Protein AF-A0A4U3INP8-F1 (afdb_monomer_lite)

Secondary structure (DSSP, 8-state):
--SPPTTPPPS-TTTSSEES-TTSSTHHHHHHHHHHHHHH-SSHHHHSSEEEE-SSEEEEE-TTS-EEEEEHHHHHHHHHHT-EE-S-HHHHHHHHHHHHHHHHHHHHHHHH-TT---TTSSSTTSSHHHHHHHGGG---HHHHHHHTT-GGGEEEEETTT--S--EEES---STT--S-EETTEEEETTEEEEPPTT--EEEEEPPP-SSPPPPPPPP-SPPPP-----PPPP---GGG----TTS-S--TTPPPSSTTTSEEE---SSSS-B-HHHHHHHHHHHHHH-SSHHHHSSEEEEETTEEEEE-TTS-EEEEEHHHHHHHHHHH-EEES-HHHHHHHHHHHHHHHHHHHHSS--TTS-SSHHHHHHHHTB---HHHHHHHTT-GGGEEEES-GGGSSS-EEE-SSS---EEETTEEEETTEEEE-SS-TT--EEEE-

Sequence (444 aa):
MSNKDKGEPPRDIWTGFYASYHWDHHDDWAGPIKAAMSGLGQSPLGIFDEVARTENGYNITMKDNFKLHITDKELALATHYAKFSGTDEGMLKDARFLFAVMNKRRHIDYHYDVQHIDYSNDLRKRSFNATLQASDYGIQGHQALKLLGLGTQLKQVWSQDVKNEVGVPATNPFPYRRGMISEGFMDSYGQKKSAPKWIESFIVLKEPHTSMPPPLVTPSSPPKPRTFTLEPLPNSNPEALGELPDLSKKRNGQKPDDPMLGFYTTRPYMFEGETSTHADVIKLLMNTFGQSPTDVFSSVKHADNVYAITFRDGVEVKLSRDELELAEDNSRFTGNDDGLLQDANFIFAAYIKRQQLQPPEPGFGLSFEAALERNLTGRTVKSVLEGMGVTHSIKYVERAGDADGMVLLSAGNAGGLFKDGALAKEGQYHSEDGATQKQGYQLV

Foldseek 3Di:
DAPDDWQAADPDLQFQKFAQDQLFALQLLSFLLSLQCHQQNLALNSLFVDWADDPFFTWTQHPLRDIDTDGPVLLVLLLVLSRMDGPNPRSSSRSSNLSSQLLRLVLVVVVVPPPPDDPVRPPLRPDSNSSSVCCSNHDHSLSSNVSSVCNVQKDKDFPVGDDQRKFWQLDDPDDRFGHIDGPQWGRRRSDTHGNDPLSTMTIHGHRPPPDDDDDDDDDPDDDDDDDDDDDDDDPDDPPPQPDPPLAFPWDDLAADPDLQQQKAAADDPPDWFDLQLLSNLLSQLCRVQNLALVRSFVDWHDDPQWIWTAHPQGDIFIAHPVLLVLLLVRNRMDHDDSNSSSRSSVLSSVLLRLQCPDPDPSFSHVDSVSSSSSNRPDDFSLVSCVSSVQNVQKDKDQFQCVDDAKWQFGDDPGHWIDDPQWTGGRSDIDRDDDDRGTIGIHGD

pLDDT: mean 78.91, std 19.86, range [23.89, 98.69]

Structure (mmCIF, N/CA/C/O backbone):
data_AF-A0A4U3INP8-F1
#
_entry.id   AF-A0A4U3INP8-F1
#
loop_
_atom_site.group_PDB
_atom_site.id
_atom_site.type_symbol
_atom_site.label_atom_id
_atom_site.label_alt_id
_atom_site.label_comp_id
_atom_site.label_asym_id
_atom_site.label_entity_id
_atom_site.label_seq_id
_atom_site.pdbx_PDB_ins_code
_atom_site.Cartn_x
_atom_site.Cartn_y
_atom_site.Cartn_z
_atom_site.occupancy
_atom_site.B_iso_or_equiv
_atom_site.auth_seq_id
_atom_site.auth_comp_id
_atom_site.auth_asym_id
_atom_site.auth_atom_id
_atom_site.pdbx_PDB_model_num
ATOM 1 N N . MET A 1 1 ? -19.592 2.171 27.730 1.00 91.06 1 MET A N 1
ATOM 2 C CA . MET A 1 1 ? -19.597 0.783 27.229 1.00 91.06 1 MET A CA 1
ATOM 3 C C . MET A 1 1 ? -21.016 0.240 27.312 1.00 91.06 1 MET A C 1
ATOM 5 O O . MET A 1 1 ? -21.823 0.813 28.047 1.00 91.06 1 MET A O 1
ATOM 9 N N . SER A 1 2 ? -21.337 -0.775 26.521 1.00 92.56 2 SER A N 1
ATOM 10 C CA . SER A 1 2 ? -22.591 -1.525 26.572 1.00 92.56 2 SER A CA 1
ATOM 11 C C . SER A 1 2 ? -22.599 -2.534 27.727 1.00 92.56 2 SER A C 1
ATOM 13 O O . SER A 1 2 ? -21.619 -2.659 28.461 1.00 92.56 2 SER A O 1
ATOM 15 N N . ASN A 1 3 ? -23.714 -3.254 27.871 1.00 91.69 3 ASN A N 1
ATOM 16 C CA . ASN A 1 3 ? -23.859 -4.363 28.818 1.00 91.69 3 ASN A CA 1
ATOM 17 C C . ASN A 1 3 ? -23.580 -5.731 28.166 1.00 91.69 3 ASN A C 1
ATOM 19 O O . ASN A 1 3 ? -23.982 -6.744 28.729 1.00 91.69 3 ASN A O 1
ATOM 23 N N . LYS A 1 4 ? -22.976 -5.775 26.967 1.00 90.12 4 LYS A N 1
ATOM 24 C CA . LYS A 1 4 ? -22.643 -7.047 26.314 1.00 90.12 4 LYS A CA 1
ATOM 25 C C . LYS A 1 4 ? -21.548 -7.791 27.062 1.00 90.12 4 LYS A C 1
ATOM 27 O O . LYS A 1 4 ? -20.592 -7.179 27.555 1.00 90.12 4 LYS A O 1
ATOM 32 N N . ASP A 1 5 ? -21.666 -9.112 27.055 1.00 91.06 5 ASP A N 1
ATOM 33 C CA . ASP A 1 5 ? -20.689 -9.984 27.685 1.00 91.06 5 ASP A CA 1
ATOM 34 C C . ASP A 1 5 ? -19.350 -9.955 26.936 1.00 91.06 5 ASP A C 1
ATOM 36 O O . ASP A 1 5 ? -19.252 -9.664 25.737 1.00 91.06 5 ASP A O 1
ATOM 40 N N . LYS A 1 6 ? -18.273 -10.265 27.663 1.00 92.12 6 LYS A N 1
ATOM 41 C CA . LYS A 1 6 ? -16.932 -10.380 27.084 1.00 92.12 6 LYS A CA 1
ATOM 42 C C . LYS A 1 6 ? -16.926 -11.453 25.990 1.00 92.12 6 LYS A C 1
ATOM 44 O O . LYS A 1 6 ? -17.255 -12.604 26.253 1.00 92.12 6 LYS A O 1
ATOM 49 N N . GLY A 1 7 ? -16.493 -11.078 24.786 1.00 89.94 7 GLY A N 1
ATOM 50 C CA . GLY A 1 7 ? -16.437 -11.979 23.631 1.00 89.94 7 GLY A CA 1
ATOM 51 C C . GLY A 1 7 ? -17.761 -12.137 22.877 1.00 89.94 7 GLY A C 1
ATOM 52 O O . GLY A 1 7 ? -17.780 -12.800 21.845 1.00 89.94 7 GLY A O 1
ATOM 53 N N . GLU A 1 8 ? -18.856 -11.519 23.334 1.00 92.06 8 GLU A N 1
ATOM 54 C CA . GLU A 1 8 ? -20.132 -11.582 22.619 1.00 92.06 8 GLU A CA 1
ATOM 55 C C . GLU A 1 8 ? -20.040 -10.804 21.289 1.00 92.06 8 GLU A C 1
ATOM 57 O O . GLU A 1 8 ? -19.709 -9.610 21.301 1.00 92.06 8 GLU A O 1
ATOM 62 N N . PRO A 1 9 ? -20.332 -11.431 20.131 1.00 90.19 9 PRO A N 1
ATOM 63 C CA . PRO A 1 9 ? -20.201 -10.776 18.835 1.00 90.19 9 PRO A CA 1
ATOM 64 C C . PRO A 1 9 ? -21.267 -9.687 18.633 1.00 90.19 9 PRO A C 1
ATOM 66 O O . PRO A 1 9 ? -22.339 -9.725 19.253 1.00 90.19 9 PRO A O 1
ATOM 69 N N . PRO A 1 10 ? -21.016 -8.703 17.757 1.00 92.06 10 PRO A N 1
ATOM 70 C CA . PRO A 1 10 ? -22.031 -7.733 17.365 1.00 92.06 10 PRO A CA 1
ATOM 71 C C . PRO A 1 10 ? -23.179 -8.419 16.616 1.00 92.06 10 PRO A C 1
ATOM 73 O O . PRO A 1 10 ? -22.961 -9.356 15.852 1.00 92.06 10 PRO A O 1
ATOM 76 N N . ARG A 1 11 ? -24.416 -7.953 16.838 1.00 90.69 11 ARG A N 1
ATOM 77 C CA . ARG A 1 11 ? -25.597 -8.494 16.132 1.00 90.69 11 ARG A CA 1
ATOM 78 C C . ARG A 1 11 ? -25.639 -8.054 14.671 1.00 90.69 11 ARG A C 1
ATOM 80 O O . ARG A 1 11 ? -26.052 -8.828 13.817 1.00 90.69 11 ARG A O 1
ATOM 87 N N . ASP A 1 12 ? -25.213 -6.823 14.409 1.00 92.38 12 ASP A N 1
ATOM 88 C CA . ASP A 1 12 ? -25.079 -6.265 13.069 1.00 92.38 12 ASP A CA 1
ATOM 89 C C . ASP A 1 12 ? -23.806 -5.416 12.988 1.00 92.38 12 ASP A C 1
ATOM 91 O O . ASP A 1 12 ? -23.745 -4.297 13.497 1.00 92.38 12 ASP A O 1
ATOM 95 N N . ILE A 1 13 ? -22.780 -5.959 12.334 1.00 91.50 13 ILE A N 1
ATOM 96 C CA . ILE A 1 13 ? -21.500 -5.272 12.140 1.00 91.50 13 ILE A CA 1
ATOM 97 C C . ILE A 1 13 ? -21.576 -4.164 11.074 1.00 91.50 13 ILE A C 1
ATOM 99 O O . ILE A 1 13 ? -20.742 -3.258 11.063 1.00 91.50 13 ILE A O 1
ATOM 103 N N . TRP A 1 14 ? -22.573 -4.193 10.186 1.00 90.69 14 TRP A N 1
ATOM 104 C CA . TRP A 1 14 ? -22.686 -3.255 9.071 1.00 90.69 14 TRP A CA 1
ATOM 105 C C . TRP A 1 14 ? -23.359 -1.955 9.504 1.00 90.69 14 TRP A C 1
ATOM 107 O O . TRP A 1 14 ? -22.756 -0.894 9.351 1.00 90.69 14 TRP A O 1
ATOM 117 N N . THR A 1 15 ? -24.558 -2.023 10.090 1.00 93.31 15 THR A N 1
ATOM 118 C CA . THR A 1 15 ? -25.324 -0.814 10.457 1.00 93.31 15 THR A CA 1
ATOM 119 C C . THR A 1 15 ? -25.416 -0.556 11.958 1.00 93.31 15 THR A C 1
ATOM 121 O O . THR A 1 15 ? -25.868 0.522 12.357 1.00 93.31 15 THR A O 1
ATOM 124 N N . GLY A 1 16 ? -24.926 -1.478 12.800 1.00 94.44 16 GLY A N 1
ATOM 125 C CA . GLY A 1 16 ? -24.899 -1.294 14.254 1.00 94.44 16 GLY A CA 1
ATOM 126 C C . GLY A 1 16 ? -24.140 -0.030 14.672 1.00 94.44 16 GLY A C 1
ATOM 127 O O . GLY A 1 16 ? -24.625 0.728 15.509 1.00 94.44 16 GLY A O 1
ATOM 128 N N . PHE A 1 17 ? -23.021 0.271 14.006 1.00 95.62 17 PHE A N 1
ATOM 129 C CA . PHE A 1 17 ? -22.447 1.618 13.949 1.00 95.62 17 PHE A CA 1
ATOM 130 C C . PHE A 1 17 ? -21.700 1.852 12.632 1.00 95.62 17 PHE A C 1
ATOM 132 O O . PHE A 1 17 ? -21.324 0.897 11.965 1.00 95.62 17 PHE A O 1
ATOM 139 N N . TYR A 1 18 ? -21.475 3.107 12.259 1.00 93.19 18 TYR A N 1
ATOM 140 C CA . TYR A 1 18 ? -20.720 3.550 11.087 1.00 93.19 18 TYR A CA 1
ATOM 141 C C . TYR A 1 18 ? -20.326 5.032 11.236 1.00 93.19 18 TYR A C 1
ATOM 143 O O . TYR A 1 18 ? -20.828 5.736 12.118 1.00 93.19 18 TYR A O 1
ATOM 151 N N . ALA A 1 19 ? -19.416 5.527 10.393 1.00 89.56 19 ALA A N 1
ATOM 152 C CA . ALA A 1 19 ? -19.051 6.945 10.370 1.00 89.56 19 ALA A CA 1
ATOM 153 C C . ALA A 1 19 ? -20.181 7.803 9.773 1.00 89.56 19 ALA A C 1
ATOM 155 O O . ALA A 1 19 ? -20.737 7.470 8.733 1.00 89.56 19 ALA A O 1
ATOM 156 N N . SER A 1 20 ? -20.534 8.918 10.410 1.00 81.38 20 SER A N 1
ATOM 157 C CA . SER A 1 20 ? -21.737 9.686 10.065 1.00 81.38 20 SER A CA 1
ATOM 158 C C . SER A 1 20 ? -21.535 10.747 8.979 1.00 81.38 20 SER A C 1
ATOM 160 O O . SER A 1 20 ? -22.519 11.315 8.509 1.00 81.38 20 SER A O 1
ATOM 162 N N . TYR A 1 21 ? -20.292 11.070 8.608 1.00 68.75 21 TYR A N 1
ATOM 163 C CA . TYR A 1 21 ? -19.989 12.217 7.750 1.00 68.75 21 TYR A CA 1
ATOM 164 C C . TYR A 1 21 ? -19.050 11.844 6.601 1.00 68.75 21 TYR A C 1
ATOM 166 O O . TYR A 1 21 ? -17.924 11.425 6.815 1.00 68.75 21 TYR A O 1
ATOM 174 N N . HIS A 1 22 ? -19.506 12.011 5.361 1.00 58.84 22 HIS A N 1
ATOM 175 C CA . HIS A 1 22 ? -18.813 11.476 4.182 1.00 58.84 22 HIS A CA 1
ATOM 176 C C . HIS A 1 22 ? -17.670 12.353 3.638 1.00 58.84 22 HIS A C 1
ATOM 178 O O . HIS A 1 22 ? -16.983 11.952 2.700 1.00 58.84 22 HIS A O 1
ATOM 184 N N . TRP A 1 23 ? -17.476 13.556 4.189 1.00 57.22 23 TRP A N 1
ATOM 185 C CA . TRP A 1 23 ? -16.413 14.482 3.770 1.00 57.22 23 TRP A CA 1
ATOM 186 C C . TRP A 1 23 ? -15.166 14.419 4.656 1.00 57.22 23 TRP A C 1
ATOM 188 O O . TRP A 1 23 ? -14.123 14.938 4.267 1.00 57.22 23 TRP A O 1
ATOM 198 N N . ASP A 1 24 ? -15.261 13.790 5.829 1.00 62.78 24 ASP A N 1
ATOM 199 C CA . ASP A 1 24 ? -14.112 13.506 6.683 1.00 62.78 24 ASP A CA 1
ATOM 200 C C . ASP A 1 24 ? -13.745 12.022 6.622 1.00 62.78 24 ASP A C 1
ATOM 202 O O . ASP A 1 24 ? -14.408 11.188 5.995 1.00 62.78 24 ASP A O 1
ATOM 206 N N . HIS A 1 25 ? -12.590 11.701 7.184 1.00 73.75 25 HIS A N 1
ATOM 207 C CA . HIS A 1 25 ? -11.974 10.394 7.027 1.00 73.75 25 HIS A CA 1
ATOM 208 C C . HIS A 1 25 ? -12.327 9.467 8.205 1.00 73.75 25 HIS A C 1
ATOM 210 O O . HIS A 1 25 ? -11.584 8.543 8.511 1.00 73.75 25 HIS A O 1
ATOM 216 N N . HIS A 1 26 ? -13.464 9.681 8.885 1.00 79.31 26 HIS A N 1
ATOM 217 C CA . HIS A 1 26 ? -13.837 8.922 10.090 1.00 79.31 26 HIS A CA 1
ATOM 218 C C . HIS A 1 26 ? -14.176 7.446 9.836 1.00 79.31 26 HIS A C 1
ATOM 220 O O . HIS A 1 26 ? -14.079 6.618 10.745 1.00 79.31 26 HIS A O 1
ATOM 226 N N . ASP A 1 27 ? -14.498 7.088 8.595 1.00 81.19 27 ASP A N 1
ATOM 227 C CA . ASP A 1 27 ? -14.688 5.697 8.173 1.00 81.19 27 ASP A CA 1
ATOM 228 C C . ASP A 1 27 ? -13.397 4.860 8.321 1.00 81.19 27 ASP A C 1
ATOM 230 O O . ASP A 1 27 ? -13.449 3.667 8.628 1.00 81.19 27 ASP A O 1
ATOM 234 N N . ASP A 1 28 ? -12.225 5.513 8.250 1.00 86.06 28 ASP A N 1
ATOM 235 C CA . ASP A 1 28 ? -10.914 4.906 8.540 1.00 86.06 28 ASP A CA 1
ATOM 236 C C . ASP A 1 28 ? -10.778 4.413 9.982 1.00 86.06 28 ASP A C 1
ATOM 238 O O . ASP A 1 28 ? -9.974 3.527 10.271 1.00 86.06 28 ASP A O 1
ATOM 242 N N . TRP A 1 29 ? -11.546 4.991 10.902 1.00 91.81 29 TRP A N 1
ATOM 243 C CA . TRP A 1 29 ? -11.561 4.587 12.303 1.00 91.81 29 TRP A CA 1
ATOM 244 C C . TRP A 1 29 ? -12.634 3.535 12.568 1.00 91.81 29 TRP A C 1
ATOM 246 O O . TRP A 1 29 ? -12.410 2.615 13.357 1.00 91.81 29 TRP A O 1
ATOM 256 N N . ALA A 1 30 ? -13.780 3.638 11.891 1.00 94.06 30 ALA A N 1
ATOM 257 C CA . ALA A 1 30 ? -14.879 2.693 12.040 1.00 94.06 30 ALA A CA 1
ATOM 258 C C . ALA A 1 30 ? -14.490 1.281 11.575 1.00 94.06 30 ALA A C 1
ATOM 260 O O . ALA A 1 30 ? -14.733 0.316 12.301 1.00 94.06 30 ALA A O 1
ATOM 261 N N . GLY A 1 31 ? -13.827 1.149 10.421 1.00 92.69 31 GLY A N 1
ATOM 262 C CA . GLY A 1 31 ? -13.433 -0.153 9.866 1.00 92.69 31 GLY A CA 1
ATOM 263 C C . GLY A 1 31 ? -12.593 -1.026 10.817 1.00 92.69 31 GLY A C 1
ATOM 264 O O . GLY A 1 31 ? -12.988 -2.151 11.122 1.00 92.69 31 GLY A O 1
ATOM 265 N N . PRO A 1 32 ? -11.467 -0.520 11.347 1.00 93.69 32 PRO A N 1
ATOM 266 C CA . PRO A 1 32 ? -10.631 -1.219 12.328 1.00 93.69 32 PRO A CA 1
ATOM 267 C C . PRO A 1 32 ? -11.364 -1.590 13.617 1.00 93.69 32 PRO A C 1
ATOM 269 O O . PRO A 1 32 ? -11.158 -2.680 14.150 1.00 93.69 32 PRO A O 1
ATOM 272 N N . ILE A 1 33 ? -12.237 -0.707 14.113 1.00 97.19 33 ILE A N 1
ATOM 273 C CA . ILE A 1 33 ? -13.065 -0.986 15.291 1.00 97.19 33 ILE A CA 1
ATOM 274 C C . ILE A 1 33 ? -14.012 -2.153 14.993 1.00 97.19 33 ILE A C 1
ATOM 276 O O . ILE A 1 33 ? -14.111 -3.074 15.802 1.00 97.19 33 ILE A O 1
ATOM 280 N N . LYS A 1 34 ? -14.657 -2.163 13.822 1.00 95.88 34 LYS A N 1
ATOM 281 C CA . LYS A 1 34 ? -15.517 -3.272 13.391 1.00 95.88 34 LYS A CA 1
ATOM 282 C C . LYS A 1 34 ? -14.752 -4.583 13.256 1.00 95.88 34 LYS A C 1
ATOM 284 O O . LYS A 1 34 ? -15.223 -5.607 13.742 1.00 95.88 34 LYS A O 1
ATOM 289 N N . ALA A 1 35 ? -13.560 -4.547 12.663 1.00 94.12 35 ALA A N 1
ATOM 290 C CA . ALA A 1 35 ? -12.696 -5.719 12.552 1.00 94.12 35 ALA A CA 1
ATOM 291 C C . ALA A 1 35 ? -12.325 -6.285 13.934 1.00 94.12 35 ALA A C 1
ATOM 293 O O . ALA A 1 35 ? -12.445 -7.490 14.159 1.00 94.12 35 ALA A O 1
ATOM 294 N N . ALA A 1 36 ? -11.969 -5.422 14.891 1.00 96.00 36 ALA A N 1
ATOM 295 C CA . ALA A 1 36 ? -11.712 -5.835 16.269 1.00 96.00 36 ALA A CA 1
ATOM 296 C C . ALA A 1 36 ? -12.963 -6.429 16.940 1.00 96.00 36 ALA A C 1
ATOM 298 O O . ALA A 1 36 ? -12.890 -7.515 17.515 1.00 96.00 36 ALA A O 1
ATOM 299 N N . MET A 1 37 ? -14.117 -5.763 16.820 1.00 96.31 37 MET A N 1
ATOM 300 C CA . MET A 1 37 ? -15.384 -6.227 17.398 1.00 96.31 37 MET A CA 1
ATOM 301 C C . MET A 1 37 ? -15.846 -7.567 16.820 1.00 96.31 37 MET A C 1
ATOM 303 O O . MET A 1 37 ? -16.395 -8.398 17.541 1.00 96.31 37 MET A O 1
ATOM 307 N N . SER A 1 38 ? -15.622 -7.792 15.525 1.00 93.44 38 SER A N 1
ATOM 308 C CA . SER A 1 38 ? -15.994 -9.044 14.872 1.00 93.44 38 SER A CA 1
ATOM 309 C C . SER A 1 38 ? -15.158 -10.227 15.354 1.00 93.44 38 SER A C 1
ATOM 311 O O . SER A 1 38 ? -15.687 -11.332 15.427 1.00 93.44 38 SER A O 1
ATOM 313 N N . GLY A 1 39 ? -13.868 -10.027 15.641 1.00 90.75 39 GLY A N 1
ATOM 314 C CA . GLY A 1 39 ? -12.975 -11.119 16.039 1.00 90.75 39 GLY A CA 1
ATOM 315 C C . GLY A 1 39 ? -12.874 -11.343 17.548 1.00 90.75 39 GLY A C 1
ATOM 316 O O . GLY A 1 39 ? -12.622 -12.464 17.979 1.00 90.75 39 GLY A O 1
ATOM 317 N N . LEU A 1 40 ? -13.058 -10.295 18.357 1.00 94.31 40 LEU A N 1
ATOM 318 C CA . LEU A 1 40 ? -12.836 -10.330 19.811 1.00 94.31 40 LEU A CA 1
ATOM 319 C C . LEU A 1 40 ? -14.106 -10.052 20.632 1.00 94.31 40 LEU A C 1
ATOM 321 O O . LEU A 1 40 ? -14.058 -10.051 21.863 1.00 94.31 40 LEU A O 1
ATOM 325 N N . GLY A 1 41 ? -15.239 -9.836 19.963 1.00 94.62 41 GLY A N 1
ATOM 326 C CA . GLY A 1 41 ? -16.502 -9.439 20.574 1.00 94.62 41 GLY A CA 1
ATOM 327 C C . GLY A 1 41 ? -16.689 -7.922 20.609 1.00 94.62 41 GLY A C 1
ATOM 328 O O . GLY A 1 41 ? -15.733 -7.148 20.620 1.00 94.62 41 GLY A O 1
ATOM 329 N N . GLN A 1 42 ? -17.949 -7.490 20.634 1.00 95.94 42 GLN A N 1
ATOM 330 C CA . GLN A 1 42 ? -18.337 -6.081 20.538 1.00 95.94 42 GLN A CA 1
ATOM 331 C C . GLN A 1 42 ? -17.820 -5.238 21.714 1.00 95.94 42 GLN A C 1
ATOM 333 O O . GLN A 1 42 ? -17.402 -4.095 21.535 1.00 95.94 42 GLN A O 1
ATOM 338 N N . SER A 1 43 ? -17.883 -5.792 22.925 1.00 96.69 43 SER A N 1
ATOM 339 C CA . SER A 1 43 ? -17.533 -5.075 24.149 1.00 96.69 43 SER A CA 1
ATOM 340 C C . SER A 1 43 ? -16.018 -4.822 24.233 1.00 96.69 43 SER A C 1
ATOM 342 O O . SER A 1 43 ? -15.240 -5.753 23.998 1.00 96.69 43 SER A O 1
ATOM 344 N N . PRO A 1 44 ? -15.554 -3.630 24.672 1.00 97.88 44 PRO A N 1
ATOM 345 C CA . PRO A 1 44 ? -14.130 -3.368 24.912 1.00 97.88 44 PRO A CA 1
ATOM 346 C C . PRO A 1 44 ? -13.475 -4.368 25.876 1.00 97.88 44 PRO A C 1
ATOM 348 O O . PRO A 1 44 ? -12.263 -4.561 25.824 1.00 97.88 44 PRO A O 1
ATOM 351 N N . LEU A 1 45 ? -14.275 -5.047 26.709 1.00 96.31 45 LEU A N 1
ATOM 352 C CA . LEU A 1 45 ? -13.837 -6.122 27.605 1.00 96.31 45 LEU A CA 1
ATOM 353 C C . LEU A 1 45 ? -13.281 -7.357 26.872 1.00 96.31 45 LEU A C 1
ATOM 355 O O . LEU A 1 45 ? -12.530 -8.131 27.468 1.00 96.31 45 LEU A O 1
ATOM 359 N N . GLY A 1 46 ? -13.672 -7.577 25.613 1.00 94.38 46 GLY A N 1
ATOM 360 C CA . GLY A 1 46 ? -13.119 -8.625 24.747 1.00 94.38 46 GLY A CA 1
ATOM 361 C C . GLY A 1 46 ? -11.842 -8.199 24.019 1.00 94.38 46 GLY A C 1
ATOM 362 O O . GLY A 1 46 ? -10.955 -9.020 23.779 1.00 94.38 46 GLY A O 1
ATOM 363 N N . ILE A 1 47 ? -11.722 -6.902 23.723 1.00 96.50 47 ILE A N 1
ATOM 364 C CA . ILE A 1 47 ? -10.636 -6.331 22.916 1.00 96.50 47 ILE A CA 1
ATOM 365 C C . ILE A 1 47 ? -9.393 -6.021 23.760 1.00 96.50 47 ILE A C 1
ATOM 367 O O . ILE A 1 47 ? -8.276 -6.272 23.310 1.00 96.50 47 ILE A O 1
ATOM 371 N N . PHE A 1 48 ? -9.560 -5.517 24.983 1.00 97.19 48 PHE A N 1
ATOM 372 C CA . PHE A 1 48 ? -8.457 -5.250 25.912 1.00 97.19 48 PHE A CA 1
ATOM 373 C C . PHE A 1 48 ? -8.284 -6.392 26.922 1.00 97.19 48 PHE A C 1
ATOM 375 O O . PHE A 1 48 ? -9.214 -7.158 27.179 1.00 97.19 48 PHE A O 1
ATOM 382 N N . ASP A 1 49 ? -7.087 -6.525 27.498 1.00 95.00 49 ASP A N 1
ATOM 383 C CA . ASP A 1 49 ? -6.847 -7.512 28.559 1.00 95.00 49 ASP A CA 1
ATOM 384 C C . ASP A 1 49 ? -7.467 -7.061 29.883 1.00 95.00 49 ASP A C 1
ATOM 386 O O . ASP A 1 49 ? -8.013 -7.884 30.619 1.00 95.00 49 ASP A O 1
ATOM 390 N N . GLU A 1 50 ? -7.468 -5.751 30.140 1.00 96.19 50 GLU A N 1
ATOM 391 C CA . GLU A 1 50 ? -8.102 -5.146 31.308 1.00 96.19 50 GLU A CA 1
ATOM 392 C C . GLU A 1 50 ? -8.782 -3.821 30.951 1.00 96.19 50 GLU A C 1
ATOM 394 O O . GLU A 1 50 ? -8.210 -2.987 30.245 1.00 96.19 50 GLU A O 1
ATOM 399 N N . VAL A 1 51 ? -9.984 -3.611 31.496 1.00 97.56 51 VAL A N 1
ATOM 400 C CA . VAL A 1 51 ? -10.671 -2.315 31.537 1.00 97.56 51 VAL A CA 1
ATOM 401 C C . VAL A 1 51 ? -11.248 -2.139 32.939 1.00 97.56 51 VAL A C 1
ATOM 403 O O . VAL A 1 51 ? -12.264 -2.743 33.280 1.00 97.56 51 VAL A O 1
ATOM 406 N N . ALA A 1 52 ? -10.601 -1.318 33.761 1.00 96.50 52 ALA A N 1
ATOM 407 C CA . ALA A 1 52 ? -10.977 -1.096 35.153 1.00 96.50 52 ALA A CA 1
ATOM 408 C C . ALA A 1 52 ? -11.514 0.327 35.348 1.00 96.50 52 ALA A C 1
ATOM 410 O O . ALA A 1 52 ? -10.826 1.308 35.056 1.00 96.50 52 ALA A O 1
ATOM 411 N N . ARG A 1 53 ? -12.748 0.451 35.850 1.00 97.06 53 ARG A N 1
ATOM 412 C CA . ARG A 1 53 ? -13.343 1.744 36.218 1.00 97.06 53 ARG A CA 1
ATOM 413 C C . ARG A 1 53 ? -12.589 2.348 37.408 1.00 97.06 53 ARG A C 1
ATOM 415 O O . ARG A 1 53 ? -12.337 1.655 38.387 1.00 97.06 53 ARG A O 1
ATOM 422 N N . THR A 1 54 ? -12.287 3.642 37.345 1.00 97.00 54 THR A N 1
ATOM 423 C CA . THR A 1 54 ? -11.757 4.431 38.471 1.00 97.00 54 THR A CA 1
ATOM 424 C C . THR A 1 54 ? -12.763 5.510 38.882 1.00 97.00 54 THR A C 1
ATOM 426 O O . THR A 1 54 ? -13.819 5.656 38.263 1.00 97.00 54 THR A O 1
ATOM 429 N N . GLU A 1 55 ? -12.448 6.304 39.906 1.00 95.12 55 GLU A N 1
ATOM 430 C CA . GLU A 1 55 ? -13.285 7.445 40.306 1.00 95.12 55 GLU A CA 1
ATOM 431 C C . GLU A 1 55 ? -13.455 8.490 39.188 1.00 95.12 55 GLU A C 1
ATOM 433 O O . GLU A 1 55 ? -14.499 9.131 39.100 1.00 95.12 55 GLU A O 1
ATOM 438 N N . ASN A 1 56 ? -12.453 8.644 38.314 1.00 94.75 56 ASN A N 1
ATOM 439 C CA . ASN A 1 56 ? -12.358 9.724 37.328 1.00 94.75 56 ASN A CA 1
ATOM 440 C C . ASN A 1 56 ? -12.147 9.256 35.876 1.00 94.75 56 ASN A C 1
ATOM 442 O O . ASN A 1 56 ? -11.789 10.077 35.026 1.00 94.75 56 ASN A O 1
ATOM 446 N N . GLY A 1 57 ? -12.322 7.966 35.580 1.00 97.75 57 GLY A N 1
ATOM 447 C CA . GLY A 1 57 ? -12.013 7.424 34.261 1.00 97.75 57 GLY A CA 1
ATOM 448 C C . GLY A 1 57 ? -11.903 5.903 34.210 1.00 97.75 57 GLY A C 1
ATOM 449 O O . GLY A 1 57 ? -12.635 5.181 34.893 1.00 97.75 57 GLY A O 1
ATOM 450 N N . TYR A 1 58 ? -11.003 5.417 33.357 1.00 98.50 58 TYR A N 1
ATOM 451 C CA . TYR A 1 58 ? -10.716 3.997 33.172 1.00 98.50 58 TYR A CA 1
ATOM 452 C C . TYR A 1 58 ? -9.215 3.757 33.045 1.00 98.50 58 TYR A C 1
ATOM 454 O O . TYR A 1 58 ? -8.533 4.450 32.288 1.00 98.50 58 TYR A O 1
ATOM 462 N N . ASN A 1 59 ? -8.720 2.741 33.747 1.00 98.25 59 ASN A N 1
ATOM 463 C CA . ASN A 1 59 ? -7.412 2.146 33.492 1.00 98.25 59 ASN A CA 1
ATOM 464 C C . ASN A 1 59 ? -7.573 1.015 32.480 1.00 98.25 59 ASN A C 1
ATOM 466 O O . ASN A 1 59 ? -8.482 0.193 32.607 1.00 98.25 59 ASN A O 1
ATOM 470 N N . ILE A 1 60 ? -6.702 0.984 31.477 1.00 98.38 60 ILE A N 1
ATOM 471 C CA . ILE A 1 60 ? -6.742 0.004 30.392 1.00 98.38 60 ILE A CA 1
ATOM 472 C C . ILE A 1 60 ? -5.376 -0.659 30.262 1.00 98.38 60 ILE A C 1
ATOM 474 O O . ILE A 1 60 ? -4.358 0.034 30.197 1.00 98.38 60 ILE A O 1
ATOM 478 N N . THR A 1 61 ? -5.382 -1.987 30.157 1.00 95.00 61 THR A N 1
ATOM 479 C CA . THR A 1 61 ? -4.227 -2.793 29.746 1.00 95.00 61 THR A CA 1
ATOM 480 C C . THR A 1 61 ? -4.546 -3.435 28.398 1.00 95.00 61 THR A C 1
ATOM 482 O O . THR A 1 61 ? -5.506 -4.197 28.269 1.00 95.00 61 THR A O 1
ATOM 485 N N . MET A 1 62 ? -3.761 -3.104 27.375 1.00 94.75 62 MET A N 1
ATOM 486 C CA . MET A 1 62 ? -3.898 -3.643 26.021 1.00 94.75 62 MET A CA 1
ATOM 487 C C . MET A 1 62 ? -3.137 -4.964 25.854 1.00 94.75 62 MET A C 1
ATOM 489 O O . MET A 1 62 ? -2.247 -5.278 26.642 1.00 94.75 62 MET A O 1
ATOM 493 N N . LYS A 1 63 ? -3.437 -5.702 24.777 1.00 90.62 63 LYS A N 1
ATOM 494 C CA . LYS A 1 63 ? -2.844 -7.024 24.490 1.00 90.62 63 LYS A CA 1
ATOM 495 C C . LYS A 1 63 ? -1.353 -7.000 24.142 1.00 90.62 63 LYS A C 1
ATOM 497 O O . LYS A 1 63 ? -0.694 -8.035 24.149 1.00 90.62 63 LYS A O 1
ATOM 502 N N . ASP A 1 64 ? -0.808 -5.830 23.833 1.00 85.75 64 ASP A N 1
ATOM 503 C CA . ASP A 1 64 ? 0.627 -5.603 23.646 1.00 85.75 64 ASP A CA 1
ATOM 504 C C . ASP A 1 64 ? 1.309 -5.060 24.912 1.00 85.75 64 ASP A C 1
ATOM 506 O O . ASP A 1 64 ? 2.430 -4.558 24.851 1.00 85.75 64 ASP A O 1
ATOM 510 N N . ASN A 1 65 ? 0.645 -5.186 26.065 1.00 85.56 65 ASN A N 1
ATOM 511 C CA . ASN A 1 65 ? 1.063 -4.683 27.372 1.00 85.56 65 ASN A CA 1
ATOM 512 C C . ASN A 1 65 ? 1.102 -3.153 27.498 1.00 85.56 65 ASN A C 1
ATOM 514 O O . ASN A 1 65 ? 1.544 -2.650 28.535 1.00 85.56 65 ASN A O 1
ATOM 518 N N . PHE A 1 66 ? 0.624 -2.397 26.502 1.00 87.44 66 PHE A N 1
ATOM 519 C CA . PHE A 1 66 ? 0.486 -0.952 26.646 1.00 87.44 66 PHE A CA 1
ATOM 520 C C . PHE A 1 66 ? -0.573 -0.630 27.703 1.00 87.44 66 PHE A C 1
ATOM 522 O O . PHE A 1 66 ? -1.683 -1.169 27.677 1.00 87.44 66 PHE A O 1
ATOM 529 N N . LYS A 1 67 ? -0.240 0.268 28.632 1.00 93.19 67 LYS A N 1
ATOM 530 C CA . LYS A 1 67 ? -1.139 0.692 29.708 1.00 93.19 67 LYS A CA 1
ATOM 531 C C . LYS A 1 67 ? -1.422 2.176 29.599 1.00 93.19 67 LYS A C 1
ATOM 533 O O . LYS A 1 67 ? -0.503 2.969 29.407 1.00 93.19 67 LYS A O 1
ATOM 538 N N . LEU A 1 68 ? -2.684 2.556 29.761 1.00 93.69 68 LEU A N 1
ATOM 539 C CA . LEU A 1 68 ? -3.074 3.961 29.823 1.00 93.69 68 LEU A CA 1
ATOM 540 C C . LEU A 1 68 ? -4.237 4.196 30.774 1.00 93.69 68 LEU A C 1
ATOM 542 O O . LEU A 1 68 ? -5.006 3.291 31.092 1.00 93.69 68 LEU A O 1
ATOM 546 N N . HIS A 1 69 ? -4.369 5.455 31.175 1.00 96.56 69 HIS A N 1
ATOM 547 C CA . HIS A 1 69 ? -5.549 5.977 31.840 1.00 96.56 69 HIS A CA 1
ATOM 548 C C . HIS A 1 69 ? -6.261 6.956 30.903 1.00 96.56 69 HIS A C 1
ATOM 550 O O . HIS A 1 69 ? -5.611 7.827 30.315 1.00 96.56 69 HIS A O 1
ATOM 556 N N . ILE A 1 70 ? -7.581 6.826 30.773 1.00 95.44 70 ILE A N 1
ATOM 557 C CA . ILE A 1 70 ? -8.433 7.806 30.092 1.00 95.44 70 ILE A CA 1
ATOM 558 C C . ILE A 1 70 ? -9.458 8.366 31.072 1.00 95.44 70 ILE A C 1
ATOM 560 O O . ILE A 1 70 ? -10.209 7.616 31.695 1.00 95.44 70 ILE A O 1
ATOM 564 N N . THR A 1 71 ? -9.485 9.689 31.210 1.00 97.75 71 THR A N 1
ATOM 565 C CA . THR A 1 71 ? -10.404 10.367 32.132 1.00 97.75 71 THR A CA 1
ATOM 566 C C . THR A 1 71 ? -11.821 10.456 31.563 1.00 97.75 71 THR A C 1
ATOM 568 O O . THR A 1 71 ? -12.020 10.423 30.347 1.00 97.75 71 THR A O 1
ATOM 571 N N . ASP A 1 72 ? -12.820 10.669 32.420 1.00 97.81 72 ASP A N 1
ATOM 572 C CA . ASP A 1 72 ? -14.210 10.887 31.989 1.00 97.81 72 ASP A CA 1
ATOM 573 C C . ASP A 1 72 ? -14.357 12.093 31.052 1.00 97.81 72 ASP A C 1
ATOM 575 O O . ASP A 1 72 ? -15.133 12.056 30.097 1.00 97.81 72 ASP A O 1
ATOM 579 N N . LYS A 1 73 ? -13.567 13.150 31.281 1.00 97.44 73 LYS A N 1
ATOM 580 C CA . LYS A 1 73 ? -13.545 14.345 30.425 1.00 97.44 73 LYS A CA 1
ATOM 581 C C . LYS A 1 73 ? -12.980 14.038 29.041 1.00 97.44 73 LYS A C 1
ATOM 583 O O . LYS A 1 73 ? -13.543 14.477 28.043 1.00 97.44 73 LYS A O 1
ATOM 588 N N . GLU A 1 74 ? -11.888 13.280 28.971 1.00 96.50 74 GLU A N 1
ATOM 589 C CA . GLU A 1 74 ? -11.291 12.856 27.701 1.00 96.50 74 GLU A CA 1
ATOM 590 C C . GLU A 1 74 ? -12.218 11.907 26.941 1.00 96.50 74 GLU A C 1
ATOM 592 O O . GLU A 1 74 ? -12.426 12.081 25.743 1.00 96.50 74 GLU A O 1
ATOM 597 N N . LEU A 1 75 ? -12.837 10.951 27.633 1.00 98.00 75 LEU A N 1
ATOM 598 C CA . LEU A 1 75 ? -13.795 10.032 27.029 1.00 98.00 75 LEU A CA 1
ATOM 599 C C . LEU A 1 75 ? -15.019 10.774 26.466 1.00 98.00 75 LEU A C 1
ATOM 601 O O . LEU A 1 75 ? -15.447 10.489 25.344 1.00 98.00 75 LEU A O 1
ATOM 605 N N . ALA A 1 76 ? -15.563 11.744 27.207 1.00 97.31 76 ALA A N 1
ATOM 606 C CA . ALA A 1 76 ? -16.665 12.584 26.738 1.00 97.31 76 ALA A CA 1
ATOM 607 C C . ALA A 1 76 ? -16.260 13.429 25.519 1.00 97.31 76 ALA A C 1
ATOM 609 O O . ALA A 1 76 ? -17.004 13.498 24.539 1.00 97.31 76 ALA A O 1
ATOM 610 N N . LEU A 1 77 ? -15.060 14.017 25.544 1.00 96.06 77 LEU A N 1
ATOM 611 C CA . LEU A 1 77 ? -14.533 14.796 24.426 1.00 96.06 77 LEU A CA 1
ATOM 612 C C . LEU A 1 77 ? -14.359 13.928 23.172 1.00 96.06 77 LEU A C 1
ATOM 614 O O . LEU A 1 77 ? -14.869 14.267 22.109 1.00 96.06 77 LEU A O 1
ATOM 618 N N . ALA A 1 78 ? -13.705 12.774 23.294 1.00 95.56 78 ALA A N 1
ATOM 619 C CA . ALA A 1 78 ? -13.509 11.851 22.181 1.00 95.56 78 ALA A CA 1
ATOM 620 C C . ALA A 1 78 ? -14.833 11.307 21.628 1.00 95.56 78 ALA A C 1
ATOM 622 O O . ALA A 1 78 ? -14.974 11.151 20.419 1.00 95.56 78 ALA A O 1
ATOM 623 N N . THR A 1 79 ? -15.824 11.080 22.495 1.00 93.94 79 THR A N 1
ATOM 624 C CA . THR A 1 79 ? -17.181 10.687 22.089 1.00 93.94 79 THR A CA 1
ATOM 625 C C . THR A 1 79 ? -17.819 11.726 21.169 1.00 93.94 79 THR A C 1
ATOM 627 O O . THR A 1 79 ? -18.434 11.351 20.170 1.00 93.94 79 THR A O 1
ATOM 630 N N . HIS A 1 80 ? -17.648 13.016 21.469 1.00 90.94 80 HIS A N 1
ATOM 631 C CA . HIS A 1 80 ? -18.137 14.098 20.615 1.00 90.94 80 HIS A CA 1
ATOM 632 C C . HIS A 1 80 ? -17.412 14.134 19.259 1.00 90.94 80 HIS A C 1
ATOM 634 O O . HIS A 1 80 ? -18.051 14.319 18.227 1.00 90.94 80 HIS A O 1
ATOM 640 N N . TYR A 1 81 ? -16.099 13.885 19.251 1.00 91.00 81 TYR A N 1
ATOM 641 C CA . TYR A 1 81 ? -15.289 13.877 18.028 1.00 91.00 81 TYR A CA 1
ATOM 642 C C . TYR A 1 81 ? -15.457 12.630 17.159 1.00 91.00 81 TYR A C 1
ATOM 644 O O . TYR A 1 81 ? -15.196 12.710 15.968 1.00 91.00 81 TYR A O 1
ATOM 652 N N . ALA A 1 82 ? -15.879 11.488 17.705 1.00 90.56 82 ALA A N 1
ATOM 653 C CA . ALA A 1 82 ? -15.907 10.223 16.968 1.00 90.56 82 ALA A CA 1
ATOM 654 C C . ALA A 1 82 ? -16.783 10.260 15.702 1.00 90.56 82 ALA A C 1
ATOM 656 O O . ALA A 1 82 ? -16.487 9.534 14.757 1.00 90.56 82 ALA A O 1
ATOM 657 N N . LYS A 1 83 ? -17.833 11.102 15.672 1.00 90.81 83 LYS A N 1
ATOM 658 C CA . LYS A 1 83 ? -18.773 11.237 14.538 1.00 90.81 83 LYS A CA 1
ATOM 659 C C . LYS A 1 83 ? -19.300 9.877 14.050 1.00 90.81 83 LYS A C 1
ATOM 661 O O . LYS A 1 83 ? -19.288 9.561 12.864 1.00 90.81 83 LYS A O 1
ATOM 666 N N . PHE A 1 84 ? -19.730 9.040 14.995 1.00 94.19 84 PHE A N 1
ATOM 667 C CA . PHE A 1 84 ? -20.349 7.743 14.709 1.00 94.19 84 PHE A CA 1
ATOM 668 C C . PHE A 1 84 ? -21.870 7.809 14.867 1.00 94.19 84 PHE A C 1
ATOM 670 O O . PHE A 1 84 ? -22.371 8.371 15.851 1.00 94.19 84 PHE A O 1
ATOM 677 N N . SER A 1 85 ? -22.568 7.171 13.930 1.00 94.50 85 SER A N 1
ATOM 678 C CA . SER A 1 85 ? -24.016 6.923 13.900 1.00 94.50 85 SER A CA 1
ATOM 679 C C . SER A 1 85 ? -24.278 5.424 13.765 1.00 94.50 85 SER A C 1
ATOM 681 O O . SER A 1 85 ? -23.357 4.669 13.479 1.00 94.50 85 SER A O 1
ATOM 683 N N . GLY A 1 86 ? -25.497 4.959 14.023 1.00 94.69 86 GLY A N 1
ATOM 684 C CA . GLY A 1 86 ? -25.790 3.528 14.026 1.00 94.69 86 GLY A CA 1
ATOM 685 C C . GLY A 1 86 ? -27.154 3.198 14.602 1.00 94.69 86 GLY A C 1
ATOM 686 O O . GLY A 1 86 ? -27.778 4.040 15.245 1.00 94.69 86 GLY A O 1
ATOM 687 N N . THR A 1 87 ? -27.601 1.968 14.364 1.00 94.81 87 THR A N 1
ATOM 688 C CA . THR A 1 87 ? -28.860 1.428 14.903 1.00 94.81 87 THR A CA 1
ATOM 689 C C . THR A 1 87 ? -28.691 0.766 16.276 1.00 94.81 87 THR A C 1
ATOM 691 O O . THR A 1 87 ? -29.679 0.594 16.990 1.00 94.81 87 THR A O 1
ATOM 694 N N . ASP A 1 88 ? -27.459 0.427 16.678 1.00 96.44 88 ASP A N 1
ATOM 695 C CA . ASP A 1 88 ? -27.146 -0.202 17.965 1.00 96.44 88 ASP A CA 1
ATOM 696 C C . ASP A 1 88 ? -26.468 0.799 18.921 1.00 96.44 88 ASP A C 1
ATOM 698 O O . ASP A 1 88 ? -25.264 1.063 18.869 1.00 96.44 88 ASP A O 1
ATOM 702 N N . GLU A 1 89 ? -27.255 1.339 19.854 1.00 96.44 89 GLU A N 1
ATOM 703 C CA . GLU A 1 89 ? -26.784 2.266 20.895 1.00 96.44 89 GLU A CA 1
ATOM 704 C C . GLU A 1 89 ? -25.699 1.671 21.808 1.00 96.44 89 GLU A C 1
ATOM 706 O O . GLU A 1 89 ? -24.833 2.392 22.315 1.00 96.44 89 GLU A O 1
ATOM 711 N N . GLY A 1 90 ? -25.725 0.357 22.044 1.00 97.31 90 GLY A N 1
ATOM 712 C CA . GLY A 1 90 ? -24.685 -0.329 22.805 1.00 97.31 90 GLY A CA 1
ATOM 713 C C . GLY A 1 90 ? -23.369 -0.334 22.035 1.00 97.31 90 GLY A C 1
ATOM 714 O O . GLY A 1 90 ? -22.336 0.081 22.564 1.00 97.31 90 GLY A O 1
ATOM 715 N N . MET A 1 91 ? -23.425 -0.726 20.766 1.00 97.31 91 MET A N 1
ATOM 716 C CA . MET A 1 91 ? -22.268 -0.762 19.875 1.00 97.31 91 MET A CA 1
ATOM 717 C C . MET A 1 91 ? -21.669 0.630 19.661 1.00 97.31 91 MET A C 1
ATOM 719 O O . MET A 1 91 ? -20.450 0.776 19.684 1.00 97.31 91 MET A O 1
ATOM 723 N N . LEU A 1 92 ? -22.497 1.675 19.564 1.00 97.31 92 LEU A N 1
ATOM 724 C CA . LEU A 1 92 ? -22.033 3.064 19.513 1.00 97.31 92 LEU A CA 1
ATOM 725 C C . LEU A 1 92 ? -21.237 3.462 20.760 1.00 97.31 92 LEU A C 1
ATOM 727 O O . LEU A 1 92 ? -20.181 4.089 20.644 1.00 97.31 92 LEU A O 1
ATOM 731 N N . LYS A 1 93 ? -21.714 3.097 21.957 1.00 97.75 93 LYS A N 1
ATOM 732 C CA . LYS A 1 93 ? -20.991 3.353 23.216 1.00 97.75 93 LYS A CA 1
ATOM 733 C C . LYS A 1 93 ? -19.646 2.633 23.253 1.00 97.75 93 LYS A C 1
ATOM 735 O O . LYS A 1 93 ? -18.682 3.196 23.769 1.00 97.75 93 LYS A O 1
ATOM 740 N N . ASP A 1 94 ? -19.588 1.413 22.734 1.00 98.50 94 ASP A N 1
ATOM 741 C CA . ASP A 1 94 ? -18.361 0.618 22.671 1.00 98.50 94 ASP A CA 1
ATOM 742 C C . ASP A 1 94 ? -17.378 1.183 21.638 1.00 98.50 94 ASP A C 1
ATOM 744 O O . ASP A 1 94 ? -16.211 1.406 21.955 1.00 98.50 94 ASP A O 1
ATOM 748 N N . ALA A 1 95 ? -17.854 1.529 20.442 1.00 98.12 95 ALA A N 1
ATOM 749 C CA . ALA A 1 95 ? -17.041 2.111 19.377 1.00 98.12 95 ALA A CA 1
ATOM 750 C C . ALA A 1 95 ? -16.441 3.466 19.779 1.00 98.12 95 ALA A C 1
ATOM 752 O O . ALA A 1 95 ? -15.252 3.707 19.572 1.00 98.12 95 ALA A O 1
ATOM 753 N N . ARG A 1 96 ? -17.228 4.342 20.416 1.00 98.12 96 ARG A N 1
ATOM 754 C CA . ARG A 1 96 ? -16.745 5.634 20.940 1.00 98.12 96 ARG A CA 1
ATOM 755 C C . ARG A 1 96 ? -15.690 5.451 22.029 1.00 98.12 96 ARG A C 1
ATOM 757 O O . ARG A 1 96 ? -14.719 6.203 22.063 1.00 98.12 96 ARG A O 1
ATOM 764 N N . PHE A 1 97 ? -15.846 4.436 22.881 1.00 98.69 97 PHE A N 1
ATOM 765 C CA . PHE A 1 97 ? -14.837 4.086 23.878 1.00 98.69 97 PHE A CA 1
ATOM 766 C C . PHE A 1 97 ? -13.528 3.646 23.210 1.00 98.69 97 PHE A C 1
ATOM 768 O O . PHE A 1 97 ? -12.473 4.192 23.520 1.00 98.69 97 PHE A O 1
ATOM 775 N N . LEU A 1 98 ? -13.590 2.727 22.244 1.00 98.62 98 LEU A N 1
ATOM 776 C CA . LEU A 1 98 ? -12.414 2.250 21.507 1.00 98.62 98 LEU A CA 1
ATOM 777 C C . LEU A 1 98 ? -11.708 3.391 20.761 1.00 98.62 98 LEU A C 1
ATOM 779 O O . LEU A 1 98 ? -10.497 3.550 20.899 1.00 98.62 98 LEU A O 1
ATOM 783 N N . PHE A 1 99 ? -12.462 4.247 20.066 1.00 98.00 99 PHE A N 1
ATOM 784 C CA . PHE A 1 99 ? -11.933 5.440 19.396 1.00 98.00 99 PHE A CA 1
ATOM 785 C C . PHE A 1 99 ? -11.197 6.381 20.362 1.00 98.00 99 PHE A C 1
ATOM 787 O O . PHE A 1 99 ? -10.114 6.884 20.047 1.00 98.00 99 PHE A O 1
ATOM 794 N N . ALA A 1 100 ? -11.756 6.594 21.557 1.00 98.12 100 ALA A N 1
ATOM 795 C CA . ALA A 1 100 ? -11.145 7.421 22.591 1.00 98.12 100 ALA A CA 1
ATOM 796 C C . ALA A 1 100 ? -9.816 6.832 23.085 1.00 98.12 100 ALA A C 1
ATOM 798 O O . ALA A 1 100 ? -8.818 7.547 23.187 1.00 98.12 100 ALA A O 1
ATOM 799 N N . VAL A 1 101 ? -9.782 5.522 23.336 1.00 98.31 101 VAL A N 1
ATOM 800 C CA . VAL A 1 101 ? -8.586 4.804 23.795 1.00 98.31 101 VAL A CA 1
ATOM 801 C C . VAL A 1 101 ? -7.479 4.818 22.740 1.00 98.31 101 VAL A C 1
ATOM 803 O O . VAL A 1 101 ? -6.332 5.123 23.069 1.00 98.31 101 VAL A O 1
ATOM 806 N N . MET A 1 102 ? -7.818 4.573 21.471 1.00 96.75 102 MET A N 1
ATOM 807 C CA . MET A 1 102 ? -6.867 4.634 20.353 1.00 96.75 102 MET A CA 1
ATOM 808 C C . MET A 1 102 ? -6.216 6.014 20.246 1.00 96.75 102 MET A C 1
ATOM 810 O O . MET A 1 102 ? -4.996 6.123 20.123 1.00 96.75 102 MET A O 1
ATOM 814 N N . ASN A 1 103 ? -7.015 7.079 20.340 1.00 93.62 103 ASN A N 1
ATOM 815 C CA . ASN A 1 103 ? -6.502 8.444 20.284 1.00 93.62 103 ASN A CA 1
ATOM 816 C C . ASN A 1 103 ? -5.721 8.836 21.538 1.00 93.62 103 ASN A C 1
ATOM 818 O O . ASN A 1 103 ? -4.762 9.601 21.442 1.00 93.62 103 ASN A O 1
ATOM 822 N N . LYS A 1 104 ? -6.071 8.291 22.710 1.00 94.12 104 LYS A N 1
ATOM 823 C CA . LYS A 1 104 ? -5.311 8.533 23.941 1.00 94.12 104 LYS A CA 1
ATOM 824 C C . LYS A 1 104 ? -3.937 7.884 23.854 1.00 94.12 104 LYS A C 1
ATOM 826 O O . LYS A 1 104 ? -2.948 8.537 24.173 1.00 94.12 104 LYS A O 1
ATOM 831 N N . ARG A 1 105 ? -3.861 6.650 23.354 1.00 93.19 105 ARG A N 1
ATOM 832 C CA . ARG A 1 105 ? -2.587 5.991 23.056 1.00 93.19 105 ARG A CA 1
ATOM 833 C C . ARG A 1 105 ? -1.778 6.776 22.031 1.00 93.19 105 ARG A C 1
ATOM 835 O O . ARG A 1 105 ? -0.632 7.096 22.306 1.00 93.19 105 ARG A O 1
ATOM 842 N N . ARG A 1 106 ? -2.385 7.163 20.904 1.00 86.88 106 ARG A N 1
ATOM 843 C CA . ARG A 1 106 ? -1.725 7.963 19.858 1.00 86.88 106 ARG A CA 1
ATOM 844 C C . ARG A 1 106 ? -1.136 9.265 20.409 1.00 86.88 106 ARG A C 1
ATOM 846 O O . ARG A 1 106 ? -0.015 9.623 20.069 1.00 86.88 106 ARG A O 1
ATOM 853 N N . HIS A 1 107 ? -1.882 9.955 21.270 1.00 82.62 107 HIS A N 1
ATOM 854 C CA . HIS A 1 107 ? -1.417 11.153 21.964 1.00 82.62 107 HIS A CA 1
ATOM 855 C C . HIS A 1 107 ? -0.195 10.865 22.850 1.00 82.62 107 HIS A C 1
ATOM 857 O O . HIS A 1 107 ? 0.768 11.624 22.813 1.00 82.62 107 HIS A O 1
ATOM 863 N N . ILE A 1 108 ? -0.215 9.766 23.610 1.00 79.88 108 ILE A N 1
ATOM 864 C CA . ILE A 1 108 ? 0.901 9.348 24.469 1.00 79.88 108 ILE A CA 1
ATOM 865 C C . ILE A 1 108 ? 2.131 8.951 23.635 1.00 79.88 108 ILE A C 1
ATOM 867 O O . ILE A 1 108 ? 3.224 9.426 23.925 1.00 79.88 108 ILE A O 1
ATOM 871 N N . ASP A 1 109 ? 1.969 8.146 22.582 1.00 72.56 109 ASP A N 1
ATOM 872 C CA . ASP A 1 109 ? 3.070 7.711 21.709 1.00 72.56 109 ASP A CA 1
ATOM 873 C C . ASP A 1 109 ? 3.794 8.917 21.077 1.00 72.56 109 ASP A C 1
ATOM 875 O O . ASP A 1 109 ? 5.024 8.973 21.074 1.00 72.56 109 ASP A O 1
ATOM 879 N N . TYR A 1 110 ? 3.050 9.942 20.635 1.00 64.50 110 TYR A N 1
ATOM 880 C CA . TYR A 1 110 ? 3.640 11.187 20.122 1.00 64.50 110 TYR A CA 1
ATOM 881 C C . TYR A 1 110 ? 4.439 11.977 21.162 1.00 64.50 110 TYR A C 1
ATOM 883 O O . TYR A 1 110 ? 5.346 12.715 20.787 1.00 64.50 110 TYR A O 1
ATOM 891 N N . HIS A 1 111 ? 4.127 11.845 22.452 1.00 56.62 111 HIS A N 1
ATOM 892 C CA . HIS A 1 111 ? 4.911 12.487 23.504 1.00 56.62 111 HIS A CA 1
ATOM 893 C C . HIS A 1 111 ? 6.262 11.803 23.747 1.00 56.62 111 HIS A C 1
ATOM 895 O O . HIS A 1 111 ? 7.176 12.459 24.246 1.00 56.62 111 HIS A O 1
ATOM 901 N N . TYR A 1 112 ? 6.407 10.523 23.391 1.00 50.88 112 TYR A N 1
ATOM 902 C CA . TYR A 1 112 ? 7.642 9.762 23.593 1.00 50.88 112 TYR A CA 1
ATOM 903 C C . TYR A 1 112 ? 8.568 9.745 22.361 1.00 50.88 112 TYR A C 1
ATOM 905 O O . TYR A 1 112 ? 9.782 9.640 22.531 1.00 50.88 112 TYR A O 1
ATOM 913 N N . ASP A 1 113 ? 8.045 9.912 21.141 1.00 48.84 113 ASP A N 1
ATOM 914 C CA . ASP A 1 113 ? 8.832 9.953 19.892 1.00 48.84 113 ASP A CA 1
ATOM 915 C C . ASP A 1 113 ? 9.244 11.388 19.496 1.00 48.84 113 ASP A C 1
ATOM 917 O O . ASP A 1 113 ? 8.773 11.975 18.520 1.00 48.84 113 ASP A O 1
ATOM 921 N N . VAL A 1 114 ? 10.138 11.984 20.290 1.00 47.31 114 VAL A N 1
ATOM 922 C CA . VAL A 1 114 ? 10.668 13.350 20.087 1.00 47.31 114 VAL A CA 1
ATOM 923 C C . VAL A 1 114 ? 11.652 13.487 18.910 1.00 47.31 114 VAL A C 1
ATOM 925 O O . VAL A 1 114 ? 12.081 14.600 18.615 1.00 47.31 114 VAL A O 1
ATOM 928 N N . GLN A 1 115 ? 12.013 12.399 18.216 1.00 43.56 115 GLN A N 1
ATOM 929 C CA . GLN A 1 115 ? 13.030 12.417 17.147 1.00 43.56 115 GLN A CA 1
ATOM 930 C C . GLN A 1 115 ? 12.466 12.626 15.727 1.00 43.56 115 GLN A C 1
ATOM 932 O O . GLN A 1 115 ? 13.242 12.863 14.806 1.00 43.56 115 GLN A O 1
ATOM 937 N N . HIS A 1 116 ? 11.139 12.621 15.542 1.00 43.25 116 HIS A N 1
ATOM 938 C CA . HIS A 1 116 ? 10.477 12.787 14.232 1.00 43.25 116 HIS A CA 1
ATOM 939 C C . HIS A 1 116 ? 9.689 14.109 14.087 1.00 43.25 116 HIS A C 1
ATOM 941 O O . HIS A 1 116 ? 8.734 14.203 13.309 1.00 43.25 116 HIS A O 1
ATOM 947 N N . ILE A 1 117 ? 10.062 15.150 14.839 1.00 44.28 117 ILE A N 1
ATOM 948 C CA . ILE A 1 117 ? 9.409 16.467 14.777 1.00 44.28 117 ILE A CA 1
ATOM 949 C C . ILE A 1 117 ? 9.987 17.278 13.602 1.00 44.28 117 ILE A C 1
ATOM 951 O O . ILE A 1 117 ? 10.966 18.000 13.752 1.00 44.28 117 ILE A O 1
ATOM 955 N N . ASP A 1 118 ? 9.373 17.161 12.421 1.00 42.56 118 ASP A N 1
ATOM 956 C CA . ASP A 1 118 ? 9.537 18.132 11.325 1.00 42.56 118 ASP A CA 1
ATOM 957 C C . ASP A 1 118 ? 8.737 19.428 11.604 1.00 42.56 118 ASP A C 1
ATOM 959 O O . ASP A 1 118 ? 7.686 19.403 12.252 1.00 42.56 118 ASP A O 1
ATOM 963 N N . TYR A 1 119 ? 9.212 20.559 11.075 1.00 37.59 119 TYR A N 1
ATOM 964 C CA . TYR A 1 119 ? 8.741 21.936 11.284 1.00 37.59 119 TYR A CA 1
ATOM 965 C C . TYR A 1 119 ? 7.249 22.146 10.938 1.00 37.59 119 TYR A C 1
ATOM 967 O O . TYR A 1 119 ? 6.609 23.066 11.446 1.00 37.59 119 TYR A O 1
ATOM 975 N N . SER A 1 120 ? 6.650 21.267 10.123 1.00 44.38 120 SER A N 1
ATOM 976 C CA . SER A 1 120 ? 5.215 21.280 9.785 1.00 44.38 120 SER A CA 1
ATOM 977 C C . SER A 1 120 ? 4.288 20.694 10.874 1.00 44.38 120 SER A C 1
ATOM 979 O O . SER A 1 120 ? 3.066 20.870 10.816 1.00 44.38 120 SER A O 1
ATOM 981 N N . ASN A 1 121 ? 4.840 20.013 11.888 1.00 46.12 121 ASN A N 1
ATOM 982 C CA . ASN A 1 121 ? 4.102 19.153 12.826 1.00 46.12 121 ASN A CA 1
ATOM 983 C C . ASN A 1 121 ? 3.860 19.733 14.239 1.00 46.12 121 ASN A C 1
ATOM 985 O O . ASN A 1 121 ? 3.272 19.050 15.081 1.00 46.12 121 ASN A O 1
ATOM 989 N N . ASP A 1 122 ? 4.264 20.974 14.520 1.00 50.50 122 ASP A N 1
ATOM 990 C CA . ASP A 1 122 ? 4.649 21.368 15.889 1.00 50.50 122 ASP A CA 1
ATOM 991 C C . ASP A 1 122 ? 3.534 21.950 16.808 1.00 50.50 122 ASP A C 1
ATOM 993 O O . ASP A 1 122 ? 3.745 22.185 17.998 1.00 50.50 122 ASP A O 1
ATOM 997 N N . LEU A 1 123 ? 2.291 22.127 16.335 1.00 44.44 123 LEU A N 1
ATOM 998 C CA . LEU A 1 123 ? 1.193 22.660 17.181 1.00 44.44 123 LEU A CA 1
ATOM 999 C C . LEU A 1 123 ? -0.011 21.720 17.354 1.00 44.44 123 LEU A C 1
ATOM 1001 O O . LEU A 1 123 ? -0.689 21.765 18.380 1.00 44.44 123 LEU A O 1
ATOM 1005 N N . ARG A 1 124 ? -0.256 20.808 16.406 1.00 46.06 124 ARG A N 1
ATOM 1006 C CA . ARG A 1 124 ? -1.454 19.938 16.386 1.00 46.06 124 ARG A CA 1
ATOM 1007 C C . ARG A 1 124 ? -1.338 18.682 17.266 1.00 46.06 124 ARG A C 1
ATOM 1009 O O . ARG A 1 124 ? -2.230 17.845 17.253 1.00 46.06 124 ARG A O 1
ATOM 1016 N N . LYS A 1 125 ? -0.236 18.518 18.006 1.00 55.09 125 LYS A N 1
ATOM 1017 C CA . LYS A 1 125 ? 0.135 17.253 18.676 1.00 55.09 125 LYS A CA 1
ATOM 1018 C C . LYS A 1 125 ? 0.429 17.382 20.179 1.00 55.09 125 LYS A C 1
ATOM 1020 O O . LYS A 1 125 ? 0.776 16.396 20.813 1.00 55.09 125 LYS A O 1
ATOM 1025 N N . ARG A 1 126 ? 0.253 18.574 20.772 1.00 59.75 126 ARG A N 1
ATOM 1026 C CA . ARG A 1 126 ? 0.602 18.853 22.186 1.00 59.75 126 ARG A CA 1
ATOM 1027 C C . ARG A 1 126 ? -0.537 18.629 23.190 1.00 59.75 126 ARG A C 1
ATOM 1029 O O . ARG A 1 126 ? -0.313 18.719 24.391 1.00 59.75 126 ARG A O 1
ATOM 1036 N N . SER A 1 127 ? -1.757 18.359 22.722 1.00 77.88 127 SER A N 1
ATOM 1037 C CA . SER A 1 127 ? -2.910 18.072 23.584 1.00 77.88 127 SER A CA 1
ATOM 1038 C C . SER A 1 127 ? -3.763 16.938 23.026 1.00 77.88 127 SER A C 1
ATOM 1040 O O . SER A 1 127 ? -3.763 16.659 21.821 1.00 77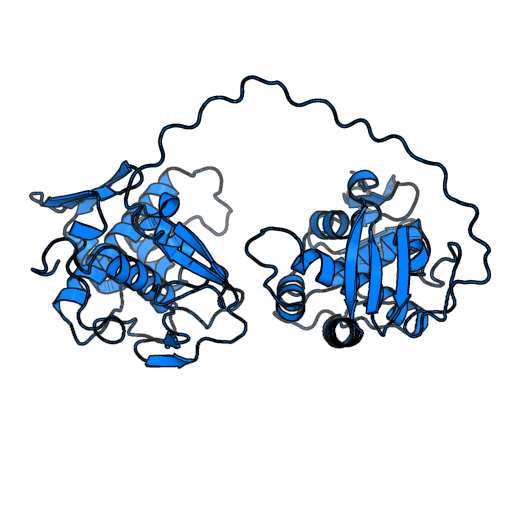.88 127 SER A O 1
ATOM 1042 N N . PHE A 1 128 ? -4.537 16.305 23.906 1.00 84.88 128 PHE A N 1
ATOM 1043 C CA . PHE A 1 128 ? -5.484 15.270 23.507 1.00 84.88 128 PHE A CA 1
ATOM 1044 C C . PHE A 1 128 ? -6.529 15.799 22.506 1.00 84.88 128 PHE A C 1
ATOM 1046 O O . PHE A 1 128 ? -6.802 15.145 21.505 1.00 84.88 128 PHE A O 1
ATOM 1053 N N . ASN A 1 129 ? -7.030 17.028 22.694 1.00 85.00 129 ASN A N 1
ATOM 1054 C CA . ASN A 1 129 ? -7.961 17.661 21.750 1.00 85.00 129 ASN A CA 1
ATOM 1055 C C . ASN A 1 129 ? -7.349 17.839 20.351 1.00 85.00 129 ASN A C 1
ATOM 1057 O O . ASN A 1 129 ? -8.014 17.592 19.353 1.00 85.00 129 ASN A O 1
ATOM 1061 N N . ALA A 1 130 ? -6.077 18.230 20.269 1.00 77.12 130 ALA A N 1
ATOM 1062 C CA . ALA A 1 130 ? -5.406 18.392 18.984 1.00 77.12 130 ALA A CA 1
ATOM 1063 C C . ALA A 1 130 ? -5.198 17.036 18.272 1.00 77.12 130 ALA A C 1
ATOM 1065 O O . ALA A 1 130 ? -5.347 16.939 17.055 1.00 77.12 130 ALA A O 1
ATOM 1066 N N . THR A 1 131 ? -4.973 15.962 19.041 1.00 82.62 131 THR A N 1
ATOM 1067 C CA . THR A 1 131 ? -4.938 14.584 18.514 1.00 82.62 131 THR A CA 1
ATOM 1068 C C . THR A 1 131 ? -6.301 14.156 17.955 1.00 82.62 131 THR A C 1
ATOM 1070 O O . THR A 1 131 ? -6.367 13.552 16.884 1.00 82.62 131 THR A O 1
ATOM 1073 N N . LEU A 1 132 ? -7.398 14.522 18.628 1.00 86.12 132 LEU A N 1
ATOM 1074 C CA . LEU A 1 132 ? -8.755 14.276 18.130 1.00 86.12 132 LEU A CA 1
ATOM 1075 C C . LEU A 1 132 ? -9.047 15.063 16.846 1.00 86.12 132 LEU A C 1
ATOM 1077 O O . LEU A 1 132 ? -9.539 14.477 15.891 1.00 86.12 132 LEU A O 1
ATOM 1081 N N . GLN A 1 133 ? -8.667 16.341 16.766 1.00 82.62 133 GLN A N 1
ATOM 1082 C CA . GLN A 1 133 ? -8.789 17.133 15.530 1.00 82.62 133 GLN A CA 1
ATOM 1083 C C . GLN A 1 133 ? -7.983 16.526 14.374 1.00 82.62 133 GLN A C 1
ATOM 1085 O O . GLN A 1 133 ? -8.440 16.490 13.237 1.00 82.62 133 GLN A O 1
ATOM 1090 N N . ALA A 1 134 ? -6.795 15.986 14.654 1.00 76.94 134 ALA A N 1
ATOM 1091 C CA . ALA A 1 134 ? -5.995 15.302 13.642 1.00 76.94 134 ALA A CA 1
ATOM 1092 C C . ALA A 1 134 ? -6.627 13.983 13.150 1.00 76.94 134 ALA A C 1
ATOM 1094 O O . ALA A 1 134 ? -6.205 13.459 12.120 1.00 76.94 134 ALA A O 1
ATOM 1095 N N . SER A 1 135 ? -7.627 13.444 13.855 1.00 81.88 135 SER A N 1
ATOM 1096 C CA . SER A 1 135 ? -8.342 12.232 13.435 1.00 81.88 135 SER A CA 1
ATOM 1097 C C . SER A 1 135 ? -9.246 12.458 12.224 1.00 81.88 135 SER A C 1
ATOM 1099 O O . SER A 1 135 ? -9.517 11.487 11.517 1.00 81.88 135 SER A O 1
ATOM 1101 N N . ASP A 1 136 ? -9.615 13.711 11.928 1.00 79.56 136 ASP A N 1
ATOM 1102 C CA . ASP A 1 136 ? -10.369 14.082 10.722 1.00 79.56 136 ASP A CA 1
ATOM 1103 C C . ASP A 1 136 ? -9.607 13.726 9.427 1.00 79.56 136 ASP A C 1
ATOM 1105 O O . ASP A 1 136 ? -10.229 13.499 8.389 1.00 79.56 136 ASP A O 1
ATOM 1109 N N . TYR A 1 137 ? -8.270 13.622 9.493 1.00 75.88 137 TYR A N 1
ATOM 1110 C CA . TYR A 1 137 ? -7.397 13.182 8.392 1.00 75.88 137 TYR A CA 1
ATOM 1111 C C . TYR A 1 137 ? -7.293 11.656 8.255 1.00 75.88 137 TYR A C 1
ATOM 1113 O O . TYR A 1 137 ? -6.567 11.166 7.390 1.00 75.88 137 TYR A O 1
ATOM 1121 N N . GLY A 1 138 ? -8.002 10.895 9.087 1.00 80.06 138 GLY A N 1
ATOM 1122 C CA . GLY A 1 138 ? -8.080 9.446 8.961 1.00 80.06 138 GLY A CA 1
ATOM 1123 C C . GLY A 1 138 ? -6.851 8.715 9.490 1.00 80.06 138 GLY A C 1
ATOM 1124 O O . GLY A 1 138 ? -5.965 9.280 10.148 1.00 80.06 138 GLY A O 1
ATOM 1125 N N . ILE A 1 139 ? -6.832 7.408 9.250 1.00 81.44 139 ILE A N 1
ATOM 1126 C CA . ILE A 1 139 ? -5.793 6.494 9.724 1.00 81.44 139 ILE A CA 1
ATOM 1127 C C . ILE A 1 139 ? -5.749 5.231 8.857 1.00 81.44 139 ILE A C 1
ATOM 1129 O O . ILE A 1 139 ? -6.765 4.722 8.407 1.00 81.44 139 ILE A O 1
ATOM 1133 N N . GLN A 1 140 ? -4.561 4.673 8.630 1.00 79.62 140 GLN A N 1
ATOM 1134 C CA . GLN A 1 140 ? -4.468 3.372 7.964 1.00 79.62 140 GLN A CA 1
ATOM 1135 C C . GLN A 1 140 ? -5.002 2.266 8.879 1.00 79.62 140 GLN A C 1
ATOM 1137 O O . GLN A 1 140 ? -4.664 2.226 10.065 1.00 79.62 140 GLN A O 1
ATOM 1142 N N . GLY A 1 141 ? -5.770 1.325 8.326 1.00 83.50 141 GLY A N 1
ATOM 1143 C CA . GLY A 1 141 ? -6.443 0.303 9.127 1.00 83.50 141 GLY A CA 1
ATOM 1144 C C . GLY A 1 141 ? -5.492 -0.554 9.973 1.00 83.50 141 GLY A C 1
ATOM 1145 O O . GLY A 1 141 ? -5.750 -0.790 11.152 1.00 83.50 141 GLY A O 1
ATOM 1146 N N . HIS A 1 142 ? -4.333 -0.928 9.422 1.00 81.88 142 HIS A N 1
ATOM 1147 C CA . HIS A 1 142 ? -3.265 -1.598 10.173 1.00 81.88 142 HIS A CA 1
ATOM 1148 C C . HIS A 1 142 ? -2.781 -0.776 11.380 1.00 81.88 142 HIS A C 1
ATOM 1150 O O . HIS A 1 142 ? -2.621 -1.306 12.481 1.00 81.88 142 HIS A O 1
ATOM 1156 N N . GLN A 1 143 ? -2.569 0.528 11.186 1.00 83.38 143 GLN A N 1
ATOM 1157 C CA . GLN A 1 143 ? -2.089 1.416 12.241 1.00 83.38 143 GLN A CA 1
ATOM 1158 C C . GLN A 1 143 ? -3.149 1.622 13.326 1.00 83.38 143 GLN A C 1
ATOM 1160 O O . GLN A 1 143 ? -2.830 1.642 14.512 1.00 83.38 143 GLN A O 1
ATOM 1165 N N . ALA A 1 144 ? -4.418 1.707 12.937 1.00 90.31 144 ALA A N 1
ATOM 1166 C CA . ALA A 1 144 ? -5.540 1.748 13.862 1.00 90.31 144 ALA A CA 1
ATOM 1167 C C . ALA A 1 144 ? -5.632 0.469 14.715 1.00 90.31 144 ALA A C 1
ATOM 1169 O O . ALA A 1 144 ? -5.721 0.549 15.939 1.00 90.31 144 ALA A O 1
ATOM 1170 N N . LEU A 1 145 ? -5.513 -0.716 14.109 1.00 91.69 145 LEU A N 1
ATOM 1171 C CA . LEU A 1 145 ? -5.485 -1.982 14.853 1.00 91.69 145 LEU A CA 1
ATOM 1172 C C . LEU A 1 145 ? -4.280 -2.071 15.810 1.00 91.69 145 LEU A C 1
ATOM 1174 O O . LEU A 1 145 ? -4.403 -2.605 16.914 1.00 91.69 145 LEU A O 1
ATOM 1178 N N . LYS A 1 146 ? -3.130 -1.487 15.451 1.00 88.19 146 LYS A N 1
ATOM 1179 C CA . LYS A 1 146 ? -1.991 -1.336 16.374 1.00 88.19 146 LYS A CA 1
ATOM 1180 C C . LYS A 1 146 ? -2.296 -0.413 17.552 1.00 88.19 146 LYS A C 1
ATOM 1182 O O . LYS A 1 146 ? -1.903 -0.742 18.665 1.00 88.19 146 LYS A O 1
ATOM 1187 N N . LEU A 1 147 ? -3.028 0.685 17.353 1.00 93.56 147 LEU A N 1
ATOM 1188 C CA . LEU A 1 147 ? -3.463 1.558 18.455 1.00 93.56 147 LEU A CA 1
ATOM 1189 C C . LEU A 1 147 ? -4.450 0.872 19.417 1.00 93.56 147 LEU A C 1
ATOM 1191 O O . LEU A 1 147 ? -4.589 1.309 20.556 1.00 93.56 147 LEU A O 1
ATOM 1195 N N . LEU A 1 148 ? -5.101 -0.215 18.993 1.00 96.62 148 LEU A N 1
ATOM 1196 C CA . LEU A 1 148 ? -5.879 -1.101 19.870 1.00 96.62 148 LEU A CA 1
ATOM 1197 C C . LEU A 1 148 ? -5.017 -2.151 20.598 1.00 96.62 148 LEU A C 1
ATOM 1199 O O . LEU A 1 148 ? -5.541 -2.952 21.367 1.00 96.62 148 LEU A O 1
ATOM 1203 N N . GLY A 1 149 ? -3.703 -2.169 20.361 1.00 92.31 149 GLY A N 1
ATOM 1204 C CA . GLY A 1 149 ? -2.772 -3.149 20.919 1.00 92.31 149 GLY A CA 1
ATOM 1205 C C . GLY A 1 149 ? -2.832 -4.524 20.261 1.00 92.31 149 GLY A C 1
ATOM 1206 O O . GLY A 1 149 ? -2.381 -5.506 20.843 1.00 92.31 149 GLY A O 1
ATOM 1207 N N . LEU A 1 150 ? -3.378 -4.619 19.045 1.00 92.31 150 LEU A N 1
ATOM 1208 C CA . LEU A 1 150 ? -3.602 -5.899 18.367 1.00 92.31 150 LEU A CA 1
ATOM 1209 C C . LEU A 1 150 ? -2.445 -6.322 17.458 1.00 92.31 150 LEU A C 1
ATOM 1211 O O . LEU A 1 150 ? -2.533 -7.373 16.839 1.00 92.31 150 LEU A O 1
ATOM 1215 N N . GLY A 1 151 ? -1.353 -5.554 17.379 1.00 83.50 151 GLY A N 1
ATOM 1216 C CA . GLY A 1 151 ? -0.301 -5.726 16.365 1.00 83.50 151 GLY A CA 1
ATOM 1217 C C . GLY A 1 151 ? 0.263 -7.149 16.228 1.00 83.50 151 GLY A C 1
ATOM 1218 O O . GLY A 1 151 ? 0.480 -7.614 15.113 1.00 83.50 151 GLY A O 1
ATOM 1219 N N . THR A 1 152 ? 0.449 -7.876 17.333 1.00 82.62 152 THR A N 1
ATOM 1220 C CA . THR A 1 152 ? 0.960 -9.264 17.326 1.00 82.62 152 THR A CA 1
ATOM 1221 C C . THR A 1 152 ? -0.078 -10.300 16.879 1.00 82.62 152 THR A C 1
ATOM 1223 O O . THR A 1 152 ? 0.282 -11.416 16.491 1.00 82.62 152 THR A O 1
ATOM 1226 N N . GLN A 1 153 ? -1.358 -9.932 16.889 1.00 86.56 153 GLN A N 1
ATOM 1227 C CA . GLN A 1 153 ? -2.503 -10.753 16.492 1.00 86.56 153 GLN A CA 1
ATOM 1228 C C . GLN A 1 153 ? -2.963 -10.477 15.060 1.00 86.56 153 GLN A C 1
ATOM 1230 O O . GLN A 1 153 ? -3.955 -11.052 14.630 1.00 86.56 153 GLN A O 1
ATOM 1235 N N . LEU A 1 154 ? -2.263 -9.630 14.305 1.00 84.94 154 LEU A N 1
ATOM 1236 C CA . LEU A 1 154 ? -2.618 -9.329 12.921 1.00 84.94 154 LEU A CA 1
ATOM 1237 C C . LEU A 1 154 ? -1.913 -10.280 11.955 1.00 84.94 154 LEU A C 1
ATOM 1239 O O . LEU A 1 154 ? -0.739 -10.615 12.138 1.00 84.94 154 LEU A O 1
ATOM 1243 N N . LYS A 1 155 ? -2.621 -10.691 10.906 1.00 83.50 155 LYS A N 1
ATOM 1244 C CA . LYS A 1 155 ? -2.044 -11.320 9.714 1.00 83.50 155 LYS A CA 1
ATOM 1245 C C . LYS A 1 155 ? -2.497 -10.542 8.481 1.00 83.50 155 LYS A C 1
ATOM 1247 O O . LYS A 1 155 ? -3.636 -10.082 8.418 1.00 83.50 155 LYS A O 1
ATOM 1252 N N . GLN A 1 156 ? -1.600 -10.403 7.513 1.00 80.25 156 GLN A N 1
ATOM 1253 C CA . GLN A 1 156 ? -1.987 -10.001 6.169 1.00 80.25 156 GLN A CA 1
ATOM 1254 C C . GLN A 1 156 ? -2.483 -11.242 5.428 1.00 80.25 156 GLN A C 1
ATOM 1256 O O . GLN A 1 156 ? -1.865 -12.304 5.516 1.00 80.25 156 GLN A O 1
ATOM 1261 N N . VAL A 1 157 ? -3.602 -11.108 4.732 1.00 70.12 157 VAL A N 1
ATOM 1262 C CA . VAL A 1 157 ? -4.198 -12.152 3.896 1.00 70.12 157 VAL A CA 1
ATOM 1263 C C . VAL A 1 157 ? -4.533 -11.567 2.540 1.00 70.12 157 VAL A C 1
ATOM 1265 O O . VAL A 1 157 ? -4.882 -10.392 2.429 1.00 70.12 157 VAL A O 1
ATOM 1268 N N . TRP A 1 158 ? -4.411 -12.379 1.504 1.00 67.88 158 TRP A N 1
ATOM 1269 C CA . TRP A 1 158 ? -4.785 -11.990 0.156 1.00 67.88 158 TRP A CA 1
ATOM 1270 C C . TRP A 1 158 ? -6.296 -12.076 -0.041 1.00 67.88 158 TRP A C 1
ATOM 1272 O O . TRP A 1 158 ? -6.980 -12.835 0.644 1.00 67.88 158 TRP A O 1
ATOM 1282 N N . SER A 1 159 ? -6.824 -11.292 -0.976 1.00 71.44 159 SER A N 1
ATOM 1283 C CA . SER A 1 159 ? -8.265 -11.138 -1.162 1.00 71.44 159 SER A CA 1
ATOM 1284 C C . SER A 1 159 ? -8.967 -12.426 -1.586 1.00 71.44 159 SER A C 1
ATOM 1286 O O . SER A 1 159 ? -10.073 -12.691 -1.127 1.00 71.44 159 SER A O 1
ATOM 1288 N N . GLN A 1 160 ? -8.293 -13.259 -2.379 1.00 64.62 160 GLN A N 1
ATOM 1289 C CA . GLN A 1 160 ? -8.758 -14.592 -2.762 1.00 64.62 160 GLN A CA 1
ATOM 1290 C C . GLN A 1 160 ? -8.702 -15.619 -1.623 1.00 64.62 160 GLN A C 1
ATOM 1292 O O . GLN A 1 160 ? -9.393 -16.632 -1.688 1.00 64.62 160 GLN A O 1
ATOM 1297 N N . ASP A 1 161 ? -7.885 -15.364 -0.598 1.00 67.00 161 ASP A N 1
ATOM 1298 C CA . ASP A 1 161 ? -7.668 -16.278 0.527 1.00 67.00 161 ASP A CA 1
ATOM 1299 C C . ASP A 1 161 ? -8.469 -15.871 1.770 1.00 67.00 161 ASP A C 1
ATOM 1301 O O . ASP A 1 161 ? -8.558 -16.647 2.727 1.00 67.00 161 ASP A O 1
ATOM 1305 N N . VAL A 1 162 ? -9.042 -14.658 1.780 1.00 69.00 162 VAL A N 1
ATOM 1306 C CA . VAL A 1 162 ? -9.934 -14.230 2.856 1.00 69.00 162 VAL A CA 1
ATOM 1307 C C . VAL A 1 162 ? -11.205 -15.060 2.783 1.00 69.00 162 VAL A C 1
ATOM 1309 O O . VAL A 1 162 ? -11.849 -15.164 1.738 1.00 69.00 162 VAL A O 1
ATOM 1312 N N . LYS A 1 163 ? -11.564 -15.678 3.902 1.00 76.56 163 LYS A N 1
ATOM 1313 C CA . LYS A 1 163 ? -12.816 -16.412 4.032 1.00 76.56 163 LYS A CA 1
ATOM 1314 C C . LYS A 1 163 ? -13.872 -15.427 4.532 1.00 76.56 163 LYS A C 1
ATOM 1316 O O . LYS A 1 163 ? -14.086 -14.363 3.960 1.00 76.56 163 LYS A O 1
ATOM 1321 N N . ASN A 1 164 ? -14.495 -15.756 5.655 1.00 76.06 164 ASN A N 1
ATOM 1322 C CA . ASN A 1 164 ? -15.490 -14.915 6.305 1.00 76.06 164 ASN A CA 1
ATOM 1323 C C . ASN A 1 164 ? -14.841 -13.956 7.318 1.00 76.06 164 ASN A C 1
ATOM 1325 O O . ASN A 1 164 ? -15.541 -13.370 8.144 1.00 76.06 164 ASN A O 1
ATOM 1329 N N . GLU A 1 165 ? -13.508 -13.819 7.310 1.00 86.00 165 GLU A N 1
ATOM 1330 C CA . GLU A 1 165 ? -12.828 -12.882 8.196 1.00 86.00 165 GLU A CA 1
ATOM 1331 C C . GLU A 1 165 ? -13.211 -11.439 7.872 1.00 86.00 165 GLU A C 1
ATOM 1333 O O . GLU A 1 165 ? -13.361 -11.031 6.719 1.00 86.00 165 GLU A O 1
ATOM 1338 N N . VAL A 1 166 ? -13.332 -10.650 8.933 1.00 88.06 166 VAL A N 1
ATOM 1339 C CA . VAL A 1 166 ? -13.538 -9.215 8.839 1.00 88.06 166 VAL A CA 1
ATOM 1340 C C . VAL A 1 166 ? -12.181 -8.529 8.888 1.00 88.06 166 VAL A C 1
ATOM 1342 O O . VAL A 1 166 ? -11.418 -8.700 9.843 1.00 88.06 166 VAL A O 1
ATOM 1345 N N . GLY A 1 167 ? -11.881 -7.754 7.852 1.00 89.06 167 GLY A N 1
ATOM 1346 C CA . GLY A 1 167 ? -10.590 -7.106 7.683 1.00 89.06 167 GLY A CA 1
ATOM 1347 C C . GLY A 1 167 ? -10.688 -5.634 7.341 1.00 89.06 167 GLY A C 1
ATOM 1348 O O . GLY A 1 167 ? -11.762 -5.065 7.158 1.00 89.06 167 GLY A O 1
ATOM 1349 N N . VAL A 1 168 ? -9.520 -5.024 7.234 1.00 88.50 168 VAL A N 1
ATOM 1350 C CA . VAL A 1 168 ? -9.328 -3.683 6.678 1.00 88.50 168 VAL A CA 1
ATOM 1351 C C . VAL A 1 168 ? -8.295 -3.760 5.558 1.00 88.50 168 VAL A C 1
ATOM 1353 O O . VAL A 1 168 ? -7.446 -4.653 5.602 1.00 88.50 168 VAL A O 1
ATOM 1356 N N . PRO A 1 169 ? -8.319 -2.862 4.563 1.00 81.69 169 PRO A N 1
ATOM 1357 C CA . PRO A 1 169 ? -7.294 -2.835 3.522 1.00 81.69 169 PRO A CA 1
ATOM 1358 C C . PRO A 1 169 ? -5.877 -2.793 4.117 1.00 81.69 169 PRO A C 1
ATOM 1360 O O . PRO A 1 169 ? -5.608 -2.015 5.040 1.00 81.69 169 PRO A O 1
ATOM 1363 N N . ALA A 1 170 ? -4.969 -3.631 3.607 1.00 70.81 170 ALA A N 1
ATOM 1364 C CA . ALA A 1 170 ? -3.572 -3.638 4.054 1.00 70.81 170 ALA A CA 1
ATOM 1365 C C . ALA A 1 170 ? -2.782 -2.420 3.562 1.00 70.81 170 ALA A C 1
ATOM 1367 O O . ALA A 1 170 ? -1.823 -1.996 4.207 1.00 70.81 170 ALA A O 1
ATOM 1368 N N . THR A 1 171 ? -3.221 -1.831 2.454 1.00 62.62 171 THR A N 1
ATOM 1369 C CA . THR A 1 171 ? -2.672 -0.613 1.865 1.00 62.62 171 THR A CA 1
ATOM 1370 C C . THR A 1 171 ? -3.816 0.337 1.527 1.00 62.62 171 THR A C 1
ATOM 1372 O O . THR A 1 171 ? -4.926 -0.097 1.221 1.00 62.62 171 THR A O 1
ATOM 1375 N N . ASN A 1 172 ? -3.558 1.644 1.598 1.00 56.34 172 ASN A N 1
ATOM 1376 C CA . ASN A 1 172 ? -4.495 2.645 1.100 1.00 56.34 172 ASN A CA 1
ATOM 1377 C C . ASN A 1 172 ? -3.791 3.553 0.079 1.00 56.34 172 ASN A C 1
ATOM 1379 O O . ASN A 1 172 ? -3.155 4.524 0.489 1.00 56.34 172 ASN A O 1
ATOM 1383 N N . PRO A 1 173 ? -3.851 3.241 -1.228 1.00 47.47 173 PRO A N 1
ATOM 1384 C CA . PRO A 1 173 ? -3.293 4.120 -2.248 1.00 47.47 173 PRO A CA 1
ATOM 1385 C C . PRO A 1 173 ? -4.173 5.349 -2.547 1.00 47.47 173 PRO A C 1
ATOM 1387 O O . PRO A 1 173 ? -3.683 6.273 -3.189 1.00 47.47 173 PRO A O 1
ATOM 1390 N N . PHE A 1 174 ? -5.432 5.425 -2.073 1.00 47.00 174 PHE A N 1
ATOM 1391 C CA . PHE A 1 174 ? -6.364 6.483 -2.497 1.00 47.00 174 PHE A CA 1
ATOM 1392 C C . PHE A 1 174 ? -7.212 7.114 -1.372 1.00 47.00 174 PHE A C 1
ATOM 1394 O O . PHE A 1 174 ? -7.685 6.436 -0.464 1.00 47.00 174 PHE A O 1
ATOM 1401 N N . PRO A 1 175 ? -7.538 8.416 -1.460 1.00 44.41 175 PRO A N 1
ATOM 1402 C CA . PRO A 1 175 ? -8.234 9.151 -0.396 1.00 44.41 175 PRO A CA 1
ATOM 1403 C C . PRO A 1 175 ? -9.705 8.761 -0.126 1.00 44.41 175 PRO A C 1
ATOM 1405 O O . PRO A 1 175 ? -10.314 9.360 0.759 1.00 44.41 175 PRO A O 1
ATOM 1408 N N . TYR A 1 176 ? -10.304 7.791 -0.836 1.00 48.38 176 TYR A N 1
ATOM 1409 C CA . TYR A 1 176 ? -11.770 7.603 -0.837 1.00 48.38 176 TYR A CA 1
ATOM 1410 C C . TYR A 1 176 ? -12.309 6.180 -0.611 1.00 48.38 176 TYR A C 1
ATOM 1412 O O . TYR A 1 176 ? -13.519 5.998 -0.741 1.00 48.38 176 TYR A O 1
ATOM 1420 N N . ARG A 1 177 ? -11.500 5.155 -0.298 1.00 56.53 177 ARG A N 1
ATOM 1421 C CA . ARG A 1 177 ? -12.022 3.771 -0.155 1.00 56.53 177 ARG A CA 1
ATOM 1422 C C . ARG A 1 177 ? -11.496 3.091 1.106 1.00 56.53 177 ARG A C 1
ATOM 1424 O O . ARG A 1 177 ? -10.398 2.549 1.133 1.00 56.53 177 ARG A O 1
ATOM 1431 N N . ARG A 1 178 ? -12.304 3.220 2.154 1.00 70.12 178 ARG A N 1
ATOM 1432 C CA . ARG A 1 178 ? -11.991 3.031 3.571 1.00 70.12 178 ARG A CA 1
ATOM 1433 C C . ARG A 1 178 ? -12.992 2.057 4.179 1.00 70.12 178 ARG A C 1
ATOM 1435 O O . ARG A 1 178 ? -13.884 1.592 3.481 1.00 70.12 178 ARG A O 1
ATOM 1442 N N . GLY A 1 179 ? -12.820 1.737 5.453 1.00 78.12 179 GLY A N 1
ATOM 1443 C CA . GLY A 1 179 ? -13.785 0.920 6.174 1.00 78.12 179 GLY A CA 1
ATOM 1444 C C . GLY A 1 179 ? -13.476 -0.576 6.166 1.00 78.12 179 GLY A C 1
ATOM 1445 O O . GLY A 1 179 ? -12.429 -1.053 5.722 1.00 78.12 179 GLY A O 1
ATOM 1446 N N . MET A 1 180 ? -14.394 -1.308 6.781 1.00 90.25 180 MET A N 1
ATOM 1447 C CA . MET A 1 180 ? -14.319 -2.748 6.987 1.00 90.25 180 MET A CA 1
ATOM 1448 C C . MET A 1 180 ? -14.622 -3.500 5.687 1.00 90.25 180 MET A C 1
ATOM 1450 O O . MET A 1 180 ? -15.546 -3.125 4.971 1.00 90.25 180 MET A O 1
ATOM 1454 N N . ILE A 1 181 ? -13.918 -4.599 5.421 1.00 87.62 181 ILE A N 1
ATOM 1455 C CA . ILE A 1 181 ? -14.226 -5.525 4.328 1.00 87.62 181 ILE A CA 1
ATOM 1456 C C . ILE A 1 181 ? -14.603 -6.890 4.895 1.00 87.62 181 ILE A C 1
ATOM 1458 O O . ILE A 1 181 ? -13.939 -7.404 5.796 1.00 87.62 181 ILE A O 1
ATOM 1462 N N . SER A 1 182 ? -15.674 -7.471 4.361 1.00 87.69 182 SER A N 1
ATOM 1463 C CA . SER A 1 182 ? -16.120 -8.827 4.674 1.00 87.69 182 SER A CA 1
ATOM 1464 C C . SER A 1 182 ? -16.965 -9.377 3.524 1.00 87.69 182 SER A C 1
ATOM 1466 O O . SER A 1 182 ? -17.781 -8.652 2.950 1.00 87.69 182 SER A O 1
ATOM 1468 N N . GLU A 1 183 ? -16.750 -10.646 3.167 1.00 84.69 183 GLU A N 1
ATOM 1469 C CA . GLU A 1 183 ? -17.512 -11.363 2.127 1.00 84.69 183 GLU A CA 1
ATOM 1470 C C . GLU A 1 183 ? -17.539 -10.647 0.759 1.00 84.69 183 GLU A C 1
ATOM 1472 O O . GLU A 1 183 ? -18.548 -10.642 0.058 1.00 84.69 183 GLU A O 1
ATOM 1477 N N . GLY A 1 184 ? -16.440 -9.986 0.378 1.00 81.44 184 GLY A N 1
ATOM 1478 C CA . GLY A 1 184 ? -16.360 -9.232 -0.881 1.00 81.44 184 GLY A CA 1
ATOM 1479 C C . GLY A 1 184 ? -17.127 -7.905 -0.878 1.00 81.44 184 GLY A C 1
ATOM 1480 O O . GLY A 1 184 ? -17.283 -7.283 -1.930 1.00 81.44 184 GLY A O 1
ATOM 1481 N N . PHE A 1 185 ? -17.581 -7.439 0.287 1.00 87.75 185 PHE A N 1
ATOM 1482 C CA . PHE A 1 185 ? -18.201 -6.132 0.461 1.00 87.75 185 PHE A CA 1
ATOM 1483 C C . PHE A 1 185 ? -17.366 -5.239 1.371 1.00 87.75 185 PHE A C 1
ATOM 1485 O O . PHE A 1 185 ? -16.779 -5.699 2.344 1.00 87.75 185 PHE A O 1
ATOM 1492 N N . MET A 1 186 ? -17.348 -3.953 1.053 1.00 87.06 186 MET A N 1
ATOM 1493 C CA . MET A 1 186 ? -16.758 -2.877 1.827 1.00 87.06 186 MET A CA 1
ATOM 1494 C C . MET A 1 186 ? -17.868 -2.062 2.488 1.00 87.06 186 MET A C 1
ATOM 1496 O O . MET A 1 186 ? -18.861 -1.703 1.846 1.00 87.06 186 MET A O 1
ATOM 1500 N N . ASP A 1 187 ? -17.688 -1.766 3.768 1.00 87.81 187 ASP A N 1
ATOM 1501 C CA . ASP A 1 187 ? -18.482 -0.773 4.476 1.00 87.81 187 ASP A CA 1
ATOM 1502 C C . ASP A 1 187 ? -18.072 0.618 4.003 1.00 87.81 187 ASP A C 1
ATOM 1504 O O . ASP A 1 187 ? -16.891 0.931 3.922 1.00 87.81 187 ASP A O 1
ATOM 1508 N N . SER A 1 188 ? -19.057 1.436 3.661 1.00 86.19 188 SER A N 1
ATOM 1509 C CA . SER A 1 188 ? -18.864 2.809 3.223 1.00 86.19 188 SER A CA 1
ATOM 1510 C C . SER A 1 188 ? -19.917 3.658 3.911 1.00 86.19 188 SER A C 1
ATOM 1512 O O . SER A 1 188 ? -21.035 3.789 3.403 1.00 86.19 188 SER A O 1
ATOM 1514 N N . TYR A 1 189 ? -19.578 4.207 5.080 1.00 86.31 189 TYR A N 1
ATOM 1515 C CA . TYR A 1 189 ? -20.489 5.039 5.874 1.00 86.31 189 TYR A CA 1
ATOM 1516 C C . TYR A 1 189 ? -21.842 4.344 6.146 1.00 86.31 189 TYR A C 1
ATOM 1518 O O . TYR A 1 189 ? -22.907 4.948 6.006 1.00 86.31 189 TYR A O 1
ATOM 1526 N N . GLY A 1 190 ? -21.808 3.051 6.496 1.00 84.69 190 GLY A N 1
ATOM 1527 C CA . GLY A 1 190 ? -22.994 2.246 6.815 1.00 84.69 190 GLY A CA 1
ATOM 1528 C C . GLY A 1 190 ? -23.668 1.612 5.599 1.00 84.69 190 GLY A C 1
ATOM 1529 O O . GLY A 1 190 ? -24.652 0.887 5.746 1.00 84.69 190 GLY A O 1
ATOM 1530 N N . GLN A 1 191 ? -23.154 1.858 4.390 1.00 86.31 191 GLN A N 1
ATOM 1531 C CA . GLN A 1 191 ? -2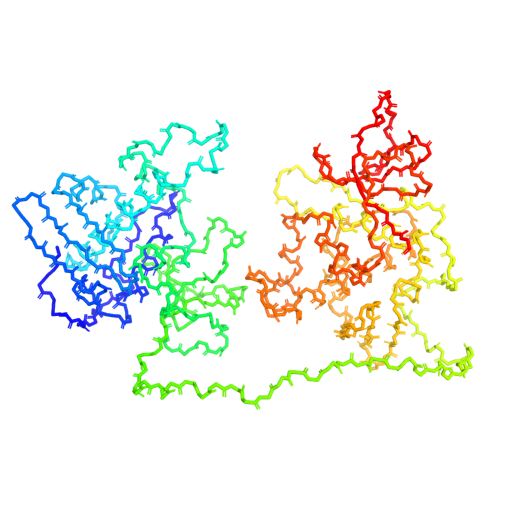3.619 1.206 3.171 1.00 86.31 191 GLN A CA 1
ATOM 1532 C C . GLN A 1 191 ? -22.715 0.035 2.800 1.00 86.31 191 GLN A C 1
ATOM 1534 O O . GLN A 1 191 ? -21.503 0.188 2.663 1.00 86.31 191 GLN A O 1
ATOM 1539 N N . LYS A 1 192 ? -23.328 -1.122 2.543 1.00 89.50 192 LYS A N 1
ATOM 1540 C CA . LYS A 1 192 ? -22.644 -2.301 2.011 1.00 89.50 192 LYS A CA 1
ATOM 1541 C C . LYS A 1 192 ? -22.423 -2.118 0.504 1.00 89.50 192 LYS A C 1
ATOM 1543 O O . LYS A 1 192 ? -23.377 -2.175 -0.272 1.00 89.50 192 LYS A O 1
ATOM 1548 N N . LYS A 1 193 ? -21.181 -1.872 0.084 1.00 87.19 193 LYS A N 1
ATOM 1549 C CA . LYS A 1 193 ? -20.781 -1.730 -1.330 1.00 87.19 193 LYS A CA 1
ATOM 1550 C C . LYS A 1 193 ? -19.886 -2.889 -1.736 1.00 87.19 193 LYS A C 1
ATOM 1552 O O . LYS A 1 193 ? -19.213 -3.455 -0.889 1.00 87.19 193 LYS A O 1
ATOM 1557 N N . SER A 1 194 ? -19.849 -3.256 -3.014 1.00 85.00 194 SER A N 1
ATOM 1558 C CA . SER A 1 194 ? -18.865 -4.239 -3.483 1.00 85.00 194 SER A CA 1
ATOM 1559 C C . SER A 1 194 ? -17.450 -3.752 -3.180 1.00 85.00 194 SER A C 1
ATOM 1561 O O . SER A 1 194 ? -17.122 -2.592 -3.449 1.00 85.00 194 SER A O 1
ATOM 1563 N N . ALA A 1 195 ? -16.624 -4.631 -2.615 1.00 79.62 195 ALA A N 1
ATOM 1564 C CA . ALA A 1 195 ? -15.222 -4.335 -2.393 1.00 79.62 195 ALA A CA 1
ATOM 1565 C C . ALA A 1 195 ? -14.551 -4.087 -3.759 1.00 79.62 195 ALA A C 1
ATOM 1567 O O . ALA A 1 195 ? -14.747 -4.872 -4.693 1.00 79.62 195 ALA A O 1
ATOM 1568 N N . PRO A 1 196 ? -13.799 -2.986 -3.920 1.00 72.94 196 PRO A N 1
ATOM 1569 C CA . PRO A 1 196 ? -13.058 -2.733 -5.147 1.00 72.94 196 PRO A CA 1
ATOM 1570 C C . PRO A 1 196 ? -12.083 -3.871 -5.464 1.00 72.94 196 PRO A C 1
ATOM 1572 O O . PRO A 1 196 ? -11.363 -4.329 -4.581 1.00 72.94 196 PRO A O 1
ATOM 1575 N N . LYS A 1 197 ? -12.017 -4.274 -6.739 1.00 70.00 197 LYS A N 1
ATOM 1576 C CA . LYS A 1 197 ? -11.153 -5.376 -7.199 1.00 70.00 197 LYS A CA 1
ATOM 1577 C C . LYS A 1 197 ? -9.655 -5.121 -6.998 1.00 70.00 197 LYS A C 1
ATOM 1579 O O . LYS A 1 197 ? -8.902 -6.074 -6.892 1.00 70.00 197 LYS A O 1
ATOM 1584 N N . TRP A 1 198 ? -9.247 -3.856 -6.916 1.00 63.16 198 TRP A N 1
ATOM 1585 C CA . TRP A 1 198 ? -7.860 -3.467 -6.660 1.00 63.16 198 TRP A CA 1
ATOM 1586 C C . TRP A 1 198 ? -7.432 -3.661 -5.196 1.00 63.16 198 TRP A C 1
ATOM 1588 O O . TRP A 1 198 ? -6.246 -3.568 -4.887 1.00 63.16 198 TRP A O 1
ATOM 1598 N N . ILE A 1 199 ? -8.362 -3.922 -4.263 1.00 70.31 199 ILE A N 1
ATOM 1599 C CA . ILE A 1 199 ? -7.989 -4.259 -2.883 1.00 70.31 199 ILE A CA 1
ATOM 1600 C C . ILE A 1 199 ? -7.623 -5.730 -2.834 1.00 70.31 199 ILE A C 1
ATOM 1602 O O . ILE A 1 199 ? -8.462 -6.608 -2.656 1.00 70.31 199 ILE A O 1
ATOM 1606 N N . GLU A 1 200 ? -6.335 -5.975 -2.977 1.00 65.75 200 GLU A N 1
ATOM 1607 C CA . GLU A 1 200 ? -5.815 -7.321 -3.164 1.00 65.75 200 GLU A CA 1
ATOM 1608 C C . GLU A 1 200 ? -5.395 -7.984 -1.857 1.00 65.75 200 GLU A C 1
ATOM 1610 O O . GLU A 1 200 ? -5.241 -9.200 -1.825 1.00 65.75 200 GLU A O 1
ATOM 1615 N N . SER A 1 201 ? -5.244 -7.226 -0.764 1.00 72.94 201 SER A N 1
ATOM 1616 C CA . SER A 1 201 ? -4.961 -7.787 0.558 1.00 72.94 201 SER A CA 1
ATOM 1617 C C . SER A 1 201 ? -5.621 -7.038 1.705 1.00 72.94 201 SER A C 1
ATOM 1619 O O . SER A 1 201 ? -5.845 -5.823 1.673 1.00 72.94 201 SER A O 1
ATOM 1621 N N . PHE A 1 202 ? -5.885 -7.797 2.759 1.00 81.38 202 PHE A N 1
ATOM 1622 C CA . PHE A 1 202 ? -6.509 -7.341 3.983 1.00 81.38 202 PHE A CA 1
ATOM 1623 C C . PHE A 1 202 ? -5.600 -7.609 5.172 1.00 81.38 202 PHE A C 1
ATOM 1625 O O . PHE A 1 202 ? -4.830 -8.569 5.202 1.00 81.38 202 PHE A O 1
ATOM 1632 N N . ILE A 1 203 ? -5.735 -6.772 6.188 1.00 83.75 203 ILE A N 1
ATOM 1633 C CA . ILE A 1 203 ? -5.251 -7.041 7.531 1.00 83.75 203 ILE A CA 1
ATOM 1634 C C . ILE A 1 203 ? -6.437 -7.564 8.318 1.00 83.75 203 ILE A C 1
ATOM 1636 O O . ILE A 1 203 ? -7.444 -6.871 8.478 1.00 83.75 203 ILE A O 1
ATOM 1640 N N . VAL A 1 204 ? -6.305 -8.793 8.796 1.00 87.25 204 VAL A N 1
ATOM 1641 C CA . VAL A 1 204 ? -7.315 -9.486 9.594 1.00 87.25 204 VAL A CA 1
ATOM 1642 C C . VAL A 1 204 ? -6.698 -9.936 10.913 1.00 87.25 204 VAL A C 1
ATOM 1644 O O . VAL A 1 204 ? -5.472 -10.014 11.062 1.00 87.25 204 VAL A O 1
ATOM 1647 N N . LEU A 1 205 ? -7.548 -10.258 11.882 1.00 87.94 205 LEU A N 1
ATOM 1648 C CA . LEU A 1 205 ? -7.106 -10.950 13.086 1.00 87.94 205 LEU A CA 1
ATOM 1649 C C . LEU A 1 205 ? -6.695 -12.387 12.738 1.00 87.94 205 LEU A C 1
ATOM 1651 O O . LEU A 1 205 ? -7.323 -13.058 11.918 1.00 87.94 205 LEU A O 1
ATOM 1655 N N . LYS A 1 206 ? -5.619 -12.868 13.360 1.00 84.31 206 LYS A N 1
ATOM 1656 C CA . LYS A 1 206 ? -5.274 -14.290 13.366 1.00 84.31 206 LYS A CA 1
ATOM 1657 C C . LYS A 1 206 ? -6.436 -15.047 14.003 1.00 84.31 206 LYS A C 1
ATOM 1659 O O . LYS A 1 206 ? -6.971 -14.603 15.018 1.00 84.31 206 LYS A O 1
ATOM 1664 N N . GLU A 1 207 ? -6.805 -16.187 13.422 1.00 67.94 207 GLU A N 1
ATOM 1665 C CA . GLU A 1 207 ? -7.715 -17.107 14.102 1.00 67.94 207 GLU A CA 1
ATOM 1666 C C . GLU A 1 207 ? -7.126 -17.426 15.487 1.00 67.94 207 GLU A C 1
ATOM 1668 O O . GLU A 1 207 ? -5.898 -17.560 15.602 1.00 67.94 207 GLU A O 1
ATOM 1673 N N . PRO A 1 208 ? -7.948 -17.504 16.548 1.00 49.44 208 PRO A N 1
ATOM 1674 C CA . PRO A 1 208 ? -7.449 -17.895 17.854 1.00 49.44 208 PRO A CA 1
ATOM 1675 C C . PRO A 1 208 ? -6.731 -19.234 17.703 1.00 49.44 208 PRO A C 1
ATOM 1677 O O . PRO A 1 208 ? -7.309 -20.205 17.220 1.00 49.44 208 PRO A O 1
ATOM 1680 N N . HIS A 1 209 ? -5.454 -19.278 18.087 1.00 28.67 209 HIS A N 1
ATOM 1681 C CA . HIS A 1 209 ? -4.687 -20.514 18.106 1.00 28.67 209 HIS A CA 1
ATOM 1682 C C . HIS A 1 209 ? -5.399 -21.507 19.038 1.00 28.67 209 HIS A C 1
ATOM 1684 O O . HIS A 1 209 ? -5.257 -21.437 20.260 1.00 28.67 209 HIS A O 1
ATOM 1690 N N . THR A 1 210 ? -6.179 -22.441 18.493 1.00 30.27 210 THR A N 1
ATOM 1691 C CA . THR A 1 210 ? -6.540 -23.656 19.221 1.00 30.27 210 THR A CA 1
ATOM 1692 C C . THR A 1 210 ? -5.243 -24.437 19.397 1.00 30.27 210 THR A C 1
ATOM 1694 O O . THR A 1 210 ? -4.791 -25.101 18.470 1.00 30.27 210 THR A O 1
ATOM 1697 N N . SER A 1 211 ? -4.641 -24.304 20.579 1.00 26.00 211 SER A N 1
ATOM 1698 C CA . SER A 1 211 ? -3.320 -24.794 21.005 1.00 26.00 211 SER A CA 1
ATOM 1699 C C . SER A 1 211 ? -2.119 -23.909 20.632 1.00 26.00 211 SER A C 1
ATOM 1701 O O . SER A 1 211 ? -1.849 -23.595 19.476 1.00 26.00 211 SER A O 1
ATOM 1703 N N . MET A 1 212 ? -1.384 -23.509 21.675 1.00 26.95 212 MET A N 1
ATOM 1704 C CA . MET A 1 212 ? -0.039 -22.946 21.577 1.00 26.95 212 MET A CA 1
ATOM 1705 C C . MET A 1 212 ? 0.878 -23.949 20.859 1.00 26.95 212 MET A C 1
ATOM 1707 O O . MET A 1 212 ? 0.904 -25.115 21.266 1.00 26.95 212 MET A O 1
ATOM 1711 N N . PRO A 1 213 ? 1.678 -23.539 19.859 1.00 28.34 213 PRO A N 1
ATOM 1712 C CA . PRO A 1 213 ? 2.770 -24.375 19.383 1.00 28.34 213 PRO A CA 1
ATOM 1713 C C . PRO A 1 213 ? 3.775 -24.586 20.529 1.00 28.34 213 PRO A C 1
ATOM 1715 O O . PRO A 1 213 ? 4.049 -23.635 21.271 1.00 28.34 213 PRO A O 1
ATOM 1718 N N . PRO A 1 214 ? 4.344 -25.792 20.695 1.00 29.33 214 PRO A N 1
ATOM 1719 C CA . PRO A 1 214 ? 5.441 -25.988 21.631 1.00 29.33 214 PRO A CA 1
ATOM 1720 C C . PRO A 1 214 ? 6.628 -25.081 21.258 1.00 29.33 214 PRO A C 1
ATOM 1722 O O . PRO A 1 214 ? 6.800 -24.746 20.082 1.00 29.33 214 PRO A O 1
ATOM 1725 N N . PRO A 1 215 ? 7.441 -24.659 22.245 1.00 28.06 215 PRO A N 1
ATOM 1726 C CA . PRO A 1 215 ? 8.562 -23.757 22.012 1.00 28.06 215 PRO A CA 1
ATOM 1727 C C . PRO A 1 215 ? 9.513 -24.333 20.958 1.00 28.06 215 PRO A C 1
ATOM 1729 O O . PRO A 1 215 ? 9.838 -25.521 20.977 1.00 28.06 215 PRO A O 1
ATOM 1732 N N . LEU A 1 216 ? 9.942 -23.468 20.035 1.00 28.98 216 LEU A N 1
ATOM 1733 C CA . LEU A 1 216 ? 10.893 -23.797 18.979 1.00 28.98 216 LEU A CA 1
ATOM 1734 C C . LEU A 1 216 ? 12.159 -24.409 19.589 1.00 28.98 216 LEU A C 1
ATOM 1736 O O . LEU A 1 216 ? 12.838 -23.782 20.402 1.00 28.98 216 LEU A O 1
ATOM 1740 N N . VAL A 1 217 ? 12.479 -25.629 19.161 1.00 30.55 217 VAL A N 1
ATOM 1741 C CA . VAL A 1 217 ? 13.783 -26.244 19.402 1.00 30.55 217 VAL A CA 1
ATOM 1742 C C . VAL A 1 217 ? 14.835 -25.379 18.711 1.00 30.55 217 VAL A C 1
ATOM 1744 O O . VAL A 1 217 ? 14.742 -25.094 17.516 1.00 30.55 217 VAL A O 1
ATOM 1747 N N . THR A 1 218 ? 15.828 -24.943 19.478 1.00 31.34 218 THR A N 1
ATOM 1748 C CA . THR A 1 218 ? 17.007 -24.220 19.001 1.00 31.34 218 THR A CA 1
ATOM 1749 C C . THR A 1 218 ? 17.708 -25.029 17.898 1.00 31.34 218 THR A C 1
ATOM 1751 O O . THR A 1 218 ? 18.031 -26.197 18.127 1.00 31.34 218 THR A O 1
ATOM 1754 N N . PRO A 1 219 ? 17.985 -24.456 16.710 1.00 31.48 219 PRO A N 1
ATOM 1755 C CA . PRO A 1 219 ? 18.710 -25.168 15.662 1.00 31.48 219 PRO A CA 1
ATOM 1756 C C . PRO A 1 219 ? 20.137 -25.488 16.125 1.00 31.48 219 PRO A C 1
ATOM 1758 O O . PRO A 1 219 ? 20.937 -24.586 16.367 1.00 31.48 219 PRO A O 1
ATOM 1761 N N . SER A 1 220 ? 20.480 -26.772 16.236 1.00 32.66 220 SER A N 1
ATOM 1762 C CA . SER A 1 220 ? 21.806 -27.243 16.660 1.00 32.66 220 SER A CA 1
ATOM 1763 C C . SER A 1 220 ? 22.803 -27.364 15.499 1.00 32.66 220 SER A C 1
ATOM 1765 O O . SER A 1 220 ? 23.587 -28.314 15.443 1.00 32.66 220 SER A O 1
ATOM 1767 N N . SER A 1 221 ? 22.778 -26.460 14.519 1.00 32.47 221 SER A N 1
ATOM 1768 C CA . SER A 1 221 ? 23.777 -26.466 13.443 1.00 32.47 221 SER A CA 1
ATOM 1769 C C . SER A 1 221 ? 24.000 -25.068 12.868 1.00 32.47 221 SER A C 1
ATOM 1771 O O . SER A 1 221 ? 23.026 -24.399 12.522 1.00 32.47 221 SER A O 1
ATOM 1773 N N . PRO A 1 222 ? 25.261 -24.617 12.738 1.00 35.69 222 PRO A N 1
ATOM 1774 C CA . PRO A 1 222 ? 25.563 -23.342 12.106 1.00 35.69 222 PRO A CA 1
ATOM 1775 C C . PRO A 1 222 ? 25.256 -23.398 10.597 1.00 35.69 222 PRO A C 1
ATOM 1777 O O . PRO A 1 222 ? 25.427 -24.451 9.971 1.00 35.69 222 PRO A O 1
ATOM 1780 N N . PRO A 1 223 ? 24.819 -22.281 9.986 1.00 32.69 223 PRO A N 1
ATOM 1781 C CA . PRO A 1 223 ? 24.562 -22.225 8.554 1.00 32.69 223 PRO A CA 1
ATOM 1782 C C . PRO A 1 223 ? 25.873 -22.411 7.779 1.00 32.69 223 PRO A C 1
ATOM 1784 O O . PRO A 1 223 ? 26.864 -21.725 8.029 1.00 32.69 223 PRO A O 1
ATOM 1787 N N . LYS A 1 224 ? 25.882 -23.349 6.824 1.00 32.81 224 LYS A N 1
ATOM 1788 C CA . LYS A 1 224 ? 26.996 -23.507 5.880 1.00 32.81 224 LYS A CA 1
ATOM 1789 C C . LYS A 1 224 ? 27.069 -22.276 4.960 1.00 32.81 224 LYS A C 1
ATOM 1791 O O . LYS A 1 224 ? 26.026 -21.866 4.446 1.00 32.81 224 LYS A O 1
ATOM 1796 N N . PRO A 1 225 ? 28.266 -21.726 4.689 1.00 27.77 225 PRO A N 1
ATOM 1797 C CA . PRO A 1 225 ? 28.438 -20.687 3.680 1.00 27.77 225 PRO A CA 1
ATOM 1798 C C . PRO A 1 225 ? 28.005 -21.210 2.305 1.00 27.77 225 PRO A C 1
ATOM 1800 O O . PRO A 1 225 ? 28.442 -22.282 1.882 1.00 27.77 225 PRO A O 1
ATOM 1803 N N . ARG A 1 226 ? 27.148 -20.464 1.600 1.00 28.94 226 ARG A N 1
ATOM 1804 C CA . ARG A 1 226 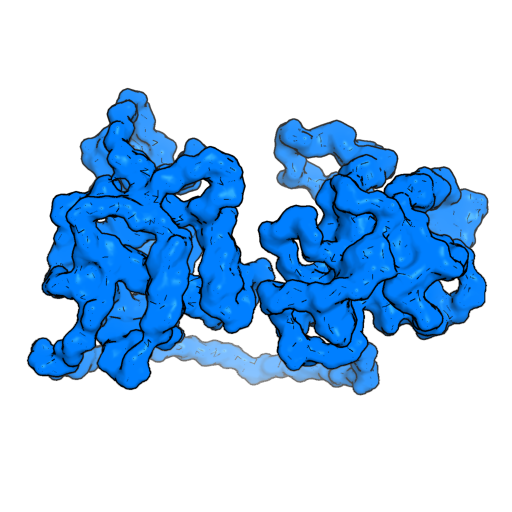? 26.897 -20.693 0.172 1.00 28.94 226 ARG A CA 1
ATOM 1805 C C . ARG A 1 226 ? 28.043 -20.075 -0.619 1.00 28.94 226 ARG A C 1
ATOM 1807 O O . ARG A 1 226 ? 28.110 -18.858 -0.758 1.00 28.94 226 ARG A O 1
ATOM 1814 N N . THR A 1 227 ? 28.930 -20.916 -1.132 1.00 23.89 227 THR A N 1
ATOM 1815 C CA . THR A 1 227 ? 29.950 -20.522 -2.106 1.00 23.89 227 THR A CA 1
ATOM 1816 C C . THR A 1 227 ? 29.358 -20.700 -3.502 1.00 23.89 227 THR A C 1
ATOM 1818 O O . THR A 1 227 ? 29.082 -21.824 -3.914 1.00 23.89 227 THR A O 1
ATOM 1821 N N . PHE A 1 228 ? 29.124 -19.604 -4.224 1.00 26.41 228 PHE A N 1
ATOM 1822 C CA . PHE A 1 228 ? 28.764 -19.661 -5.641 1.00 26.41 228 PHE A CA 1
ATOM 1823 C C . PHE A 1 228 ? 30.037 -19.884 -6.461 1.00 26.41 228 PHE A C 1
ATOM 1825 O O . PHE A 1 228 ? 30.989 -19.115 -6.350 1.00 26.41 228 PHE A O 1
ATOM 1832 N N . THR A 1 229 ? 30.065 -20.950 -7.259 1.00 25.62 229 THR A N 1
ATOM 1833 C CA . THR A 1 229 ? 31.097 -21.158 -8.286 1.00 25.62 229 THR A CA 1
ATOM 1834 C C . THR A 1 229 ? 30.482 -20.725 -9.613 1.00 25.62 229 THR A C 1
ATOM 1836 O O . THR A 1 229 ? 29.436 -21.247 -9.988 1.00 25.62 229 THR A O 1
ATOM 1839 N N . LEU A 1 230 ? 31.070 -19.729 -10.278 1.00 27.89 230 LEU A N 1
ATOM 1840 C CA . LEU A 1 230 ? 30.654 -19.321 -11.621 1.00 27.89 230 LEU A CA 1
ATOM 1841 C C . LEU A 1 230 ? 31.057 -20.424 -12.605 1.00 27.89 230 LEU A C 1
ATOM 1843 O O . LEU A 1 230 ? 32.248 -20.668 -12.798 1.00 27.89 230 LEU A O 1
ATOM 1847 N N . GLU A 1 231 ? 30.079 -21.087 -13.216 1.00 28.86 231 GLU A N 1
ATOM 1848 C CA . GLU A 1 231 ? 30.331 -21.892 -14.411 1.00 28.86 231 GLU A CA 1
ATOM 1849 C C . GLU A 1 231 ? 30.554 -20.955 -15.613 1.00 28.86 231 GLU A C 1
ATOM 1851 O O . GLU A 1 231 ? 29.844 -19.952 -15.749 1.00 28.86 231 GLU A O 1
ATOM 1856 N N . PRO A 1 232 ? 31.541 -21.230 -16.483 1.00 30.83 232 PRO A N 1
ATOM 1857 C CA . PRO A 1 232 ? 31.754 -20.431 -17.679 1.00 30.83 232 PRO A CA 1
ATOM 1858 C C . PRO A 1 232 ? 30.605 -20.631 -18.675 1.00 30.83 232 PRO A C 1
ATOM 1860 O O . PRO A 1 232 ? 30.165 -21.753 -18.923 1.00 30.83 232 PRO A O 1
ATOM 1863 N N . LEU A 1 233 ? 30.146 -19.513 -19.248 1.00 34.75 233 LEU A N 1
ATOM 1864 C CA . LEU A 1 233 ? 29.087 -19.435 -20.256 1.00 34.75 233 LEU A CA 1
ATOM 1865 C C . LEU A 1 233 ? 29.304 -20.463 -21.386 1.00 34.75 233 LEU A C 1
ATOM 1867 O O . LEU A 1 233 ? 30.397 -20.504 -21.959 1.00 34.75 233 LEU A O 1
ATOM 1871 N N . PRO A 1 234 ? 28.284 -21.255 -21.770 1.00 34.12 234 PRO A N 1
ATOM 1872 C CA . PRO A 1 234 ? 28.358 -22.033 -22.995 1.00 34.12 234 PRO A CA 1
ATOM 1873 C C . PRO A 1 234 ? 28.395 -21.072 -24.187 1.00 34.12 234 PRO A C 1
ATOM 1875 O O . PRO A 1 234 ? 27.583 -20.152 -24.270 1.00 34.12 234 PRO A O 1
ATOM 1878 N N . ASN A 1 235 ? 29.342 -21.298 -25.102 1.00 36.12 235 ASN A N 1
ATOM 1879 C CA . ASN A 1 235 ? 29.477 -20.571 -26.365 1.00 36.12 235 ASN A CA 1
ATOM 1880 C C . ASN A 1 235 ? 28.128 -20.522 -27.098 1.00 36.12 235 ASN A C 1
ATOM 1882 O O . ASN A 1 235 ? 27.720 -21.491 -27.741 1.00 36.12 235 ASN A O 1
ATOM 1886 N N . SER A 1 236 ? 27.423 -19.398 -26.994 1.00 40.09 236 SER A N 1
ATOM 1887 C CA . SER A 1 236 ? 26.169 -19.176 -27.697 1.00 40.09 236 SER A CA 1
ATOM 1888 C C . SER A 1 236 ? 26.467 -18.806 -29.144 1.00 40.09 236 SER A C 1
ATOM 1890 O O . SER A 1 236 ? 27.046 -17.758 -29.428 1.00 40.09 236 SER A O 1
ATOM 1892 N N . ASN A 1 237 ? 26.058 -19.691 -30.050 1.00 34.81 237 ASN A N 1
ATOM 1893 C CA . ASN A 1 237 ? 25.937 -19.416 -31.473 1.00 34.81 237 ASN A CA 1
ATOM 1894 C C . ASN A 1 237 ? 25.069 -18.145 -31.677 1.00 34.81 237 ASN A C 1
ATOM 1896 O O . ASN A 1 237 ? 23.948 -18.124 -31.163 1.00 34.81 237 ASN A O 1
ATOM 1900 N N . PRO A 1 238 ? 25.532 -17.099 -32.387 1.00 43.38 238 PRO A N 1
ATOM 1901 C CA . PRO A 1 238 ? 24.798 -15.832 -32.530 1.00 43.38 238 PRO A CA 1
ATOM 1902 C C . PRO A 1 238 ? 23.458 -15.919 -33.285 1.00 43.38 238 PRO A C 1
ATOM 1904 O O . PRO A 1 238 ? 22.704 -14.952 -33.289 1.00 43.38 238 PRO A O 1
ATOM 1907 N N . GLU A 1 239 ? 23.146 -17.047 -33.929 1.00 35.62 239 GLU A N 1
ATOM 1908 C CA . GLU A 1 239 ? 22.046 -17.152 -34.905 1.00 35.62 239 GLU A CA 1
ATOM 1909 C C . GLU A 1 239 ? 20.719 -17.715 -34.360 1.00 35.62 239 GLU A C 1
ATOM 1911 O O . GLU A 1 239 ? 19.803 -17.974 -35.134 1.00 35.62 239 GLU A O 1
ATOM 1916 N N . ALA A 1 240 ? 20.565 -17.888 -33.043 1.00 38.03 240 ALA A N 1
ATOM 1917 C CA . ALA A 1 240 ? 19.316 -18.394 -32.450 1.00 38.03 240 ALA A CA 1
ATOM 1918 C C . ALA A 1 240 ? 18.666 -17.436 -31.434 1.00 38.03 240 ALA A C 1
ATOM 1920 O O . ALA A 1 240 ? 17.927 -17.871 -30.550 1.00 38.03 240 ALA A O 1
ATOM 1921 N N . LEU A 1 241 ? 18.919 -16.128 -31.541 1.00 47.69 241 LEU A N 1
ATOM 1922 C CA . LEU A 1 241 ? 18.034 -15.137 -30.929 1.00 47.69 241 LEU A CA 1
ATOM 1923 C C . LEU A 1 241 ? 16.801 -15.033 -31.829 1.00 47.69 241 LEU A C 1
ATOM 1925 O O . LEU A 1 241 ? 16.827 -14.335 -32.839 1.00 47.69 241 LEU A O 1
ATOM 1929 N N . GLY A 1 242 ? 15.751 -15.787 -31.495 1.00 56.44 242 GLY A N 1
ATOM 1930 C CA . GLY A 1 242 ? 14.439 -15.623 -32.120 1.00 56.44 242 GLY A CA 1
ATOM 1931 C C . GLY A 1 242 ? 14.012 -14.152 -32.121 1.00 56.44 242 GLY A C 1
ATOM 1932 O O . GLY A 1 242 ? 14.463 -13.363 -31.289 1.00 56.44 242 GLY A O 1
ATOM 1933 N N . GLU A 1 243 ? 13.173 -13.780 -33.083 1.00 69.06 243 GLU A N 1
ATOM 1934 C CA . GLU A 1 243 ? 12.671 -12.415 -33.231 1.00 69.06 243 GLU A CA 1
ATOM 1935 C C . GLU A 1 243 ? 12.076 -11.917 -31.896 1.00 69.06 243 GLU A C 1
ATOM 1937 O O . GLU A 1 243 ? 11.283 -12.617 -31.260 1.00 69.06 243 GLU A O 1
ATOM 1942 N N . LEU A 1 244 ? 12.517 -10.738 -31.440 1.00 86.06 244 LEU A N 1
ATOM 1943 C CA . LEU A 1 244 ? 12.016 -10.056 -30.240 1.00 86.06 244 LEU A CA 1
ATOM 1944 C C . LEU A 1 244 ? 11.099 -8.921 -30.731 1.00 86.06 244 LEU A C 1
ATOM 1946 O O . LEU A 1 244 ? 11.607 -7.831 -30.998 1.00 86.06 244 LEU A O 1
ATOM 1950 N N . PRO A 1 245 ? 9.798 -9.193 -30.953 1.00 80.88 245 PRO A N 1
ATOM 1951 C CA . PRO A 1 245 ? 8.916 -8.357 -31.774 1.00 80.88 245 PRO A CA 1
ATOM 1952 C C . PRO A 1 245 ? 8.595 -6.976 -31.185 1.00 80.88 245 PRO A C 1
ATOM 1954 O O . PRO A 1 245 ? 8.099 -6.126 -31.917 1.00 80.88 245 PRO A O 1
ATOM 1957 N N . ASP A 1 246 ? 8.899 -6.743 -29.906 1.00 86.56 246 ASP A N 1
ATOM 1958 C CA . ASP A 1 246 ? 8.576 -5.498 -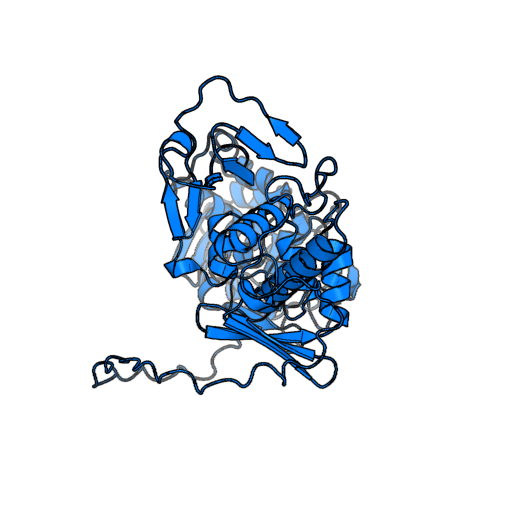29.194 1.00 86.56 246 ASP A CA 1
ATOM 1959 C C . ASP A 1 246 ? 9.831 -4.698 -28.781 1.00 86.56 246 ASP A C 1
ATOM 1961 O O . ASP A 1 246 ? 9.751 -3.803 -27.945 1.00 86.56 246 ASP A O 1
ATOM 1965 N N . LEU A 1 247 ? 11.005 -5.041 -29.330 1.00 92.25 247 LEU A N 1
ATOM 1966 C CA . LEU A 1 247 ? 12.277 -4.367 -29.041 1.00 92.25 247 LEU A CA 1
ATOM 1967 C C . LEU A 1 247 ? 12.840 -3.671 -30.279 1.00 92.25 247 LEU A C 1
ATOM 1969 O O . LEU A 1 247 ? 12.644 -4.125 -31.410 1.00 92.25 247 LEU A O 1
ATOM 1973 N N . SER A 1 248 ? 13.665 -2.645 -30.065 1.00 93.31 248 SER A N 1
ATOM 1974 C CA . SER A 1 248 ? 14.386 -1.986 -31.155 1.00 93.31 248 SER A CA 1
ATOM 1975 C C . SER A 1 248 ? 15.379 -2.929 -31.850 1.00 93.31 248 SER A C 1
ATOM 1977 O O . SER A 1 248 ? 15.592 -4.075 -31.446 1.00 93.31 248 SER A O 1
ATOM 1979 N N . LYS A 1 249 ? 16.055 -2.440 -32.898 1.00 91.19 249 LYS A N 1
ATOM 1980 C CA . LYS A 1 249 ? 17.127 -3.182 -33.590 1.00 91.19 249 LYS A CA 1
ATOM 1981 C C . LYS A 1 249 ? 18.507 -3.034 -32.935 1.00 91.19 249 LYS A C 1
ATOM 1983 O O . LYS A 1 249 ? 19.437 -3.724 -33.357 1.00 91.19 249 LYS A O 1
ATOM 1988 N N . LYS A 1 250 ? 18.679 -2.147 -31.944 1.00 92.50 250 LYS A N 1
ATOM 1989 C CA . LYS A 1 250 ? 19.983 -1.928 -31.293 1.00 92.50 250 LYS A CA 1
ATOM 1990 C C . LYS A 1 250 ? 20.362 -3.151 -30.469 1.00 92.50 250 LYS A C 1
ATOM 1992 O O . LYS A 1 250 ? 19.523 -3.707 -29.776 1.00 92.50 250 LYS A O 1
ATOM 1997 N N . ARG A 1 251 ? 21.613 -3.598 -30.537 1.00 91.12 251 ARG A N 1
ATOM 1998 C CA . ARG A 1 251 ? 22.121 -4.760 -29.783 1.00 91.12 251 ARG A CA 1
ATOM 1999 C C . ARG A 1 251 ? 23.601 -4.577 -29.473 1.00 91.12 251 ARG A C 1
ATOM 2001 O O . ARG A 1 251 ? 24.263 -3.753 -30.106 1.00 91.12 251 ARG A O 1
ATOM 2008 N N . ASN A 1 252 ? 24.134 -5.422 -28.595 1.00 91.62 252 ASN A N 1
ATOM 2009 C CA . ASN A 1 252 ? 25.568 -5.553 -28.329 1.00 91.62 252 ASN A CA 1
ATOM 2010 C C . ASN A 1 252 ? 26.186 -4.256 -27.784 1.00 91.62 252 ASN A C 1
ATOM 2012 O O . ASN A 1 252 ? 27.248 -3.821 -28.233 1.00 91.62 252 ASN A O 1
ATOM 2016 N N . GLY A 1 253 ? 25.500 -3.618 -26.836 1.00 92.25 253 GLY A N 1
ATOM 2017 C CA . GLY A 1 253 ? 25.995 -2.436 -26.128 1.00 92.25 253 GLY A CA 1
ATOM 2018 C C . GLY A 1 253 ? 25.889 -1.118 -26.898 1.00 92.25 253 GLY A C 1
ATOM 2019 O O . GLY A 1 253 ? 26.419 -0.103 -26.434 1.00 92.25 253 GLY A O 1
ATOM 2020 N N . GLN A 1 254 ? 25.213 -1.100 -28.053 1.00 95.94 254 GLN A N 1
ATOM 2021 C CA . GLN A 1 254 ? 24.928 0.136 -28.787 1.00 95.94 254 GLN A CA 1
ATOM 2022 C C . GLN A 1 254 ? 24.189 1.132 -27.886 1.00 95.94 254 GLN A C 1
ATOM 2024 O O . GLN A 1 254 ? 23.180 0.797 -27.266 1.00 95.94 254 GLN A O 1
ATOM 2029 N N . LYS A 1 255 ? 24.705 2.361 -27.799 1.00 95.75 255 LYS A N 1
ATOM 2030 C CA . LYS A 1 255 ? 24.162 3.405 -26.922 1.00 95.75 255 LYS A CA 1
ATOM 2031 C C . LYS A 1 255 ? 22.941 4.093 -27.545 1.00 95.75 255 LYS A C 1
ATOM 2033 O O . LYS A 1 255 ? 22.812 4.086 -28.773 1.00 95.75 255 LYS A O 1
ATOM 2038 N N . PRO A 1 256 ? 22.062 4.698 -26.726 1.00 95.81 256 PRO A N 1
ATOM 2039 C CA . PRO A 1 256 ? 21.075 5.651 -27.223 1.00 95.81 256 PRO A CA 1
ATOM 2040 C C . PRO A 1 256 ? 21.753 6.792 -27.980 1.00 95.81 256 PRO A C 1
ATOM 2042 O O . PRO A 1 256 ? 22.834 7.228 -27.580 1.00 95.81 256 PRO A O 1
ATOM 2045 N N . ASP A 1 257 ? 21.121 7.273 -29.052 1.00 94.25 257 ASP A N 1
ATOM 2046 C CA . ASP A 1 257 ? 21.669 8.396 -29.828 1.00 94.25 257 ASP A CA 1
ATOM 2047 C C . ASP A 1 257 ? 21.583 9.705 -29.027 1.00 94.25 257 ASP A C 1
ATOM 2049 O O . ASP A 1 257 ? 22.503 10.520 -29.061 1.00 94.25 257 ASP A O 1
ATOM 2053 N N . ASP A 1 258 ? 20.525 9.851 -28.223 1.00 93.12 258 ASP A N 1
ATOM 2054 C CA . ASP A 1 258 ? 20.382 10.901 -27.216 1.00 93.12 258 ASP A CA 1
ATOM 2055 C C . ASP A 1 258 ? 20.072 10.290 -25.834 1.00 93.12 258 ASP A C 1
ATOM 2057 O O . ASP A 1 258 ? 18.908 10.077 -25.480 1.00 93.12 258 ASP A O 1
ATOM 2061 N N . PRO A 1 259 ? 21.098 9.988 -25.018 1.00 89.06 259 PRO A N 1
ATOM 2062 C CA . PRO A 1 259 ? 20.905 9.345 -23.720 1.00 89.06 259 PRO A CA 1
ATOM 2063 C C . PRO A 1 259 ? 20.337 10.286 -22.643 1.00 89.06 259 PRO A C 1
ATOM 2065 O O . PRO A 1 259 ? 19.940 9.809 -21.580 1.00 89.06 259 PRO A O 1
ATOM 2068 N N . MET A 1 260 ? 20.300 11.603 -22.879 1.00 89.44 260 MET A N 1
ATOM 2069 C CA . MET A 1 260 ? 19.835 12.588 -21.894 1.00 89.44 260 MET A CA 1
ATOM 2070 C C . MET A 1 260 ? 18.375 12.982 -22.146 1.00 89.44 260 MET A C 1
ATOM 2072 O O . MET A 1 260 ? 17.562 12.959 -21.213 1.00 89.44 260 MET A O 1
ATOM 2076 N N . LEU A 1 261 ? 18.026 13.310 -23.396 1.00 91.56 261 LEU A N 1
ATOM 2077 C CA . LEU A 1 261 ? 16.710 13.834 -23.783 1.00 91.56 261 LEU A CA 1
ATOM 2078 C C . LEU A 1 261 ? 15.922 12.934 -24.748 1.00 91.56 261 LEU A C 1
ATOM 2080 O O . LEU A 1 261 ? 14.774 13.264 -25.041 1.00 91.56 261 LEU A O 1
ATOM 2084 N N . GLY A 1 262 ? 16.475 11.796 -25.190 1.00 91.00 262 GLY A N 1
ATOM 2085 C CA . GLY A 1 262 ? 15.848 10.933 -26.204 1.00 91.00 262 GLY A CA 1
ATOM 2086 C C . GLY A 1 262 ? 14.428 10.465 -25.863 1.00 91.00 262 GLY A C 1
ATOM 2087 O O . GLY A 1 262 ? 13.593 10.323 -26.753 1.00 91.00 262 GLY A O 1
ATOM 2088 N N . PHE A 1 263 ? 14.127 10.312 -24.573 1.00 93.69 263 PHE A N 1
ATOM 2089 C CA . PHE A 1 263 ? 12.758 10.246 -24.067 1.00 93.69 263 PHE A CA 1
ATOM 2090 C C . PHE A 1 263 ? 12.650 10.940 -22.710 1.00 93.69 263 PHE A C 1
ATOM 2092 O O . PHE A 1 263 ? 13.651 11.172 -22.035 1.00 93.69 263 PHE A O 1
ATOM 2099 N N . TYR A 1 264 ? 11.453 11.304 -22.279 1.00 89.19 264 TYR A N 1
ATOM 2100 C CA . TYR A 1 264 ? 11.194 11.904 -20.971 1.00 89.19 264 TYR A CA 1
ATOM 2101 C C . TYR A 1 264 ? 9.720 11.736 -20.602 1.00 89.19 264 TYR A C 1
ATOM 2103 O O . TYR A 1 264 ? 8.936 11.163 -21.350 1.00 89.19 264 TYR A O 1
ATOM 2111 N N . THR A 1 265 ? 9.344 12.231 -19.430 1.00 82.00 265 THR A N 1
ATOM 2112 C CA . THR A 1 265 ? 7.953 12.311 -18.979 1.00 82.00 265 THR A CA 1
ATOM 2113 C C . THR A 1 265 ? 7.606 13.778 -18.801 1.00 82.00 265 THR A C 1
ATOM 2115 O O . THR A 1 265 ? 8.384 14.515 -18.186 1.00 82.00 265 THR A O 1
ATOM 2118 N N . THR A 1 266 ? 6.447 14.215 -19.280 1.00 65.88 266 THR A N 1
ATOM 2119 C CA . THR A 1 266 ? 5.910 15.521 -18.883 1.00 65.88 266 THR A CA 1
ATOM 2120 C C . THR A 1 266 ? 5.222 15.356 -17.532 1.00 65.88 266 THR A C 1
ATOM 2122 O O . THR A 1 266 ? 4.445 14.422 -17.355 1.00 65.88 266 THR A O 1
ATOM 2125 N N . ARG A 1 267 ? 5.536 16.209 -16.547 1.00 57.69 267 ARG A N 1
ATOM 2126 C CA . ARG A 1 267 ? 4.797 16.233 -15.276 1.00 57.69 267 ARG A CA 1
ATOM 2127 C C . ARG A 1 267 ? 3.450 16.929 -15.507 1.00 57.69 267 ARG A C 1
ATOM 2129 O O . ARG A 1 267 ? 3.440 18.153 -15.648 1.00 57.69 267 ARG A O 1
ATOM 2136 N N . PRO A 1 268 ? 2.312 16.222 -15.539 1.00 49.19 268 PRO A N 1
ATOM 2137 C CA . PRO A 1 268 ? 1.018 16.873 -15.350 1.00 49.19 268 PRO A CA 1
ATOM 2138 C C . PRO A 1 268 ? 0.966 17.578 -13.982 1.00 49.19 268 PRO A C 1
ATOM 2140 O O . PRO A 1 268 ? 1.608 17.169 -13.011 1.00 49.19 268 PRO A O 1
ATOM 2143 N N . TYR A 1 269 ? 0.208 18.671 -13.906 1.00 37.56 269 TYR A N 1
ATOM 2144 C CA . TYR A 1 269 ? 0.023 19.448 -12.681 1.00 37.56 269 TYR A CA 1
ATOM 2145 C C . TYR A 1 269 ? -0.652 18.579 -11.601 1.00 37.56 269 TYR A C 1
ATOM 2147 O O . TYR A 1 269 ? -1.707 18.026 -11.865 1.00 37.56 269 TYR A O 1
ATOM 2155 N N . MET A 1 270 ? -0.027 18.479 -10.417 1.00 36.94 270 MET A N 1
ATOM 2156 C CA . MET A 1 270 ? -0.484 17.863 -9.152 1.00 36.94 270 MET A CA 1
ATOM 2157 C C . MET A 1 270 ? -1.410 16.616 -9.262 1.00 36.94 270 MET A C 1
ATOM 2159 O O . MET A 1 270 ? -2.586 16.739 -9.580 1.00 36.94 270 MET A O 1
ATOM 2163 N N . PHE A 1 271 ? -0.904 15.448 -8.827 1.00 40.22 271 PHE A N 1
ATOM 2164 C CA . PHE A 1 271 ? -1.627 14.172 -8.582 1.00 40.22 271 PHE A CA 1
ATOM 2165 C C . PHE A 1 271 ? -1.792 13.161 -9.734 1.00 40.22 271 PHE A C 1
ATOM 2167 O O . PHE A 1 271 ? -2.507 12.175 -9.566 1.00 40.22 271 PHE A O 1
ATOM 2174 N N . GLU A 1 272 ? -1.082 13.310 -10.847 1.00 43.00 272 GLU A N 1
ATOM 2175 C CA . GLU A 1 272 ? -1.001 12.268 -11.880 1.00 43.00 272 GLU A CA 1
ATOM 2176 C C . GLU A 1 272 ? 0.384 11.601 -11.877 1.00 43.00 272 GLU A C 1
ATOM 2178 O O . GLU A 1 272 ? 1.378 12.233 -11.523 1.00 43.00 272 GLU A O 1
ATOM 2183 N N . GLY A 1 273 ? 0.424 10.309 -12.219 1.00 50.78 273 GLY A N 1
ATOM 2184 C CA . GLY A 1 273 ? 1.561 9.412 -12.005 1.00 50.78 273 GLY A CA 1
ATOM 2185 C C . GLY A 1 273 ? 2.948 9.980 -12.342 1.00 50.78 273 GLY A C 1
ATOM 2186 O O . GLY A 1 273 ? 3.165 10.512 -13.427 1.00 50.78 273 GLY A O 1
ATOM 2187 N N . GLU A 1 274 ? 3.905 9.836 -11.423 1.00 67.31 274 GLU A N 1
ATOM 2188 C CA . GLU A 1 274 ? 5.287 10.302 -11.561 1.00 67.31 274 GLU A CA 1
ATOM 2189 C C . GLU A 1 274 ? 6.225 9.143 -11.937 1.00 67.31 274 GLU A C 1
ATOM 2191 O O . GLU A 1 274 ? 6.747 8.420 -11.085 1.00 67.31 274 GLU A O 1
ATOM 2196 N N . THR A 1 275 ? 6.481 8.986 -13.237 1.00 79.81 275 THR A N 1
ATOM 2197 C CA . THR A 1 275 ? 7.440 8.015 -13.796 1.00 79.81 275 THR A CA 1
ATOM 2198 C C . THR A 1 275 ? 8.795 8.637 -14.140 1.00 79.81 275 THR A C 1
ATOM 2200 O O . THR A 1 275 ? 9.688 7.927 -14.601 1.00 79.81 275 THR A O 1
ATOM 2203 N N . SER A 1 276 ? 9.014 9.928 -13.853 1.00 82.56 276 SER A N 1
ATOM 2204 C CA . SER A 1 276 ? 10.262 10.634 -14.194 1.00 82.56 276 SER A CA 1
ATOM 2205 C C . SER A 1 276 ? 11.502 9.964 -13.602 1.00 82.56 276 SER A C 1
ATOM 2207 O O . SER A 1 276 ? 12.516 9.822 -14.275 1.00 82.56 276 SER A O 1
ATOM 2209 N N . THR A 1 277 ? 11.413 9.469 -12.363 1.00 84.56 277 THR A N 1
ATOM 2210 C CA . THR A 1 277 ? 12.514 8.721 -11.739 1.00 84.56 277 THR A CA 1
ATOM 2211 C C . THR A 1 277 ? 12.800 7.407 -12.464 1.00 84.56 277 THR A C 1
ATOM 2213 O O . THR A 1 277 ? 13.963 7.044 -12.615 1.00 84.56 277 THR A O 1
ATOM 2216 N N . HIS A 1 278 ? 11.766 6.703 -12.934 1.00 89.94 278 HIS A N 1
ATOM 2217 C CA . HIS A 1 278 ? 11.939 5.480 -13.718 1.00 89.94 278 HIS A CA 1
ATOM 2218 C C . HIS A 1 278 ? 12.609 5.796 -15.054 1.00 89.94 278 HIS A C 1
ATOM 2220 O O . HIS A 1 278 ? 13.585 5.136 -15.399 1.00 89.94 278 HIS A O 1
ATOM 2226 N N . ALA A 1 279 ? 12.156 6.843 -15.752 1.00 91.69 279 ALA A N 1
ATOM 2227 C CA . ALA A 1 279 ? 12.761 7.291 -17.002 1.00 91.69 279 ALA A CA 1
ATOM 2228 C C . ALA A 1 279 ? 14.257 7.602 -16.832 1.00 91.69 279 ALA A C 1
ATOM 2230 O O . ALA A 1 279 ? 15.083 7.095 -17.588 1.00 91.69 279 ALA A O 1
ATOM 2231 N N . ASP A 1 280 ? 14.626 8.370 -15.805 1.00 90.19 280 ASP A N 1
ATOM 2232 C CA . ASP A 1 280 ? 16.023 8.746 -15.576 1.00 90.19 280 ASP A CA 1
ATOM 2233 C C . ASP A 1 280 ? 16.902 7.548 -15.170 1.00 90.19 280 ASP A C 1
ATOM 2235 O O . ASP A 1 280 ? 18.052 7.447 -15.601 1.00 90.19 280 ASP A O 1
ATOM 2239 N N . VAL A 1 281 ? 16.368 6.595 -14.395 1.00 93.19 281 VAL A N 1
ATOM 2240 C CA . VAL A 1 281 ? 17.073 5.335 -14.097 1.00 93.19 281 VAL A CA 1
ATOM 2241 C C . VAL A 1 281 ? 17.264 4.499 -15.359 1.00 93.19 281 VAL A C 1
ATOM 2243 O O . VAL A 1 281 ? 18.359 3.989 -15.584 1.00 93.19 281 VAL A O 1
ATOM 2246 N N . ILE A 1 282 ? 16.233 4.368 -16.194 1.00 96.06 282 ILE A N 1
ATOM 2247 C CA . ILE A 1 282 ? 16.300 3.607 -17.448 1.00 96.06 282 ILE A CA 1
ATOM 2248 C C . ILE A 1 282 ? 17.348 4.213 -18.381 1.00 96.06 282 ILE A C 1
ATOM 2250 O O . ILE A 1 282 ? 18.181 3.483 -18.909 1.00 96.06 282 ILE A O 1
ATOM 2254 N N . LYS A 1 283 ? 17.395 5.541 -18.512 1.00 95.62 283 LYS A N 1
ATOM 2255 C CA . LYS A 1 283 ? 18.454 6.232 -19.262 1.00 95.62 283 LYS A CA 1
ATOM 2256 C C . LYS A 1 283 ? 19.845 5.945 -18.712 1.00 95.62 283 LYS A C 1
ATOM 2258 O O . LYS A 1 283 ? 20.750 5.664 -19.494 1.00 95.62 283 LYS A O 1
ATOM 2263 N N . LEU A 1 284 ? 20.022 5.973 -17.387 1.00 95.38 284 LEU A N 1
ATOM 2264 C CA . LEU A 1 284 ? 21.303 5.628 -16.769 1.00 95.38 284 LEU A CA 1
ATOM 2265 C C . LEU A 1 284 ? 21.702 4.183 -17.111 1.00 95.38 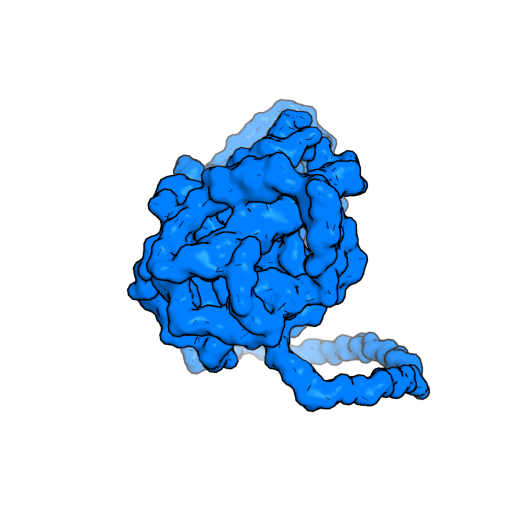284 LEU A C 1
ATOM 2267 O O . LEU A 1 284 ? 22.830 3.951 -17.538 1.00 95.38 284 LEU A O 1
ATOM 2271 N N . LEU A 1 285 ? 20.774 3.226 -16.997 1.00 97.50 285 LEU A N 1
ATOM 2272 C CA . LEU A 1 285 ? 20.998 1.822 -17.364 1.00 97.50 285 LEU A CA 1
ATOM 2273 C C . LEU A 1 285 ? 21.377 1.675 -18.841 1.00 97.50 285 LEU A C 1
ATOM 2275 O O . LEU A 1 285 ? 22.364 1.011 -19.156 1.00 97.50 285 LEU A O 1
ATOM 2279 N N . MET A 1 286 ? 20.633 2.324 -19.736 1.00 97.44 286 MET A N 1
ATOM 2280 C CA . MET A 1 286 ? 20.868 2.276 -21.178 1.00 97.44 286 MET A CA 1
ATOM 2281 C C . MET A 1 286 ? 22.199 2.924 -21.571 1.00 97.44 286 MET A C 1
ATOM 2283 O O . MET A 1 286 ? 22.934 2.413 -22.419 1.00 97.44 286 MET A O 1
ATOM 2287 N N . ASN A 1 287 ? 22.556 4.032 -20.924 1.00 95.69 287 ASN A N 1
ATOM 2288 C CA . ASN A 1 287 ? 23.843 4.683 -21.120 1.00 95.69 287 ASN A CA 1
ATOM 2289 C C . ASN A 1 287 ? 24.997 3.812 -20.599 1.00 95.69 287 ASN A C 1
ATOM 2291 O O . ASN A 1 287 ? 26.045 3.744 -21.241 1.00 95.69 287 ASN A O 1
ATOM 2295 N N . THR A 1 288 ? 24.820 3.097 -19.486 1.00 94.94 288 THR A N 1
ATOM 2296 C CA . THR A 1 288 ? 25.863 2.231 -18.914 1.00 94.94 288 THR A CA 1
ATOM 2297 C C . THR A 1 288 ? 26.022 0.926 -19.691 1.00 94.94 288 THR A C 1
ATOM 2299 O O . THR A 1 288 ? 27.125 0.621 -20.145 1.00 94.94 288 THR A O 1
ATOM 2302 N N . PHE A 1 289 ? 24.943 0.184 -19.936 1.00 95.62 289 PHE A N 1
ATOM 2303 C CA . PHE A 1 289 ? 25.018 -1.166 -20.505 1.00 95.62 289 PHE A CA 1
ATOM 2304 C C . PHE A 1 289 ? 24.788 -1.217 -22.020 1.00 95.62 289 PHE A C 1
ATOM 2306 O O . PHE A 1 289 ? 25.458 -1.978 -22.709 1.00 95.62 289 PHE A O 1
ATOM 2313 N N . GLY A 1 290 ? 23.932 -0.350 -22.556 1.00 96.94 290 GLY A N 1
ATOM 2314 C CA . GLY A 1 290 ? 23.450 -0.384 -23.942 1.00 96.94 290 GLY A CA 1
ATOM 2315 C C . GLY A 1 290 ? 21.941 -0.153 -23.980 1.00 96.94 290 GLY A C 1
ATOM 2316 O O . GLY A 1 290 ? 21.257 -0.447 -23.005 1.00 96.94 290 GLY A O 1
ATOM 2317 N N . GLN A 1 291 ? 21.423 0.400 -25.078 1.00 97.31 291 GLN A N 1
ATOM 2318 C CA . GLN A 1 291 ? 20.007 0.760 -25.203 1.00 97.31 291 GLN A CA 1
ATOM 2319 C C . GLN A 1 291 ? 19.082 -0.459 -25.091 1.00 97.31 291 GLN A C 1
ATOM 2321 O O . GLN A 1 291 ? 18.033 -0.380 -24.460 1.00 97.31 291 GLN A O 1
ATOM 2326 N N . SER A 1 292 ? 19.476 -1.583 -25.692 1.00 97.00 292 SER A N 1
ATOM 2327 C CA . SER A 1 292 ? 18.625 -2.766 -25.780 1.00 97.00 292 SER A CA 1
ATOM 2328 C C . SER A 1 292 ? 18.315 -3.342 -24.396 1.00 97.00 292 SER A C 1
ATOM 2330 O O . SER A 1 292 ? 19.232 -3.489 -23.580 1.00 97.00 292 SER A O 1
ATOM 2332 N N . PRO A 1 293 ? 17.094 -3.841 -24.141 1.00 97.69 293 PRO A N 1
ATOM 2333 C CA . PRO A 1 293 ? 16.812 -4.631 -22.946 1.00 97.69 293 PRO A CA 1
ATOM 2334 C C . PRO A 1 293 ? 17.704 -5.872 -22.825 1.00 97.69 293 PRO A C 1
ATOM 2336 O O . PRO A 1 293 ? 18.001 -6.307 -21.715 1.00 97.69 293 PRO A O 1
ATOM 2339 N N . THR A 1 294 ? 18.200 -6.407 -23.947 1.00 96.38 294 THR A N 1
ATOM 2340 C CA . THR A 1 294 ? 19.190 -7.501 -23.958 1.00 96.38 294 THR A CA 1
ATOM 2341 C C . THR A 1 294 ? 20.565 -7.085 -23.431 1.00 96.38 294 THR A C 1
ATOM 2343 O O . THR A 1 294 ? 21.358 -7.953 -23.086 1.00 96.38 294 THR A O 1
ATOM 2346 N N . ASP A 1 295 ? 20.868 -5.785 -23.415 1.00 96.56 295 ASP A N 1
ATOM 2347 C CA . ASP A 1 295 ? 22.099 -5.233 -22.847 1.00 96.56 295 ASP A CA 1
ATOM 2348 C C . ASP A 1 295 ? 21.887 -4.858 -21.367 1.00 96.56 295 ASP A C 1
ATOM 2350 O O . ASP A 1 295 ? 22.778 -5.039 -20.533 1.00 96.56 295 ASP A O 1
ATOM 2354 N N . VAL A 1 296 ? 20.697 -4.361 -21.011 1.00 97.12 296 VAL A N 1
ATOM 2355 C CA . VAL A 1 296 ? 20.348 -3.972 -19.634 1.00 97.12 296 VAL A CA 1
ATOM 2356 C C . VAL A 1 296 ? 20.175 -5.189 -18.719 1.00 97.12 296 VAL A C 1
ATOM 2358 O O . VAL A 1 296 ? 20.729 -5.199 -17.616 1.00 97.12 296 VAL A O 1
ATOM 2361 N N . PHE A 1 297 ? 19.464 -6.224 -19.168 1.00 97.25 297 PHE A N 1
ATOM 2362 C CA . PHE A 1 297 ? 19.252 -7.468 -18.423 1.00 97.25 297 PHE A CA 1
ATOM 2363 C C . PHE A 1 297 ? 20.321 -8.519 -18.743 1.00 97.25 297 PHE A C 1
ATOM 2365 O O . PHE A 1 297 ? 20.976 -8.472 -19.779 1.00 97.25 297 PHE A O 1
ATOM 2372 N N . SER A 1 298 ? 20.498 -9.503 -17.857 1.00 96.06 298 SER A N 1
ATOM 2373 C CA . SER A 1 298 ? 21.432 -10.614 -18.091 1.00 96.06 298 SER A CA 1
ATOM 2374 C C . SER A 1 298 ? 20.907 -11.622 -19.111 1.00 96.06 298 SER A C 1
ATOM 2376 O O . SER A 1 298 ? 21.696 -12.301 -19.766 1.00 96.06 298 SER A O 1
ATOM 2378 N N . SER A 1 299 ? 19.585 -11.748 -19.244 1.00 95.56 299 SER A N 1
ATOM 2379 C CA . SER A 1 299 ? 18.960 -12.558 -20.288 1.00 95.56 299 SER A CA 1
ATOM 2380 C C . SER A 1 299 ? 17.572 -12.028 -20.627 1.00 95.56 299 SER A C 1
ATOM 2382 O O . SER A 1 299 ? 16.815 -11.671 -19.727 1.00 95.56 299 SER A O 1
ATOM 2384 N N . VAL A 1 300 ? 17.232 -12.021 -21.917 1.00 95.94 300 VAL A N 1
ATOM 2385 C CA . VAL A 1 300 ? 15.874 -11.798 -22.426 1.00 95.94 300 VAL A CA 1
ATOM 2386 C C . VAL A 1 300 ? 15.615 -12.845 -23.500 1.00 95.94 300 VAL A C 1
ATOM 2388 O O . VAL A 1 300 ? 16.372 -12.950 -24.467 1.00 95.94 300 VAL A O 1
ATOM 2391 N N . LYS A 1 301 ? 14.566 -13.644 -23.322 1.00 93.31 301 LYS A N 1
ATOM 2392 C CA . LYS A 1 301 ? 14.134 -14.675 -24.274 1.00 93.31 301 LYS A CA 1
ATOM 2393 C C . LYS A 1 301 ? 12.641 -14.536 -24.510 1.00 93.31 301 LYS A C 1
ATOM 2395 O O . LYS A 1 301 ? 11.916 -14.230 -23.572 1.00 93.31 301 LYS A O 1
ATOM 2400 N N . HIS A 1 302 ? 12.188 -14.805 -25.727 1.00 90.25 302 HIS A N 1
ATOM 2401 C CA . HIS A 1 302 ? 10.774 -14.762 -26.083 1.00 90.25 302 HIS A CA 1
ATOM 2402 C C . HIS A 1 302 ? 10.327 -16.132 -26.600 1.00 90.25 302 HIS A C 1
ATOM 2404 O O . HIS A 1 302 ? 10.954 -16.689 -27.502 1.00 90.25 302 HIS A O 1
ATOM 2410 N N . ALA A 1 303 ? 9.280 -16.688 -25.995 1.00 85.94 303 ALA A N 1
ATOM 2411 C CA . ALA A 1 303 ? 8.652 -17.941 -26.405 1.00 85.94 303 ALA A CA 1
ATOM 2412 C C . ALA A 1 303 ? 7.182 -17.941 -25.971 1.00 85.94 303 ALA A C 1
ATOM 2414 O O . ALA A 1 303 ? 6.854 -17.389 -24.923 1.00 85.94 303 ALA A O 1
ATOM 2415 N N . ASP A 1 304 ? 6.304 -18.554 -26.767 1.00 84.50 304 ASP A N 1
ATOM 2416 C CA . ASP A 1 304 ? 4.875 -18.706 -26.451 1.00 84.50 304 ASP A CA 1
ATOM 2417 C C . ASP A 1 304 ? 4.178 -17.392 -26.034 1.00 84.50 304 ASP A C 1
ATOM 2419 O O . ASP A 1 304 ? 3.359 -17.373 -25.119 1.00 84.50 304 ASP A O 1
ATOM 2423 N N . ASN A 1 305 ? 4.510 -16.281 -26.711 1.00 78.69 305 ASN A N 1
ATOM 2424 C CA . ASN A 1 305 ? 3.974 -14.935 -26.445 1.00 78.69 305 ASN A CA 1
ATOM 2425 C C . ASN A 1 305 ? 4.311 -14.377 -25.042 1.00 78.69 305 ASN A C 1
ATOM 2427 O O . ASN A 1 305 ? 3.596 -13.527 -24.507 1.00 78.69 305 ASN A O 1
ATOM 2431 N N . VAL A 1 306 ? 5.392 -14.873 -24.433 1.00 85.31 306 VAL A N 1
ATOM 2432 C CA . VAL A 1 306 ? 5.881 -14.467 -23.112 1.00 85.31 306 VAL A CA 1
ATOM 2433 C C . VAL A 1 306 ? 7.387 -14.216 -23.170 1.00 85.31 306 VAL A C 1
ATOM 2435 O O . VAL A 1 306 ? 8.157 -14.992 -23.743 1.00 85.31 306 VAL A O 1
ATOM 2438 N N . TYR A 1 307 ? 7.828 -13.141 -22.525 1.00 92.44 307 TYR A N 1
ATOM 2439 C CA . TYR A 1 307 ? 9.236 -12.847 -22.302 1.00 92.44 307 TYR A CA 1
ATOM 2440 C C . TYR A 1 307 ? 9.709 -13.456 -20.982 1.00 92.44 307 TYR A C 1
ATOM 2442 O O . TYR A 1 307 ? 9.159 -13.170 -19.922 1.00 92.44 307 TYR A O 1
ATOM 2450 N N . ALA A 1 308 ? 10.757 -14.273 -21.030 1.00 95.12 308 ALA A N 1
ATOM 2451 C CA . ALA A 1 308 ? 11.515 -14.696 -19.859 1.00 95.12 308 ALA A CA 1
ATOM 2452 C C . ALA A 1 308 ? 12.725 -13.770 -19.695 1.00 95.12 308 ALA A C 1
ATOM 2454 O O . ALA A 1 308 ? 13.566 -13.674 -20.595 1.00 95.12 308 ALA A O 1
ATOM 2455 N N . ILE A 1 309 ? 12.794 -13.079 -18.560 1.00 97.06 309 ILE A N 1
ATOM 2456 C CA . ILE A 1 309 ? 13.784 -12.035 -18.290 1.00 97.06 309 ILE A CA 1
ATOM 2457 C C . ILE A 1 309 ? 14.552 -12.399 -17.023 1.00 97.06 309 ILE A C 1
ATOM 2459 O O . ILE A 1 309 ? 13.948 -12.696 -15.993 1.00 97.06 309 ILE A O 1
ATOM 2463 N N . THR A 1 310 ? 15.878 -12.321 -17.087 1.00 96.38 310 THR A N 1
ATOM 2464 C CA . THR A 1 310 ? 16.771 -12.508 -15.939 1.00 96.38 310 THR A CA 1
ATOM 2465 C C . THR A 1 310 ? 17.490 -11.198 -15.642 1.00 96.38 310 THR A C 1
ATOM 2467 O O . THR A 1 310 ? 18.265 -10.697 -16.461 1.00 96.38 310 THR A O 1
ATOM 2470 N N . PHE A 1 311 ? 17.245 -10.643 -14.459 1.00 95.75 311 PHE A N 1
ATOM 2471 C CA . PHE A 1 311 ? 17.917 -9.452 -13.947 1.00 95.75 311 PHE A CA 1
ATOM 2472 C C . PHE A 1 311 ? 19.384 -9.740 -13.605 1.00 95.75 311 PHE A C 1
ATOM 2474 O O . PHE A 1 311 ? 19.787 -10.888 -13.417 1.00 95.75 311 PHE A O 1
ATOM 2481 N N . ARG A 1 312 ? 20.188 -8.679 -13.475 1.00 93.56 312 ARG A N 1
ATOM 2482 C CA . ARG A 1 312 ? 21.632 -8.777 -13.188 1.00 93.56 312 ARG A CA 1
ATOM 2483 C C . ARG A 1 312 ? 21.974 -9.354 -11.817 1.00 93.56 312 ARG A C 1
ATOM 2485 O O . ARG A 1 312 ? 23.081 -9.841 -11.619 1.00 93.56 312 ARG A O 1
ATOM 2492 N N . ASP A 1 313 ? 21.027 -9.343 -10.891 1.00 90.75 313 ASP A N 1
ATOM 2493 C CA . ASP A 1 313 ? 21.129 -9.992 -9.585 1.00 90.75 313 ASP A CA 1
ATOM 2494 C C . ASP A 1 313 ? 20.543 -11.415 -9.563 1.00 90.75 313 ASP A C 1
ATOM 2496 O O . ASP A 1 313 ? 20.435 -12.021 -8.498 1.00 90.75 313 ASP A O 1
ATOM 2500 N N . GLY A 1 314 ? 20.175 -11.958 -10.727 1.00 90.88 314 GLY A N 1
ATOM 2501 C CA . GLY A 1 314 ? 19.682 -13.325 -10.882 1.00 90.88 314 GLY A CA 1
ATOM 2502 C C . GLY A 1 314 ? 18.185 -13.505 -10.631 1.00 90.88 314 GLY A C 1
ATOM 2503 O O . GLY A 1 314 ? 17.703 -14.631 -10.709 1.00 90.88 314 GLY A O 1
ATOM 2504 N N . VAL A 1 315 ? 17.429 -12.438 -10.346 1.00 87.44 315 VAL A N 1
ATOM 2505 C CA . VAL A 1 315 ? 15.963 -12.528 -10.256 1.00 87.44 315 VAL A CA 1
ATOM 2506 C C . VAL A 1 315 ? 15.379 -12.797 -11.641 1.00 87.44 315 VAL A C 1
ATOM 2508 O O . VAL A 1 315 ? 15.694 -12.094 -12.599 1.00 87.44 315 VAL A O 1
ATOM 2511 N N . GLU A 1 316 ? 14.493 -13.784 -11.742 1.00 93.31 316 GLU A N 1
ATOM 2512 C CA . GLU A 1 316 ? 13.811 -14.138 -12.986 1.00 93.31 316 GLU A CA 1
ATOM 2513 C C . GLU A 1 316 ? 12.340 -13.728 -12.950 1.00 93.31 316 GLU A C 1
ATOM 2515 O O . GLU A 1 316 ? 11.648 -13.935 -11.950 1.00 93.31 316 GLU A O 1
ATOM 2520 N N . VAL A 1 317 ? 11.847 -13.173 -14.057 1.00 91.00 317 VAL A N 1
ATOM 2521 C CA . VAL A 1 317 ? 10.433 -12.830 -14.237 1.00 91.00 317 VAL A CA 1
ATOM 2522 C C . VAL A 1 317 ? 9.926 -13.292 -15.600 1.00 91.00 317 VAL A C 1
ATOM 2524 O O . VAL A 1 317 ? 10.689 -13.433 -16.558 1.00 91.00 317 VAL A O 1
ATOM 2527 N N . LYS A 1 318 ? 8.613 -13.514 -15.683 1.00 90.50 318 LYS A N 1
ATOM 2528 C CA . LYS A 1 318 ? 7.898 -13.760 -16.938 1.00 90.50 318 LYS A CA 1
ATOM 2529 C C . LYS A 1 318 ? 6.979 -12.583 -17.219 1.00 90.50 318 LYS A C 1
ATOM 2531 O O . LYS A 1 318 ? 6.147 -12.286 -16.370 1.00 90.50 318 LYS A O 1
ATOM 2536 N N . LEU A 1 319 ? 7.135 -11.940 -18.367 1.00 90.12 319 LEU A N 1
ATOM 2537 C CA . LEU A 1 319 ? 6.364 -10.771 -18.777 1.00 90.12 319 LEU A CA 1
ATOM 2538 C C . LEU A 1 319 ? 5.528 -11.124 -20.010 1.00 90.12 319 LEU A C 1
ATOM 2540 O O . LEU A 1 319 ? 6.072 -11.573 -21.019 1.00 90.12 319 LEU A O 1
ATOM 2544 N N . SER A 1 320 ? 4.214 -10.964 -19.920 1.00 85.94 320 SER A N 1
ATOM 2545 C CA . SER A 1 320 ? 3.300 -11.136 -21.058 1.00 85.94 320 SER A CA 1
ATOM 2546 C C . SER A 1 320 ? 3.215 -9.869 -21.918 1.00 85.94 320 SER A C 1
ATOM 2548 O O . SER A 1 320 ? 3.592 -8.787 -21.467 1.00 85.94 320 SER A O 1
ATOM 2550 N N . ARG A 1 321 ? 2.708 -9.987 -23.154 1.00 83.50 321 ARG A N 1
ATOM 2551 C CA . ARG A 1 321 ? 2.481 -8.812 -24.018 1.00 83.50 321 ARG A CA 1
ATOM 2552 C C . ARG A 1 321 ? 1.409 -7.869 -23.462 1.00 83.50 321 ARG A C 1
ATOM 2554 O O . ARG A 1 321 ? 1.621 -6.668 -23.505 1.00 83.50 321 ARG A O 1
ATOM 2561 N N . ASP A 1 322 ? 0.350 -8.394 -22.847 1.00 79.00 322 ASP A N 1
ATOM 2562 C CA . ASP A 1 322 ? -0.698 -7.575 -22.214 1.00 79.00 322 ASP A CA 1
ATOM 2563 C C . ASP A 1 322 ? -0.134 -6.715 -21.065 1.00 79.00 322 ASP A C 1
ATOM 2565 O O . ASP A 1 322 ? -0.496 -5.556 -20.894 1.00 79.00 322 ASP A O 1
ATOM 2569 N N . GLU A 1 323 ? 0.796 -7.265 -20.277 1.00 83.81 323 GLU A N 1
ATOM 2570 C CA . GLU A 1 323 ? 1.485 -6.515 -19.217 1.00 83.81 323 GLU A CA 1
ATOM 2571 C C . GLU A 1 323 ? 2.431 -5.445 -19.783 1.00 83.81 323 GLU A C 1
ATOM 2573 O O . GLU A 1 323 ? 2.575 -4.374 -19.193 1.00 83.81 323 GLU A O 1
ATOM 2578 N N . LEU A 1 324 ? 3.071 -5.716 -20.923 1.00 88.69 324 LEU A N 1
ATOM 2579 C CA . LEU A 1 324 ? 3.907 -4.740 -21.621 1.00 88.69 324 LEU A CA 1
ATOM 2580 C C . LEU A 1 324 ? 3.074 -3.569 -22.162 1.00 88.69 324 LEU A C 1
ATOM 2582 O O . LEU A 1 324 ? 3.435 -2.421 -21.913 1.00 88.69 324 LEU A O 1
ATOM 2586 N N . GLU A 1 325 ? 1.953 -3.857 -22.825 1.00 82.88 325 GLU A N 1
ATOM 2587 C CA . GLU A 1 325 ? 1.009 -2.851 -23.336 1.00 82.88 325 GLU A CA 1
ATOM 2588 C C . GLU A 1 325 ? 0.463 -1.986 -22.192 1.00 82.88 325 GLU A C 1
ATOM 2590 O O . GLU A 1 325 ? 0.523 -0.758 -22.241 1.00 82.88 325 GLU A O 1
ATOM 2595 N N . LEU A 1 326 ? 0.056 -2.615 -21.084 1.00 78.62 326 LEU A N 1
ATOM 2596 C CA . LEU A 1 326 ? -0.438 -1.889 -19.916 1.00 78.62 326 LEU A CA 1
ATOM 2597 C C . LEU A 1 326 ? 0.630 -0.965 -19.302 1.00 78.62 326 LEU A C 1
ATOM 2599 O O . LEU A 1 326 ? 0.316 0.136 -18.842 1.00 78.62 326 LEU A O 1
ATOM 2603 N N . ALA A 1 327 ? 1.894 -1.395 -19.277 1.00 88.06 327 ALA A N 1
ATOM 2604 C CA . ALA A 1 327 ? 2.994 -0.559 -18.809 1.00 88.06 327 ALA A CA 1
ATOM 2605 C C . ALA A 1 327 ? 3.266 0.620 -19.750 1.00 88.06 327 ALA A C 1
ATOM 2607 O O . ALA A 1 327 ? 3.524 1.718 -19.260 1.00 88.06 327 ALA A O 1
ATOM 2608 N N . GLU A 1 328 ? 3.195 0.411 -21.064 1.00 86.12 328 GLU A N 1
ATOM 2609 C CA . GLU A 1 328 ? 3.345 1.455 -22.081 1.00 86.12 328 GLU A CA 1
ATOM 2610 C C . GLU A 1 328 ? 2.257 2.530 -21.960 1.00 86.12 328 GLU A C 1
ATOM 2612 O O . GLU A 1 328 ? 2.582 3.718 -21.869 1.00 86.12 328 GLU A O 1
ATOM 2617 N N . ASP A 1 329 ? 0.994 2.126 -21.810 1.00 80.88 329 ASP A N 1
ATOM 2618 C CA . ASP A 1 329 ? -0.145 3.040 -21.639 1.00 80.88 329 ASP A CA 1
ATOM 2619 C C . ASP A 1 329 ? -0.012 3.951 -20.403 1.00 80.88 329 ASP A C 1
ATOM 2621 O O . ASP A 1 329 ? -0.543 5.066 -20.360 1.00 80.88 329 ASP A O 1
ATOM 2625 N N . ASN A 1 330 ? 0.710 3.492 -19.378 1.00 81.31 330 ASN A N 1
ATOM 2626 C CA . ASN A 1 330 ? 0.825 4.173 -18.089 1.00 81.31 330 ASN A CA 1
ATOM 2627 C C . ASN A 1 330 ? 2.203 4.798 -17.831 1.00 81.31 330 ASN A C 1
ATOM 2629 O O . ASN A 1 330 ? 2.323 5.630 -16.926 1.00 81.31 330 ASN A O 1
ATOM 2633 N N . SER A 1 331 ? 3.242 4.444 -18.596 1.00 86.31 331 SER A N 1
ATOM 2634 C CA . SER A 1 331 ? 4.595 4.984 -18.406 1.00 86.31 331 SER A CA 1
ATOM 2635 C C . SER A 1 331 ? 4.654 6.476 -18.722 1.00 86.31 331 SER A C 1
ATOM 2637 O O . SER A 1 331 ? 5.437 7.206 -18.107 1.00 86.31 331 SER A O 1
ATOM 2639 N N . ARG A 1 332 ? 3.815 6.933 -19.667 1.00 83.44 332 ARG A N 1
ATOM 2640 C CA . ARG A 1 332 ? 3.790 8.305 -20.204 1.00 83.44 332 ARG A CA 1
ATOM 2641 C C . ARG A 1 332 ? 5.151 8.763 -20.741 1.00 83.44 332 ARG A C 1
ATOM 2643 O O . ARG A 1 332 ? 5.454 9.961 -20.735 1.00 83.44 332 ARG A O 1
ATOM 2650 N N . PHE A 1 333 ? 5.984 7.820 -21.178 1.00 90.56 333 PHE A N 1
ATOM 2651 C CA . PHE A 1 333 ? 7.227 8.135 -21.868 1.00 90.56 333 PHE A CA 1
ATOM 2652 C C . PHE A 1 333 ? 6.910 8.769 -23.223 1.00 90.56 333 PHE A C 1
ATOM 2654 O O . PHE A 1 333 ? 6.086 8.278 -23.986 1.00 90.56 333 PHE A O 1
ATOM 2661 N N . THR A 1 334 ? 7.555 9.895 -23.506 1.00 89.94 334 THR A N 1
ATOM 2662 C CA . THR A 1 334 ? 7.414 10.636 -24.759 1.00 89.94 334 THR A CA 1
ATOM 2663 C C . THR A 1 334 ? 8.796 10.961 -25.317 1.00 89.94 334 THR A C 1
ATOM 2665 O O . THR A 1 334 ? 9.743 11.175 -24.559 1.00 89.94 334 THR A O 1
ATOM 2668 N N . GLY A 1 335 ? 8.932 10.954 -26.639 1.00 91.06 335 GLY A N 1
ATOM 2669 C CA . GLY A 1 335 ? 10.198 11.091 -27.352 1.00 91.06 335 GLY A CA 1
ATOM 2670 C C . GLY A 1 335 ? 9.982 10.939 -28.857 1.00 91.06 335 GLY A C 1
ATOM 2671 O O . GLY A 1 335 ? 8.881 10.614 -29.288 1.00 91.06 335 GLY A O 1
ATOM 2672 N N . ASN A 1 336 ? 11.026 11.189 -29.648 1.00 91.75 336 ASN A N 1
ATOM 2673 C CA . ASN A 1 336 ? 10.970 11.077 -31.115 1.00 91.75 336 ASN A CA 1
ATOM 2674 C C . ASN A 1 336 ? 11.591 9.771 -31.647 1.00 91.75 336 ASN A C 1
ATOM 2676 O O . ASN A 1 336 ? 11.588 9.544 -32.853 1.00 91.75 336 ASN A O 1
ATOM 2680 N N . ASP A 1 337 ? 12.185 8.961 -30.768 1.00 94.06 337 ASP A N 1
ATOM 2681 C CA . ASP A 1 337 ? 12.815 7.685 -31.109 1.00 94.06 337 ASP A CA 1
ATOM 2682 C C . ASP A 1 337 ? 11.924 6.535 -30.625 1.00 94.06 337 ASP A C 1
ATOM 2684 O O . ASP A 1 337 ? 11.962 6.146 -29.456 1.00 94.06 337 ASP A O 1
ATOM 2688 N N . ASP A 1 338 ? 11.113 6.000 -31.540 1.00 93.50 338 ASP A N 1
ATOM 2689 C CA . ASP A 1 338 ? 10.186 4.898 -31.260 1.00 93.50 338 ASP A CA 1
ATOM 2690 C C . ASP A 1 338 ? 10.916 3.648 -30.748 1.00 93.50 338 ASP A C 1
ATOM 2692 O O . ASP A 1 338 ? 10.414 2.951 -29.869 1.00 93.50 338 ASP A O 1
ATOM 2696 N N . GLY A 1 339 ? 12.124 3.371 -31.253 1.00 95.06 339 GLY A N 1
ATOM 2697 C CA . GLY A 1 339 ? 12.912 2.221 -30.812 1.00 95.06 339 GLY A CA 1
ATOM 2698 C C . GLY A 1 339 ? 13.402 2.385 -29.374 1.00 95.06 339 GLY A C 1
ATOM 2699 O O . GLY A 1 339 ? 13.359 1.442 -28.585 1.00 95.06 339 GLY A O 1
ATOM 2700 N N . LEU A 1 340 ? 13.835 3.590 -29.006 1.00 96.75 340 LEU A N 1
ATOM 2701 C CA . LEU A 1 340 ? 14.204 3.917 -27.629 1.00 96.75 340 LEU A CA 1
ATOM 2702 C C . LEU A 1 340 ? 12.999 3.847 -26.681 1.00 96.75 340 LEU A C 1
ATOM 2704 O O . LEU A 1 340 ? 13.142 3.343 -25.567 1.00 96.75 340 LEU A O 1
ATOM 2708 N N . LEU A 1 341 ? 11.825 4.314 -27.117 1.00 95.81 341 LEU A N 1
ATOM 2709 C CA . LEU A 1 341 ? 10.583 4.221 -26.341 1.00 95.81 341 LEU A CA 1
ATOM 2710 C C . LEU A 1 341 ? 10.156 2.765 -26.122 1.00 95.81 341 LEU A C 1
ATOM 2712 O O . LEU A 1 341 ? 9.849 2.403 -24.988 1.00 95.81 341 LEU A O 1
ATOM 2716 N N . GLN A 1 342 ? 10.213 1.924 -27.158 1.00 95.75 342 GLN A N 1
ATOM 2717 C CA . GLN A 1 342 ? 9.957 0.480 -27.059 1.00 95.75 342 GLN A CA 1
ATOM 2718 C C . GLN A 1 342 ? 10.871 -0.182 -26.022 1.00 95.75 342 GLN A C 1
ATOM 2720 O O . GLN A 1 342 ? 10.401 -0.821 -25.077 1.00 95.75 342 GLN A O 1
ATOM 2725 N N . ASP A 1 343 ? 12.182 0.039 -26.142 1.00 98.19 343 ASP A N 1
ATOM 2726 C CA . ASP A 1 343 ? 13.170 -0.518 -25.218 1.00 98.19 343 ASP A CA 1
ATOM 2727 C C . ASP A 1 343 ? 12.945 -0.017 -23.774 1.00 98.19 343 ASP A C 1
ATOM 2729 O O . ASP A 1 343 ? 13.049 -0.786 -22.812 1.00 98.19 343 ASP A O 1
ATOM 2733 N N . ALA A 1 344 ? 12.597 1.263 -23.601 1.00 97.69 344 ALA A N 1
ATOM 2734 C CA . ALA A 1 344 ? 12.338 1.865 -22.295 1.00 97.69 344 ALA A CA 1
ATOM 2735 C C . ALA A 1 344 ? 11.056 1.330 -21.642 1.00 97.69 344 ALA A C 1
ATOM 2737 O O . ALA A 1 344 ? 11.081 0.972 -20.460 1.00 97.69 344 ALA A O 1
ATOM 2738 N N . ASN A 1 345 ? 9.960 1.231 -22.396 1.00 96.62 345 ASN A N 1
ATOM 2739 C CA . ASN A 1 345 ? 8.700 0.654 -21.925 1.00 96.62 345 ASN A CA 1
ATOM 2740 C C . ASN A 1 345 ? 8.883 -0.812 -21.527 1.00 96.62 345 ASN A C 1
ATOM 2742 O O . ASN A 1 345 ? 8.396 -1.221 -20.473 1.00 96.62 345 ASN A O 1
ATOM 2746 N N . PHE A 1 346 ? 9.678 -1.575 -22.279 1.00 98.31 346 PHE A N 1
ATOM 2747 C CA . PHE A 1 346 ? 10.011 -2.950 -21.919 1.00 98.31 346 PHE A CA 1
ATOM 2748 C C . PHE A 1 346 ? 10.757 -3.047 -20.581 1.00 98.31 346 PHE A C 1
ATOM 2750 O O . PHE A 1 346 ? 10.395 -3.852 -19.717 1.00 98.31 346 PHE A O 1
ATOM 2757 N N . ILE A 1 347 ? 11.790 -2.223 -20.372 1.00 98.44 347 ILE A N 1
ATOM 2758 C CA . ILE A 1 347 ? 12.549 -2.215 -19.108 1.00 98.44 347 ILE A CA 1
ATOM 2759 C C . ILE A 1 347 ? 11.648 -1.792 -17.940 1.00 98.44 347 ILE A C 1
ATOM 2761 O O . ILE A 1 347 ? 11.719 -2.389 -16.861 1.00 98.44 347 ILE A O 1
ATOM 2765 N N . PHE A 1 348 ? 10.776 -0.804 -18.150 1.00 96.75 348 PHE A N 1
ATOM 2766 C CA . PHE A 1 348 ? 9.790 -0.389 -17.156 1.00 96.75 348 PHE A CA 1
ATOM 2767 C C . PHE A 1 348 ? 8.810 -1.521 -16.816 1.00 96.75 348 PHE A C 1
ATOM 2769 O O . PHE A 1 348 ? 8.628 -1.833 -15.640 1.00 96.75 348 PHE A O 1
ATOM 2776 N N . ALA A 1 349 ? 8.256 -2.209 -17.814 1.00 95.94 349 ALA A N 1
ATOM 2777 C CA . ALA A 1 349 ? 7.351 -3.336 -17.612 1.00 95.94 349 ALA A CA 1
ATOM 2778 C C . ALA A 1 349 ? 8.018 -4.480 -16.830 1.00 95.94 349 ALA A C 1
ATOM 2780 O O . ALA A 1 349 ? 7.451 -5.006 -15.871 1.00 95.94 349 ALA A O 1
ATOM 2781 N N . ALA A 1 350 ? 9.264 -4.822 -17.166 1.00 96.75 350 ALA A N 1
ATOM 2782 C CA . ALA A 1 350 ? 10.037 -5.824 -16.435 1.00 96.75 350 ALA A CA 1
ATOM 2783 C C . ALA A 1 350 ? 10.246 -5.428 -14.963 1.00 96.75 350 ALA A C 1
ATOM 2785 O O . ALA A 1 350 ? 10.102 -6.266 -14.066 1.00 96.75 350 ALA A O 1
ATOM 2786 N N . TYR A 1 351 ? 10.546 -4.152 -14.699 1.00 94.94 351 TYR A N 1
ATOM 2787 C CA . TYR A 1 351 ? 10.641 -3.612 -13.343 1.00 94.94 351 TYR A CA 1
ATOM 2788 C C . TYR A 1 351 ? 9.324 -3.768 -12.580 1.00 94.94 351 TYR A C 1
ATOM 2790 O O . TYR A 1 351 ? 9.335 -4.312 -11.475 1.00 94.94 351 TYR A O 1
ATOM 2798 N N . ILE A 1 352 ? 8.193 -3.375 -13.171 1.00 90.75 352 ILE A N 1
ATOM 2799 C CA . ILE A 1 352 ? 6.867 -3.538 -12.559 1.00 90.75 352 ILE A CA 1
ATOM 2800 C C . ILE A 1 352 ? 6.584 -5.010 -12.255 1.00 90.75 352 ILE A C 1
ATOM 2802 O O . ILE A 1 352 ? 6.197 -5.334 -11.131 1.00 90.75 352 ILE A O 1
ATOM 2806 N N . LYS A 1 353 ? 6.876 -5.917 -13.195 1.00 89.81 353 LYS A N 1
ATOM 2807 C CA . LYS A 1 353 ? 6.714 -7.363 -12.989 1.00 89.81 353 LYS A CA 1
ATOM 2808 C C . LYS A 1 353 ? 7.548 -7.869 -11.819 1.00 89.81 353 LYS A C 1
ATOM 2810 O O . LYS A 1 353 ? 7.084 -8.664 -11.007 1.00 89.81 353 LYS A O 1
ATOM 2815 N N . ARG A 1 354 ? 8.787 -7.399 -11.698 1.00 89.88 354 ARG A N 1
ATOM 2816 C CA . ARG A 1 354 ? 9.638 -7.732 -10.558 1.00 89.88 354 ARG A CA 1
ATOM 2817 C C . ARG A 1 354 ? 9.081 -7.171 -9.254 1.00 89.88 354 ARG A C 1
ATOM 2819 O O . ARG A 1 354 ? 9.096 -7.886 -8.259 1.00 89.88 354 ARG A O 1
ATOM 2826 N N . GLN A 1 355 ? 8.592 -5.932 -9.241 1.00 82.44 355 GLN A N 1
ATOM 2827 C CA . GLN A 1 355 ? 7.971 -5.343 -8.051 1.00 82.44 355 GLN A CA 1
ATOM 2828 C C . GLN A 1 355 ? 6.711 -6.120 -7.627 1.00 82.44 355 GLN A C 1
ATOM 2830 O O . GLN A 1 355 ? 6.552 -6.368 -6.437 1.00 82.44 355 GLN A O 1
ATOM 2835 N N . GLN A 1 356 ? 5.890 -6.590 -8.575 1.00 76.31 356 GLN A N 1
ATOM 2836 C CA . GLN A 1 356 ? 4.750 -7.485 -8.311 1.00 76.31 356 GLN A CA 1
ATOM 2837 C C . GLN A 1 356 ? 5.183 -8.780 -7.596 1.00 76.31 356 GLN A C 1
ATOM 2839 O O . GLN A 1 356 ? 4.494 -9.269 -6.707 1.00 76.31 356 GLN A O 1
ATOM 2844 N N . LEU A 1 357 ? 6.316 -9.368 -7.999 1.00 75.88 357 LEU A N 1
ATOM 2845 C CA . LEU A 1 357 ? 6.761 -10.688 -7.531 1.00 75.88 357 LEU A CA 1
ATOM 2846 C C . LEU A 1 357 ? 7.660 -10.650 -6.279 1.00 75.88 357 LEU A C 1
ATOM 2848 O O . LEU A 1 357 ? 8.004 -11.709 -5.747 1.00 75.88 357 LEU A O 1
ATOM 2852 N N . GLN A 1 358 ? 8.060 -9.470 -5.794 1.00 64.56 358 GLN A N 1
ATOM 2853 C CA . GLN A 1 358 ? 8.875 -9.341 -4.581 1.00 64.56 358 GLN A CA 1
ATOM 2854 C C . GLN A 1 358 ? 8.023 -9.529 -3.299 1.00 64.56 358 GLN A C 1
ATOM 2856 O O . GLN A 1 358 ? 7.037 -8.818 -3.108 1.00 64.56 358 GLN A O 1
ATOM 2861 N N . PRO A 1 359 ? 8.392 -10.442 -2.373 1.00 50.62 359 PRO A N 1
ATOM 2862 C CA . PRO A 1 359 ? 7.739 -10.556 -1.063 1.00 50.62 359 PRO A CA 1
ATOM 2863 C C . PRO A 1 359 ? 8.093 -9.371 -0.133 1.00 50.62 359 PRO A C 1
ATOM 2865 O O . PRO A 1 359 ? 9.172 -8.793 -0.244 1.00 50.62 359 PRO A O 1
ATOM 2868 N N . PRO A 1 360 ? 7.242 -9.072 0.865 1.00 45.81 360 PRO A N 1
ATOM 2869 C CA . PRO A 1 360 ? 6.278 -7.983 0.878 1.00 45.81 360 PRO A CA 1
ATOM 2870 C C . PRO A 1 360 ? 6.875 -6.661 1.397 1.00 45.81 360 PRO A C 1
ATOM 2872 O O . PRO A 1 360 ? 7.045 -6.473 2.603 1.00 45.81 360 PRO A O 1
ATOM 2875 N N . GLU A 1 361 ? 7.049 -5.675 0.524 1.00 47.88 361 GLU A N 1
ATOM 2876 C CA . GLU A 1 361 ? 6.636 -4.334 0.940 1.00 47.88 361 GLU A CA 1
ATOM 2877 C C . GLU A 1 361 ? 5.106 -4.274 0.794 1.00 47.88 361 GLU A C 1
ATOM 2879 O O . GLU A 1 361 ? 4.591 -4.641 -0.268 1.00 47.88 361 GLU A O 1
ATOM 2884 N N . PRO A 1 362 ? 4.345 -3.861 1.828 1.00 44.53 362 PRO A N 1
ATOM 2885 C CA . PRO A 1 362 ? 2.902 -3.663 1.718 1.00 44.53 362 PRO A CA 1
ATOM 2886 C C . PRO A 1 362 ? 2.626 -2.584 0.658 1.00 44.53 362 PRO A C 1
ATOM 2888 O O . PRO A 1 362 ? 2.687 -1.387 0.939 1.00 44.53 362 PRO A O 1
ATOM 2891 N N . GLY A 1 363 ? 2.388 -2.983 -0.593 1.00 48.59 363 GLY A N 1
ATOM 2892 C CA . GLY A 1 363 ? 2.250 -2.008 -1.674 1.00 48.59 363 GLY A CA 1
ATOM 2893 C C . GLY A 1 363 ? 2.087 -2.549 -3.088 1.00 48.59 363 GLY A C 1
ATOM 2894 O O . GLY A 1 363 ? 1.297 -1.968 -3.818 1.00 48.59 363 GLY A O 1
ATOM 2895 N N . PHE A 1 364 ? 2.800 -3.608 -3.486 1.00 50.72 364 PHE A N 1
ATOM 2896 C CA . PHE A 1 364 ? 2.923 -3.965 -4.915 1.00 50.72 364 PHE A CA 1
ATOM 2897 C C . PHE A 1 364 ? 1.867 -4.929 -5.464 1.00 50.72 364 PHE A C 1
ATOM 2899 O O . PHE A 1 364 ? 1.925 -5.275 -6.636 1.00 50.72 364 PHE A O 1
ATOM 2906 N N . GLY A 1 365 ? 0.871 -5.290 -4.656 1.00 48.88 365 GLY A N 1
ATOM 2907 C CA . GLY A 1 365 ? -0.287 -6.034 -5.138 1.00 48.88 365 GLY A CA 1
ATOM 2908 C C . GLY A 1 365 ? -0.011 -7.473 -5.603 1.00 48.88 365 GLY A C 1
ATOM 2909 O O . GLY A 1 365 ? 1.109 -7.968 -5.562 1.00 48.88 365 GLY A O 1
ATOM 2910 N N . LEU A 1 366 ? -1.073 -8.172 -5.992 1.00 52.94 366 LEU A N 1
ATOM 2911 C CA . LEU A 1 366 ? -1.099 -9.499 -6.609 1.00 52.94 366 LEU A CA 1
ATOM 2912 C C . LEU A 1 366 ? -1.123 -9.431 -8.135 1.00 52.94 366 LEU A C 1
ATOM 2914 O O . LEU A 1 366 ? -0.776 -10.414 -8.793 1.00 52.94 366 LEU A O 1
ATOM 2918 N N . SER A 1 367 ? -1.543 -8.302 -8.705 1.00 65.19 367 SER A N 1
ATOM 2919 C CA . SER A 1 367 ? -1.604 -8.083 -10.147 1.00 65.19 367 SER A CA 1
ATOM 2920 C C . SER A 1 367 ? -0.496 -7.152 -10.628 1.00 65.19 367 SER A C 1
ATOM 2922 O O . SER A 1 367 ? 0.065 -6.352 -9.879 1.00 65.19 367 SER A O 1
ATOM 2924 N N . PHE A 1 368 ? -0.183 -7.262 -11.916 1.00 73.06 368 PHE A N 1
ATOM 2925 C CA . PHE A 1 368 ? 0.735 -6.343 -12.573 1.00 73.06 368 PHE A CA 1
ATOM 2926 C C . PHE A 1 368 ? 0.205 -4.904 -12.535 1.00 73.06 368 PHE A C 1
ATOM 2928 O O . PHE A 1 368 ? 0.970 -3.976 -12.305 1.00 73.06 368 PHE A O 1
ATOM 2935 N N . GLU A 1 369 ? -1.108 -4.726 -12.692 1.00 69.88 369 GLU A N 1
ATOM 2936 C CA . GLU A 1 369 ? -1.775 -3.422 -12.665 1.00 69.88 369 GLU A CA 1
ATOM 2937 C C . GLU A 1 369 ? -1.653 -2.739 -11.297 1.00 69.88 369 GLU A C 1
ATOM 2939 O O . GLU A 1 369 ? -1.294 -1.568 -11.220 1.00 69.88 369 GLU A O 1
ATOM 2944 N N . ALA A 1 370 ? -1.825 -3.475 -10.198 1.00 66.25 370 ALA A N 1
ATOM 2945 C CA . ALA A 1 370 ? -1.621 -2.920 -8.861 1.00 66.25 370 ALA A CA 1
ATOM 2946 C C . ALA A 1 370 ? -0.152 -2.541 -8.603 1.00 66.25 370 ALA A C 1
ATOM 2948 O O . ALA A 1 370 ? 0.136 -1.486 -8.025 1.00 66.25 370 ALA A O 1
ATOM 2949 N N . ALA A 1 371 ? 0.793 -3.370 -9.063 1.00 75.56 371 ALA A N 1
ATOM 2950 C CA . ALA A 1 371 ? 2.215 -3.042 -9.008 1.00 75.56 371 ALA A CA 1
ATOM 2951 C C . ALA A 1 371 ? 2.519 -1.779 -9.824 1.00 75.56 371 ALA A C 1
ATOM 2953 O O . ALA A 1 371 ? 3.260 -0.912 -9.357 1.00 75.56 371 ALA A O 1
ATOM 2954 N N . LEU A 1 372 ? 1.934 -1.661 -11.015 1.00 77.62 372 LEU A N 1
ATOM 2955 C CA . LEU A 1 372 ? 2.054 -0.511 -11.900 1.00 77.62 372 LEU A CA 1
ATOM 2956 C C . LEU A 1 372 ? 1.548 0.751 -11.205 1.00 77.62 372 LEU A C 1
ATOM 2958 O O . LEU A 1 372 ? 2.346 1.655 -10.969 1.00 77.62 372 LEU A O 1
ATOM 2962 N N . GLU A 1 373 ? 0.288 0.770 -10.770 1.00 73.38 373 GLU A N 1
ATOM 2963 C CA . GLU A 1 373 ? -0.334 1.905 -10.078 1.00 73.38 373 GLU A CA 1
ATOM 2964 C C . GLU A 1 373 ? 0.483 2.364 -8.864 1.00 73.38 373 GLU A C 1
ATOM 2966 O O . GLU A 1 373 ? 0.731 3.560 -8.684 1.00 73.38 373 GLU A O 1
ATOM 2971 N N . ARG A 1 374 ? 0.976 1.426 -8.041 1.00 70.56 374 ARG A N 1
ATOM 2972 C CA . ARG A 1 374 ? 1.784 1.766 -6.860 1.00 70.56 374 ARG A CA 1
ATOM 2973 C C . ARG A 1 374 ? 3.092 2.463 -7.224 1.00 70.56 374 ARG A C 1
ATOM 2975 O O . ARG A 1 374 ? 3.580 3.295 -6.453 1.00 70.56 374 ARG A O 1
ATOM 2982 N N . ASN A 1 375 ? 3.668 2.111 -8.365 1.00 77.44 375 ASN A N 1
ATOM 2983 C CA . ASN A 1 375 ? 4.903 2.697 -8.871 1.00 77.44 375 ASN A CA 1
ATOM 2984 C C . ASN A 1 375 ? 4.695 4.047 -9.563 1.00 77.44 375 ASN A C 1
ATOM 2986 O O . ASN A 1 375 ? 5.676 4.745 -9.812 1.00 77.44 375 ASN A O 1
ATOM 2990 N N . LEU A 1 376 ? 3.446 4.463 -9.785 1.00 73.50 376 LEU A N 1
ATOM 2991 C CA . LEU A 1 376 ? 3.116 5.788 -10.304 1.00 73.50 376 LEU A CA 1
ATOM 2992 C C . LEU A 1 376 ? 3.073 6.870 -9.208 1.00 73.50 376 LEU A C 1
ATOM 2994 O O . LEU A 1 376 ? 2.989 8.047 -9.527 1.00 73.50 376 LEU A O 1
ATOM 2998 N N . THR A 1 377 ? 3.166 6.548 -7.914 1.00 64.00 377 THR A N 1
ATOM 2999 C CA . THR A 1 377 ? 3.044 7.554 -6.832 1.00 64.00 377 THR A CA 1
ATOM 3000 C C . THR A 1 377 ? 4.388 8.122 -6.349 1.00 64.00 377 THR A C 1
ATOM 3002 O O . THR A 1 377 ? 4.504 8.521 -5.189 1.00 64.00 377 THR A O 1
ATOM 3005 N N . GLY A 1 378 ? 5.417 8.107 -7.200 1.00 62.59 378 GLY A N 1
ATOM 3006 C CA . GLY A 1 378 ? 6.777 8.531 -6.861 1.00 62.59 378 GLY A CA 1
ATOM 3007 C C . GLY A 1 378 ? 7.584 7.455 -6.119 1.00 62.59 378 GLY A C 1
ATOM 3008 O O . GLY A 1 378 ? 7.104 6.779 -5.204 1.00 62.59 378 GLY A O 1
ATOM 3009 N N . ARG A 1 379 ? 8.848 7.287 -6.522 1.00 72.19 379 ARG A N 1
ATOM 3010 C CA . ARG A 1 379 ? 9.816 6.336 -5.948 1.00 72.19 379 ARG A CA 1
ATOM 3011 C C . ARG A 1 379 ? 11.144 7.043 -5.705 1.00 72.19 379 ARG A C 1
ATOM 3013 O O . ARG A 1 379 ? 11.520 7.946 -6.446 1.00 72.19 379 ARG A O 1
ATOM 3020 N N . THR A 1 380 ? 11.893 6.623 -4.686 1.00 76.69 380 THR A N 1
ATOM 3021 C CA . THR A 1 380 ? 13.259 7.137 -4.505 1.00 76.69 380 THR A CA 1
ATOM 3022 C C . THR A 1 380 ? 14.178 6.529 -5.561 1.00 76.69 380 THR A C 1
ATOM 3024 O O . THR A 1 380 ? 14.046 5.346 -5.881 1.00 76.69 380 THR A O 1
ATOM 3027 N N . VAL A 1 381 ? 15.148 7.304 -6.058 1.00 80.56 381 VAL A N 1
ATOM 3028 C CA . VAL A 1 381 ? 16.145 6.845 -7.045 1.00 80.56 381 VAL A CA 1
ATOM 3029 C C . VAL A 1 381 ? 16.796 5.525 -6.624 1.00 80.56 381 VAL A C 1
ATOM 3031 O O . VAL A 1 381 ? 16.819 4.569 -7.397 1.00 80.56 381 VAL A O 1
ATOM 3034 N N . LYS A 1 382 ? 17.266 5.449 -5.373 1.00 81.38 382 LYS A N 1
ATOM 3035 C CA . LYS A 1 382 ? 17.900 4.248 -4.817 1.00 81.38 382 LYS A CA 1
ATOM 3036 C C . LYS A 1 382 ? 16.969 3.034 -4.876 1.00 81.38 382 LYS A C 1
ATOM 3038 O O . LYS A 1 382 ? 17.398 1.977 -5.321 1.00 81.38 382 LYS A O 1
ATOM 3043 N N . SER A 1 383 ? 15.691 3.201 -4.517 1.00 81.62 383 SER A N 1
ATOM 3044 C CA . SER A 1 383 ? 14.717 2.102 -4.556 1.00 81.62 383 SER A CA 1
ATOM 3045 C C . SER A 1 383 ? 14.443 1.593 -5.974 1.00 81.62 383 SER A C 1
ATOM 3047 O O . SER A 1 383 ? 14.205 0.401 -6.160 1.00 81.62 383 SER A O 1
ATOM 3049 N N . VAL A 1 384 ? 14.479 2.473 -6.981 1.00 88.62 384 VAL A N 1
ATOM 3050 C CA . VAL A 1 384 ? 14.301 2.069 -8.380 1.00 88.62 384 VAL A CA 1
ATOM 3051 C C . VAL A 1 384 ? 15.551 1.345 -8.879 1.00 88.62 384 VAL A C 1
ATOM 3053 O O . VAL A 1 384 ? 15.417 0.277 -9.460 1.00 88.62 384 VAL A O 1
ATOM 3056 N N . LEU A 1 385 ? 16.760 1.837 -8.583 1.00 89.00 385 LEU A N 1
ATOM 3057 C CA . LEU A 1 385 ? 18.015 1.154 -8.938 1.00 89.00 385 LEU A CA 1
ATOM 3058 C C . LEU A 1 385 ? 18.116 -0.252 -8.316 1.00 89.00 385 LEU A C 1
ATOM 3060 O O . LEU A 1 385 ? 18.452 -1.217 -8.999 1.00 89.00 385 LEU A O 1
ATOM 3064 N N . GLU A 1 386 ? 17.776 -0.398 -7.036 1.00 85.00 386 GLU A N 1
ATOM 3065 C CA . GLU A 1 386 ? 17.740 -1.704 -6.360 1.00 85.00 386 GLU A CA 1
ATOM 3066 C C . GLU A 1 386 ? 16.667 -2.627 -6.965 1.00 85.00 386 GLU A C 1
ATOM 3068 O O . GLU A 1 386 ? 16.900 -3.819 -7.191 1.00 85.00 386 GLU A O 1
ATOM 3073 N N . GLY A 1 387 ? 15.495 -2.078 -7.296 1.00 87.94 387 GLY A N 1
ATOM 3074 C CA . GLY A 1 387 ? 14.436 -2.812 -7.989 1.00 87.94 387 GLY A CA 1
ATOM 3075 C C . GLY A 1 387 ? 14.781 -3.172 -9.439 1.00 87.94 387 GLY A C 1
ATOM 3076 O O . GLY A 1 387 ? 14.259 -4.155 -9.947 1.00 87.94 387 GLY A O 1
ATOM 3077 N N . MET A 1 388 ? 15.706 -2.459 -10.082 1.00 94.31 388 MET A N 1
ATOM 3078 C CA . MET A 1 388 ? 16.273 -2.802 -11.395 1.00 94.31 388 MET A CA 1
ATOM 3079 C C . MET A 1 388 ? 17.384 -3.863 -11.307 1.00 94.31 388 MET A C 1
ATOM 3081 O O . MET A 1 388 ? 17.965 -4.239 -12.322 1.00 94.31 388 MET A O 1
ATOM 3085 N N . GLY A 1 389 ? 17.692 -4.366 -10.106 1.00 91.75 389 GLY A N 1
ATOM 3086 C CA . GLY A 1 389 ? 18.644 -5.460 -9.904 1.00 91.75 389 GLY A CA 1
ATOM 3087 C C . GLY A 1 389 ? 20.108 -5.072 -10.082 1.00 91.75 389 GLY A C 1
ATOM 3088 O O . GLY A 1 389 ? 20.938 -5.937 -10.349 1.00 91.75 389 GLY A O 1
ATOM 3089 N N . VAL A 1 390 ? 20.441 -3.785 -9.935 1.00 93.38 390 VAL A N 1
ATOM 3090 C CA . VAL A 1 390 ? 21.811 -3.266 -10.109 1.00 93.38 390 VAL A CA 1
ATOM 3091 C C . VAL A 1 390 ? 22.476 -2.852 -8.799 1.00 93.38 390 VAL A C 1
ATOM 3093 O O . VAL A 1 390 ? 23.472 -2.140 -8.824 1.00 93.38 390 VAL A O 1
ATOM 3096 N N . THR A 1 391 ? 21.975 -3.318 -7.650 1.00 86.56 391 THR A N 1
ATOM 3097 C CA . THR A 1 391 ? 22.453 -2.943 -6.303 1.00 86.56 391 THR A CA 1
ATOM 3098 C C . THR A 1 391 ? 23.976 -2.990 -6.153 1.00 86.56 391 THR A C 1
ATOM 3100 O O . THR A 1 391 ? 24.565 -2.073 -5.590 1.00 86.56 391 THR A O 1
ATOM 3103 N N . HIS A 1 392 ? 24.622 -4.028 -6.691 1.00 87.25 392 HIS A N 1
ATOM 3104 C CA . HIS A 1 392 ? 26.074 -4.221 -6.589 1.00 87.25 392 HIS A CA 1
ATOM 3105 C C . HIS A 1 392 ? 26.901 -3.304 -7.508 1.00 87.25 392 HIS A C 1
ATOM 3107 O O . HIS A 1 392 ? 28.111 -3.221 -7.332 1.00 87.25 392 HIS A O 1
ATOM 3113 N N . SER A 1 393 ? 26.259 -2.612 -8.452 1.00 89.44 393 SER A N 1
ATOM 3114 C CA . SER A 1 393 ? 26.878 -1.630 -9.353 1.00 89.44 393 SER A CA 1
ATOM 3115 C C . SER A 1 393 ? 26.615 -0.187 -8.924 1.00 89.44 393 SER A C 1
ATOM 3117 O O . SER A 1 393 ? 27.109 0.736 -9.561 1.00 89.44 393 SER A O 1
ATOM 3119 N N . ILE A 1 394 ? 25.833 0.053 -7.866 1.00 87.00 394 ILE A N 1
ATOM 3120 C CA . ILE A 1 394 ? 25.517 1.416 -7.426 1.00 87.00 394 ILE A CA 1
ATOM 3121 C C . ILE A 1 394 ? 26.732 2.023 -6.718 1.00 87.00 394 ILE A C 1
ATOM 3123 O O . ILE A 1 394 ? 27.127 1.580 -5.639 1.00 87.00 394 ILE A O 1
ATOM 3127 N N . LYS A 1 395 ? 27.261 3.113 -7.272 1.00 88.12 395 LYS A N 1
ATOM 3128 C CA . LYS A 1 395 ? 28.253 3.973 -6.621 1.00 88.12 395 LYS A CA 1
ATOM 3129 C C . LYS A 1 395 ? 27.603 5.285 -6.207 1.00 88.12 395 LYS A C 1
ATOM 3131 O O . LYS A 1 395 ? 27.075 6.014 -7.042 1.00 88.12 395 LYS A O 1
ATOM 3136 N N . TYR A 1 396 ? 27.669 5.601 -4.918 1.00 87.88 396 TYR A N 1
ATOM 3137 C CA . TYR A 1 396 ? 27.276 6.915 -4.422 1.00 87.88 396 TYR A CA 1
ATOM 3138 C C . TYR A 1 396 ? 28.308 7.976 -4.815 1.00 87.88 396 TYR A C 1
ATOM 3140 O O . TYR A 1 396 ? 29.516 7.745 -4.725 1.00 87.88 396 TYR A O 1
ATOM 3148 N N . VAL A 1 397 ? 27.819 9.141 -5.221 1.00 83.44 397 VAL A N 1
ATOM 3149 C CA . VAL A 1 397 ? 28.624 10.308 -5.570 1.00 83.44 397 VAL A CA 1
ATOM 3150 C C . VAL A 1 397 ? 28.169 11.480 -4.718 1.00 83.44 397 VAL A C 1
ATOM 3152 O O . VAL A 1 397 ? 27.008 11.876 -4.763 1.00 83.44 397 VAL A O 1
ATOM 3155 N N . GLU A 1 398 ? 29.099 12.052 -3.960 1.00 81.62 398 GLU A N 1
ATOM 3156 C CA . GLU A 1 398 ? 28.837 13.202 -3.092 1.00 81.62 398 GLU A CA 1
ATOM 3157 C C . GLU A 1 398 ? 28.700 14.507 -3.891 1.00 81.62 398 GLU A C 1
ATOM 3159 O O . GLU A 1 398 ? 27.871 15.355 -3.565 1.00 81.62 398 GLU A O 1
ATOM 3164 N N . ARG A 1 399 ? 29.471 14.648 -4.979 1.00 82.44 399 ARG A N 1
ATOM 3165 C CA . ARG A 1 399 ? 29.457 15.815 -5.871 1.00 82.44 399 ARG A CA 1
ATOM 3166 C C . ARG A 1 399 ? 29.437 15.367 -7.329 1.00 82.44 399 ARG A C 1
ATOM 3168 O O . ARG A 1 399 ? 30.430 14.849 -7.831 1.00 82.44 399 ARG A O 1
ATOM 3175 N N . ALA A 1 400 ? 28.317 15.575 -8.019 1.00 82.31 400 ALA A N 1
ATOM 3176 C CA . ALA A 1 400 ? 28.133 15.130 -9.403 1.00 82.31 400 ALA A CA 1
ATOM 3177 C C . ALA A 1 400 ? 29.182 15.702 -10.375 1.00 82.31 400 ALA A C 1
ATOM 3179 O O . ALA A 1 400 ? 29.586 15.013 -11.302 1.00 82.31 400 ALA A O 1
ATOM 3180 N N . GLY A 1 401 ? 29.666 16.926 -10.127 1.00 80.56 401 GLY A N 1
ATOM 3181 C CA . GLY A 1 401 ? 30.708 17.572 -10.934 1.00 80.56 401 GLY A CA 1
ATOM 3182 C C . GLY A 1 401 ? 32.085 16.901 -10.882 1.00 80.56 401 GLY A C 1
ATOM 3183 O O . GLY A 1 401 ? 32.896 17.146 -11.766 1.00 80.56 401 GLY A O 1
ATOM 3184 N N . ASP A 1 402 ? 32.345 16.056 -9.883 1.00 82.94 402 ASP A N 1
ATOM 3185 C CA . ASP A 1 402 ? 33.614 15.325 -9.762 1.00 82.94 402 ASP A CA 1
ATOM 3186 C C . ASP A 1 402 ? 33.553 13.929 -10.393 1.00 82.94 402 ASP A C 1
ATOM 3188 O O . ASP A 1 402 ? 34.541 13.192 -10.396 1.00 82.94 402 ASP A O 1
ATOM 3192 N N . ALA A 1 403 ? 32.370 13.511 -10.833 1.00 83.44 403 ALA A N 1
ATOM 3193 C CA . ALA A 1 403 ? 32.149 12.167 -11.316 1.00 83.44 403 ALA A CA 1
ATOM 3194 C C . ALA A 1 403 ? 32.614 12.019 -12.764 1.00 83.44 403 ALA A C 1
ATOM 3196 O O . ALA A 1 403 ? 32.318 12.853 -13.616 1.00 83.44 403 ALA A O 1
ATOM 3197 N N . ASP A 1 404 ? 33.289 10.909 -13.048 1.00 84.25 404 ASP A N 1
ATOM 3198 C CA . ASP A 1 404 ? 33.568 10.500 -14.419 1.00 84.25 404 ASP A CA 1
ATOM 3199 C C . ASP A 1 404 ? 32.306 9.832 -14.982 1.00 84.25 404 ASP A C 1
ATOM 3201 O O . ASP A 1 404 ? 31.916 8.742 -14.548 1.00 84.25 404 ASP A O 1
ATOM 3205 N N . GLY A 1 405 ? 31.595 10.532 -15.867 1.00 87.00 405 GLY A N 1
ATOM 3206 C CA . GLY A 1 405 ? 30.385 10.044 -16.526 1.00 87.00 405 GLY A CA 1
ATOM 3207 C C . GLY A 1 405 ? 29.057 10.523 -15.930 1.00 87.00 405 GLY A C 1
ATOM 3208 O O . GLY A 1 405 ? 28.967 11.501 -15.195 1.00 87.00 405 GLY A O 1
ATOM 3209 N N . MET A 1 406 ? 27.980 9.838 -16.316 1.00 91.12 406 MET A N 1
ATOM 3210 C CA . MET A 1 406 ? 26.605 10.256 -16.028 1.00 91.12 406 MET A CA 1
ATOM 3211 C C . MET A 1 406 ? 26.223 9.975 -14.573 1.00 91.12 406 MET A C 1
ATOM 3213 O O . MET A 1 406 ? 26.439 8.865 -14.085 1.00 91.12 406 MET A O 1
ATOM 3217 N N . VAL A 1 407 ? 25.630 10.960 -13.899 1.00 89.06 407 VAL A N 1
ATOM 3218 C CA . VAL A 1 407 ? 25.176 10.876 -12.504 1.00 89.06 407 VAL A CA 1
ATOM 3219 C C . VAL A 1 407 ? 23.674 11.104 -12.435 1.00 89.06 407 VAL A C 1
ATOM 3221 O O . VAL A 1 407 ? 23.160 12.094 -12.951 1.00 89.06 407 VAL A O 1
ATOM 3224 N N . LEU A 1 408 ? 22.969 10.222 -11.738 1.00 89.25 408 LEU A N 1
ATOM 3225 C CA . LEU A 1 408 ? 21.554 10.379 -11.421 1.00 89.25 408 LEU A CA 1
ATOM 3226 C C . LEU A 1 408 ? 21.388 11.059 -10.058 1.00 89.25 408 LEU A C 1
ATOM 3228 O O . LEU A 1 408 ? 21.816 10.521 -9.036 1.00 89.25 408 LEU A O 1
ATOM 3232 N N . LEU A 1 409 ? 20.779 12.244 -10.028 1.00 84.75 409 LEU A N 1
ATOM 3233 C CA . LEU A 1 409 ? 20.737 13.093 -8.830 1.00 84.75 409 LEU A CA 1
ATOM 3234 C C . LEU A 1 409 ? 19.692 12.639 -7.792 1.00 84.75 409 LEU A C 1
ATOM 3236 O O . LEU A 1 409 ? 18.593 12.207 -8.141 1.00 84.75 409 LEU A O 1
ATOM 3240 N N . SER A 1 410 ? 20.014 12.785 -6.496 1.00 73.44 410 SER A N 1
ATOM 3241 C CA . SER A 1 410 ? 19.229 12.227 -5.376 1.00 73.44 410 SER A CA 1
ATOM 3242 C C . SER A 1 410 ? 18.659 13.248 -4.359 1.00 73.44 410 SER A C 1
ATOM 3244 O O . SER A 1 410 ? 17.960 12.817 -3.441 1.00 73.44 410 SER A O 1
ATOM 3246 N N . ALA A 1 411 ? 18.915 14.564 -4.461 1.00 57.62 411 ALA A N 1
ATOM 3247 C CA . ALA A 1 411 ? 18.495 15.564 -3.453 1.00 57.62 411 ALA A CA 1
ATOM 3248 C C . ALA A 1 411 ? 17.638 16.731 -4.007 1.00 57.62 411 ALA A C 1
ATOM 3250 O O . ALA A 1 411 ? 17.885 17.204 -5.111 1.00 57.62 411 ALA A O 1
ATOM 3251 N N . GLY A 1 412 ? 16.682 17.226 -3.195 1.00 48.34 412 GLY A N 1
ATOM 3252 C CA . GLY A 1 412 ? 16.035 18.549 -3.332 1.00 48.34 412 GLY A CA 1
ATOM 3253 C C . GLY A 1 412 ? 15.116 18.774 -4.544 1.00 48.34 412 GLY A C 1
ATOM 3254 O O . GLY A 1 412 ? 15.270 19.785 -5.218 1.00 48.34 412 GLY A O 1
ATOM 3255 N N . ASN A 1 413 ? 14.143 17.877 -4.768 1.00 48.41 413 ASN A N 1
ATOM 3256 C CA . ASN A 1 413 ? 13.381 17.608 -6.010 1.00 48.41 413 ASN A CA 1
ATOM 3257 C C . ASN A 1 413 ? 14.067 16.529 -6.863 1.00 48.41 413 ASN A C 1
ATOM 3259 O O . ASN A 1 413 ? 14.683 16.826 -7.886 1.00 48.41 413 ASN A O 1
ATOM 3263 N N . ALA A 1 414 ? 13.950 15.272 -6.419 1.00 52.44 414 ALA A N 1
ATOM 3264 C CA . ALA A 1 414 ? 14.518 14.085 -7.062 1.00 52.44 414 ALA A CA 1
ATOM 3265 C C . ALA A 1 414 ? 14.204 13.986 -8.574 1.00 52.44 414 ALA A C 1
ATOM 3267 O O . ALA A 1 414 ? 13.193 14.510 -9.051 1.00 52.44 414 ALA A O 1
ATOM 3268 N N . GLY A 1 415 ? 15.082 13.307 -9.321 1.00 65.62 415 GLY A N 1
ATOM 3269 C CA . GLY A 1 415 ? 14.999 13.151 -10.780 1.00 65.62 415 GLY A CA 1
ATOM 3270 C C . GLY A 1 415 ? 15.842 14.184 -11.534 1.00 65.62 415 GLY A C 1
ATOM 3271 O O . GLY A 1 415 ? 15.872 15.361 -11.158 1.00 65.62 415 GLY A O 1
ATOM 3272 N N . GLY A 1 416 ? 16.532 13.721 -12.573 1.00 81.75 416 GLY A N 1
ATOM 3273 C CA . GLY A 1 416 ? 17.470 14.469 -13.405 1.00 81.75 416 GLY A CA 1
ATOM 3274 C C . GLY A 1 416 ? 18.824 13.772 -13.568 1.00 81.75 416 GLY A C 1
ATOM 3275 O O . GLY A 1 416 ? 19.376 13.206 -12.617 1.00 81.75 416 GLY A O 1
ATOM 3276 N N . LEU A 1 417 ? 19.372 13.855 -14.778 1.00 87.75 417 LEU A N 1
ATOM 3277 C CA . LEU A 1 417 ? 20.689 13.334 -15.134 1.00 87.75 417 LEU A CA 1
ATOM 3278 C C . LEU A 1 417 ? 21.679 14.479 -15.271 1.00 87.75 417 LEU A C 1
ATOM 3280 O O . LEU A 1 417 ? 21.419 15.452 -15.974 1.00 87.75 417 LEU A O 1
ATOM 3284 N N . PHE A 1 418 ? 22.825 14.342 -14.623 1.00 87.75 418 PHE A N 1
ATOM 3285 C CA . PHE A 1 418 ? 23.937 15.267 -14.741 1.00 87.75 418 PHE A CA 1
ATOM 3286 C C . PHE A 1 418 ? 25.078 14.612 -15.513 1.00 87.75 418 PHE A C 1
ATOM 3288 O O . PHE A 1 418 ? 25.471 13.482 -15.211 1.00 87.75 418 PHE A O 1
ATOM 3295 N N . LYS A 1 419 ? 25.621 15.326 -16.497 1.00 87.50 419 LYS A N 1
ATOM 3296 C CA . LYS A 1 419 ? 26.816 14.914 -17.235 1.00 87.50 419 LYS A CA 1
ATOM 3297 C C . LYS A 1 419 ? 27.521 16.149 -17.792 1.00 87.50 419 LYS A C 1
ATOM 3299 O O . LYS A 1 419 ? 26.862 17.022 -18.348 1.00 87.50 419 LYS A O 1
ATOM 3304 N N . ASP A 1 420 ? 28.842 16.220 -17.641 1.00 84.19 420 ASP A N 1
ATOM 3305 C CA . ASP A 1 420 ? 29.701 17.251 -18.247 1.00 84.19 420 ASP A CA 1
ATOM 3306 C C . ASP A 1 420 ? 29.238 18.704 -17.989 1.00 84.19 420 ASP A C 1
ATOM 3308 O O . ASP A 1 420 ? 29.306 19.565 -18.862 1.00 84.19 420 ASP A O 1
ATOM 3312 N N . GLY A 1 421 ? 28.737 18.987 -16.779 1.00 80.00 421 GLY A N 1
ATOM 3313 C CA . GLY A 1 421 ? 28.259 20.325 -16.399 1.00 80.00 421 GLY A CA 1
ATOM 3314 C C . GLY A 1 421 ? 26.821 20.645 -16.817 1.00 80.00 421 GLY A C 1
ATOM 3315 O O . GLY A 1 421 ? 26.322 21.714 -16.474 1.00 80.00 421 GLY A O 1
ATOM 3316 N N . ALA A 1 422 ? 26.136 19.734 -17.511 1.00 84.12 422 ALA A N 1
ATOM 3317 C CA . ALA A 1 422 ? 24.752 19.900 -17.933 1.00 84.12 422 ALA A CA 1
ATOM 3318 C C . ALA A 1 422 ? 23.804 19.019 -17.110 1.00 84.12 422 ALA A C 1
ATOM 3320 O O . ALA A 1 422 ? 24.028 17.816 -16.951 1.00 84.12 422 ALA A O 1
ATOM 3321 N N . LEU A 1 423 ? 22.709 19.614 -16.628 1.00 84.75 423 LEU A N 1
ATOM 3322 C CA . LEU A 1 423 ? 21.580 18.898 -16.039 1.00 84.75 423 LEU A CA 1
ATOM 3323 C C . LEU A 1 423 ? 20.481 18.741 -17.092 1.00 84.75 423 LEU A C 1
ATOM 3325 O O . LEU A 1 423 ? 19.984 19.736 -17.615 1.00 84.75 423 LEU A O 1
ATOM 3329 N N . ALA A 1 424 ? 20.064 17.507 -17.356 1.00 86.25 424 ALA A N 1
ATOM 3330 C CA . ALA A 1 424 ? 18.850 17.205 -18.100 1.00 86.25 424 ALA A CA 1
ATOM 3331 C C . ALA A 1 424 ? 17.740 16.764 -17.145 1.00 86.25 424 ALA A C 1
ATOM 3333 O O . ALA A 1 424 ? 17.934 15.861 -16.325 1.00 86.25 424 ALA A O 1
ATOM 3334 N N . LYS A 1 425 ? 16.565 17.379 -17.268 1.00 81.44 425 LYS A N 1
ATOM 3335 C CA . LYS A 1 425 ? 15.361 17.017 -16.516 1.00 81.44 425 LYS A CA 1
ATOM 3336 C C . LYS A 1 425 ? 14.124 17.349 -17.343 1.00 81.44 425 LYS A C 1
ATOM 3338 O O . LYS A 1 425 ? 14.094 18.372 -18.011 1.00 81.44 425 LYS A O 1
ATOM 3343 N N . GLU A 1 426 ? 13.116 16.473 -17.319 1.00 77.38 426 GLU A N 1
ATOM 3344 C CA . GLU A 1 426 ? 11.795 16.736 -17.931 1.00 77.38 426 GLU A CA 1
ATOM 3345 C C . GLU A 1 426 ? 11.859 17.182 -19.408 1.00 77.38 426 GLU A C 1
ATOM 3347 O O . GLU A 1 426 ? 11.078 18.012 -19.864 1.00 77.38 426 GLU A O 1
ATOM 3352 N N . GLY A 1 427 ? 12.807 16.623 -20.167 1.00 83.31 427 GLY A N 1
ATOM 3353 C CA . GLY A 1 427 ? 12.973 16.927 -21.592 1.00 83.31 427 GLY A CA 1
ATOM 3354 C C . GLY A 1 427 ? 13.717 18.232 -21.887 1.00 83.31 427 GLY A C 1
ATOM 3355 O O . GLY A 1 427 ? 13.759 18.652 -23.041 1.00 83.31 427 GLY A O 1
ATOM 3356 N N . GLN A 1 428 ? 14.321 18.873 -20.884 1.00 85.62 428 GLN A N 1
ATOM 3357 C CA . GLN A 1 428 ? 15.048 20.130 -21.047 1.00 85.62 428 GLN A CA 1
ATOM 3358 C C . GLN A 1 428 ? 16.442 20.069 -20.424 1.00 85.62 428 GLN A C 1
ATOM 3360 O O . GLN A 1 428 ? 16.667 19.419 -19.400 1.00 85.62 428 GLN A O 1
ATOM 3365 N N . TYR A 1 429 ? 17.379 20.783 -21.048 1.00 87.00 429 TYR A N 1
ATOM 3366 C CA . TYR A 1 429 ? 18.643 21.126 -20.412 1.00 87.00 429 TYR A CA 1
ATOM 3367 C C . TYR A 1 429 ? 18.463 22.364 -19.544 1.00 87.00 429 TYR A C 1
ATOM 3369 O O . TYR A 1 429 ? 17.894 23.368 -19.974 1.00 87.00 429 TYR A O 1
ATOM 3377 N N . HIS A 1 430 ? 19.019 22.307 -18.344 1.00 78.12 430 HIS A N 1
ATOM 3378 C CA . HIS A 1 430 ? 19.109 23.437 -17.441 1.00 78.12 430 HIS A CA 1
ATOM 3379 C C . HIS A 1 430 ? 20.568 23.875 -17.343 1.00 78.12 430 HIS A C 1
ATOM 3381 O O . HIS A 1 430 ? 21.455 23.070 -17.052 1.00 78.12 430 HIS A O 1
ATOM 3387 N N . SER A 1 431 ? 20.810 25.162 -17.592 1.00 64.44 431 SER A N 1
ATOM 3388 C CA . SER A 1 431 ? 22.091 25.799 -17.311 1.00 64.44 431 SER A CA 1
ATOM 3389 C C . SER A 1 431 ? 22.239 25.931 -15.798 1.00 64.44 431 SER A C 1
ATOM 3391 O O . SER A 1 431 ? 21.525 26.724 -15.181 1.00 64.44 431 SER A O 1
ATOM 3393 N N . GLU A 1 432 ? 23.132 25.161 -15.185 1.00 60.03 432 GLU A N 1
ATOM 3394 C CA . GLU A 1 432 ? 23.501 25.409 -13.793 1.00 60.03 432 GLU A CA 1
ATOM 3395 C C . GLU A 1 432 ? 24.670 26.391 -13.726 1.00 60.03 432 GLU A C 1
ATOM 3397 O O . GLU A 1 432 ? 25.801 26.059 -14.075 1.00 60.03 432 GLU A O 1
ATOM 3402 N N . ASP A 1 433 ? 24.401 27.591 -13.210 1.00 48.62 433 ASP A N 1
ATOM 3403 C CA . ASP A 1 433 ? 25.432 28.457 -12.641 1.00 48.62 433 ASP A CA 1
ATOM 3404 C C . ASP A 1 433 ? 25.883 27.841 -11.296 1.00 48.62 433 ASP A C 1
ATOM 3406 O O . ASP A 1 433 ? 25.283 28.059 -10.245 1.00 48.62 433 ASP A O 1
ATOM 3410 N N . GLY A 1 434 ? 26.936 27.018 -11.320 1.00 48.62 434 GLY A N 1
ATOM 3411 C CA . GLY A 1 434 ? 27.845 26.855 -10.176 1.00 48.62 434 GLY A CA 1
ATOM 3412 C C . GLY A 1 434 ? 27.441 25.997 -8.959 1.00 48.62 434 GLY A C 1
ATOM 3413 O O . GLY A 1 434 ? 27.883 26.323 -7.859 1.00 48.62 434 GLY A O 1
ATOM 3414 N N . ALA A 1 435 ? 26.713 24.878 -9.084 1.00 47.12 435 ALA A N 1
ATOM 3415 C CA . ALA A 1 435 ? 26.434 23.989 -7.937 1.00 47.12 435 ALA A CA 1
ATOM 3416 C C . ALA A 1 435 ? 27.185 22.641 -7.988 1.00 47.12 435 ALA A C 1
ATOM 3418 O O . ALA A 1 435 ? 26.604 21.569 -8.151 1.00 47.12 435 ALA A O 1
ATOM 3419 N N . THR A 1 436 ? 28.492 22.678 -7.726 1.00 53.97 436 THR A N 1
ATOM 3420 C CA . THR A 1 436 ? 29.390 21.529 -7.476 1.00 53.97 436 THR A CA 1
ATOM 3421 C C . THR A 1 436 ? 29.040 20.699 -6.218 1.00 53.97 436 THR A C 1
ATOM 3423 O O . THR A 1 436 ? 29.916 20.081 -5.627 1.00 53.97 436 THR A O 1
ATOM 3426 N N . GLN A 1 437 ? 27.778 20.653 -5.770 1.00 56.03 437 GLN A N 1
ATOM 3427 C CA . GLN A 1 437 ? 27.359 20.027 -4.499 1.00 56.03 437 GLN A CA 1
ATOM 3428 C C . GLN A 1 437 ? 26.088 19.163 -4.592 1.00 56.03 437 GLN A C 1
ATOM 3430 O O . GLN A 1 437 ? 25.421 18.927 -3.586 1.00 56.03 437 GLN A O 1
ATOM 3435 N N . LYS A 1 438 ? 25.704 18.687 -5.782 1.00 69.12 438 LYS A N 1
ATOM 3436 C CA . LYS A 1 438 ? 24.575 17.751 -5.900 1.00 69.12 438 LYS A CA 1
ATOM 3437 C C . LYS A 1 438 ? 25.059 16.309 -5.778 1.00 69.12 438 LYS A C 1
ATOM 3439 O O . LYS A 1 438 ? 25.906 15.873 -6.552 1.00 69.12 438 LYS A O 1
ATOM 3444 N N . GLN A 1 439 ? 24.491 15.586 -4.818 1.00 80.50 439 GLN A N 1
ATOM 3445 C CA . GLN A 1 439 ? 24.756 14.168 -4.593 1.00 80.50 439 GLN A CA 1
ATOM 3446 C C . GLN A 1 439 ? 23.849 13.271 -5.444 1.00 80.50 439 GLN A C 1
ATOM 3448 O O . GLN A 1 439 ? 22.714 13.638 -5.778 1.00 80.50 439 GLN A O 1
ATOM 3453 N N . GLY A 1 440 ? 24.323 12.074 -5.765 1.00 84.88 440 GLY A N 1
ATOM 3454 C CA . GLY A 1 440 ? 23.615 11.152 -6.641 1.00 84.88 440 GLY A CA 1
ATOM 3455 C C . GLY A 1 440 ? 24.247 9.771 -6.717 1.00 84.88 440 GLY A C 1
ATOM 3456 O O . GLY A 1 440 ? 25.037 9.373 -5.860 1.00 84.88 440 GLY A O 1
ATOM 3457 N N . TYR A 1 441 ? 23.879 9.041 -7.762 1.00 88.50 441 TYR A N 1
ATOM 3458 C CA . TYR A 1 441 ? 24.334 7.682 -8.013 1.00 88.50 441 TYR A CA 1
ATOM 3459 C C . TYR A 1 441 ? 24.886 7.538 -9.430 1.00 88.50 441 TYR A C 1
ATOM 3461 O O . TYR A 1 441 ? 24.348 8.105 -10.380 1.00 88.50 441 TYR A O 1
ATOM 3469 N N . GLN A 1 442 ? 25.937 6.737 -9.559 1.00 91.06 442 GLN A N 1
ATOM 3470 C CA . GLN A 1 442 ? 26.436 6.199 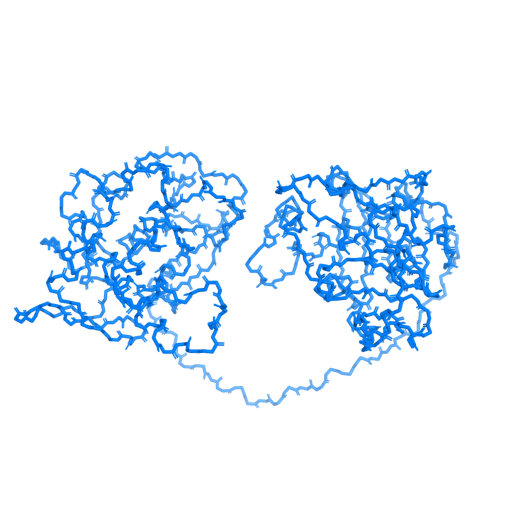-10.821 1.00 91.06 442 GLN A CA 1
ATOM 3471 C C . GLN A 1 442 ? 26.311 4.681 -10.820 1.00 91.06 442 GLN A C 1
ATOM 3473 O O . GLN A 1 442 ? 26.183 4.057 -9.763 1.00 91.06 442 GLN A O 1
ATOM 3478 N N . LEU A 1 443 ? 26.400 4.100 -12.012 1.00 91.00 443 LEU A N 1
ATOM 3479 C CA . LEU A 1 443 ? 26.618 2.671 -12.178 1.00 91.00 443 LEU A CA 1
ATOM 3480 C C . LEU A 1 443 ? 28.077 2.428 -12.557 1.00 91.00 443 LEU A C 1
ATOM 3482 O O . LEU A 1 443 ? 28.566 3.061 -13.495 1.00 91.00 443 LEU A O 1
ATOM 3486 N N . VAL A 1 444 ? 28.744 1.542 -11.816 1.00 83.50 444 VAL A N 1
ATOM 3487 C CA . VAL A 1 444 ? 30.142 1.125 -12.018 1.00 83.50 444 VAL A CA 1
ATOM 3488 C C . VAL A 1 444 ? 30.288 -0.369 -12.252 1.00 83.50 444 VAL A C 1
ATOM 3490 O O . VAL A 1 444 ? 29.392 -1.143 -11.827 1.00 83.50 444 VAL A O 1
#

Radius of gyration: 26.75 Å; chains: 1; bounding box: 62×56×75 Å